Protein AF-A0A933TB86-F1 (afdb_monomer_lite)

pLDDT: mean 75.1, std 18.02, range [29.17, 98.0]

Radius of gyration: 25.92 Å; chains: 1; bounding box: 68×53×65 Å

Sequence (396 aa):
FNLGGTHEAEVLEWTEKRLRVRVPAGRGPGQYRVGVYCNWGSTGFSSGFKDFDILPGPPPAETAAPQRSPCTRLPPGLTTRQRAEALTGAVQSHWMADRIEEGESCAREAIAAHKAAGPGEGLAHAYLHHYYFAYRLGRSDEAYEDLLASARLYRQAIAALPEDQRRSAQWGYTSTLVWLVQMLIHRGELDEAERLAKEKYALHVLLGGDLAVAEQTMGEVALAKGRYEDAIQRFEAAAARYRESGNQAGVRRYTDMAKTARERSEIRGRLGPVEAETADSGTRLRLARARPAPSDPRGALALLRFALTVYASENEGRSPQTLRQLEESGYIAALPRPLLAEHPDPPSETAYPGQAPGGKPPRRLKDSGGWGYDRASGTVFIDCTHQGPKGRFADW

Foldseek 3Di:
DPPPPPWDWAFPDDDPVDTDTHGGPPDAWDKDWDWDWDDQDPDTDIPGTDIDGRDDDDDPDPPPRPPPDQLPPDDPPDDLVRNLVSLLVVLSVCVVVVVLPSSLVSLVVSLVSDVVVPQAQSNLSSLVSNLVSCVVVVNLVSSLVSLVVSLVSLVVRLVPDDPVPNLVSLVSNLSSLLVNLVSCLLVVVLVVSQVSLVVSLVSCVVNVHQNLSSLQSNLSSCVSVLVLVSNLVSLVVSLVSCVVVVNVVSVVVSVVSSVVSVVSVVLDVQQDDDPPPDDDDDDADLDDARDDDQEDPVNLQVLLLVLQVSVCSVVVNAGDPFSVVSCVVRSYVDRHQHDDPVAPDDADEDEDADDAAPDDPDPDQPQNQHWYADRRHRDIFGRHQDAPPVRHGRPD

Structure (mmCIF, N/CA/C/O backbone):
data_AF-A0A933TB86-F1
#
_entry.id   AF-A0A933TB86-F1
#
loop_
_atom_site.group_PDB
_atom_site.id
_atom_site.type_symbol
_atom_site.label_atom_id
_atom_site.label_alt_id
_atom_site.label_comp_id
_atom_site.label_asym_id
_atom_site.label_entity_id
_atom_site.label_seq_id
_atom_site.pdbx_PDB_ins_code
_atom_site.Cartn_x
_atom_site.Cartn_y
_atom_site.Cartn_z
_atom_site.occupancy
_atom_site.B_iso_or_equiv
_atom_site.auth_seq_id
_atom_site.auth_comp_id
_atom_site.auth_asym_id
_atom_site.auth_atom_id
_atom_site.pdbx_PDB_model_num
ATOM 1 N N . PHE A 1 1 ? 19.000 17.407 14.897 1.00 29.17 1 PHE A N 1
ATOM 2 C CA . PHE A 1 1 ? 17.581 17.575 14.531 1.00 29.17 1 PHE A CA 1
ATOM 3 C C . PHE A 1 1 ? 17.389 17.096 13.103 1.00 29.17 1 PHE A C 1
ATOM 5 O O . PHE A 1 1 ? 18.019 17.641 12.208 1.00 29.17 1 PHE A O 1
ATOM 12 N N . ASN A 1 2 ? 16.608 16.031 12.905 1.00 30.84 2 ASN A N 1
ATOM 13 C CA . ASN A 1 2 ? 16.186 15.592 11.577 1.00 30.84 2 ASN A CA 1
ATOM 14 C C . ASN A 1 2 ? 15.119 16.587 11.088 1.00 30.84 2 ASN A C 1
ATOM 16 O O . ASN A 1 2 ? 14.070 16.697 11.715 1.00 30.84 2 ASN A O 1
ATOM 20 N N . LEU A 1 3 ? 15.440 17.367 10.055 1.00 37.25 3 LEU A N 1
ATOM 21 C CA . LEU A 1 3 ? 14.581 18.414 9.481 1.00 37.25 3 LEU A CA 1
ATOM 22 C C . LEU A 1 3 ? 14.000 17.976 8.120 1.00 37.25 3 LEU A C 1
ATOM 24 O O . LEU A 1 3 ? 13.711 18.815 7.267 1.00 37.25 3 LEU A O 1
ATOM 28 N N . GLY A 1 4 ? 13.882 16.661 7.894 1.00 37.38 4 GLY A N 1
ATOM 29 C CA . GLY A 1 4 ? 13.299 16.082 6.684 1.00 37.38 4 GLY A CA 1
ATOM 30 C C . GLY A 1 4 ? 11.836 16.495 6.538 1.00 37.38 4 GLY A C 1
ATOM 31 O O . GLY A 1 4 ? 10.967 15.930 7.196 1.00 37.38 4 GLY A O 1
ATOM 32 N N . GLY A 1 5 ? 11.597 17.523 5.726 1.00 41.97 5 GLY A N 1
ATOM 33 C CA . GLY A 1 5 ? 10.278 18.087 5.435 1.00 41.97 5 GLY A CA 1
ATOM 34 C C . GLY A 1 5 ? 10.263 19.612 5.276 1.00 41.97 5 GLY A C 1
ATOM 35 O O . GLY A 1 5 ? 9.354 20.133 4.646 1.00 41.97 5 GLY A O 1
ATOM 36 N N . THR A 1 6 ? 11.250 20.347 5.808 1.00 45.06 6 THR A N 1
ATOM 37 C CA . THR A 1 6 ? 11.279 21.830 5.717 1.00 45.06 6 THR A CA 1
ATOM 38 C C . THR A 1 6 ? 12.524 22.401 5.043 1.00 45.06 6 THR A C 1
ATOM 40 O O . THR A 1 6 ? 12.585 23.597 4.761 1.00 45.06 6 THR A O 1
ATOM 43 N N . HIS A 1 7 ? 13.527 21.563 4.778 1.00 55.78 7 HIS A N 1
ATOM 44 C CA . HIS A 1 7 ? 14.816 21.970 4.221 1.00 55.78 7 HIS A CA 1
ATOM 45 C C . HIS A 1 7 ? 15.311 20.934 3.205 1.00 55.78 7 HIS A C 1
ATOM 47 O O . HIS A 1 7 ? 16.316 20.258 3.425 1.00 55.78 7 HIS A O 1
ATOM 53 N N . GLU A 1 8 ? 14.571 20.780 2.110 1.00 57.22 8 GLU A N 1
ATOM 54 C CA . GLU A 1 8 ? 14.928 19.878 1.015 1.00 57.22 8 GLU A CA 1
ATOM 55 C C . GLU A 1 8 ? 16.111 20.442 0.225 1.00 57.22 8 GLU A C 1
ATOM 57 O O . GLU A 1 8 ? 16.049 21.551 -0.307 1.00 57.22 8 GLU A O 1
ATOM 62 N N . ALA A 1 9 ? 17.208 19.688 0.170 1.00 63.53 9 ALA A N 1
ATOM 63 C CA . ALA A 1 9 ? 18.290 19.995 -0.751 1.00 63.53 9 ALA A CA 1
ATOM 64 C C . ALA A 1 9 ? 17.865 19.555 -2.157 1.00 63.53 9 ALA A C 1
ATOM 66 O O . ALA A 1 9 ? 17.550 18.386 -2.378 1.00 63.53 9 ALA A O 1
ATOM 67 N N . GLU A 1 10 ? 17.855 20.481 -3.110 1.00 61.72 10 GLU A N 1
ATOM 68 C CA . GLU A 1 10 ? 17.511 20.171 -4.498 1.00 61.72 10 GLU A CA 1
ATOM 69 C C . GLU A 1 10 ? 18.681 19.422 -5.145 1.00 61.72 10 GLU A C 1
ATOM 71 O O . GLU A 1 10 ? 19.806 19.923 -5.179 1.00 61.72 10 GLU A O 1
ATOM 76 N N . VAL A 1 11 ? 18.440 18.219 -5.664 1.00 62.34 11 VAL A N 1
ATOM 77 C CA . VAL A 1 11 ? 19.462 17.461 -6.395 1.00 62.34 11 VAL A CA 1
ATOM 78 C C . VAL A 1 11 ? 19.622 18.064 -7.790 1.00 62.34 11 VAL A C 1
ATOM 80 O O . VAL A 1 11 ? 18.712 18.001 -8.609 1.00 62.34 11 VAL A O 1
ATOM 83 N N . LEU A 1 12 ? 20.791 18.644 -8.064 1.00 56.12 12 LEU A N 1
ATOM 84 C CA . LEU A 1 12 ? 21.126 19.266 -9.348 1.00 56.12 12 LEU A CA 1
ATOM 85 C C . LEU A 1 12 ? 21.749 18.274 -10.336 1.00 56.12 12 LEU A C 1
ATOM 87 O O . LEU A 1 12 ? 21.614 18.436 -11.544 1.00 56.12 12 LEU A O 1
ATOM 91 N N . GLU A 1 13 ? 22.482 17.281 -9.833 1.00 58.75 13 GLU A N 1
ATOM 92 C CA . GLU A 1 13 ? 23.200 16.300 -10.650 1.00 58.75 13 GLU A CA 1
ATOM 93 C C . GLU A 1 13 ? 23.399 15.014 -9.844 1.00 58.75 13 GLU A C 1
ATOM 95 O O . GLU A 1 13 ? 23.857 15.066 -8.701 1.00 58.75 13 GLU A O 1
ATOM 100 N N . TRP A 1 14 ? 23.096 13.862 -10.442 1.00 61.94 14 TRP A N 1
ATOM 101 C CA . TRP A 1 14 ? 23.376 12.553 -9.857 1.00 61.94 14 TRP A CA 1
ATOM 102 C C . TRP A 1 14 ? 24.020 11.665 -10.917 1.00 61.94 14 TRP A C 1
ATOM 104 O O . TRP A 1 14 ? 23.399 11.278 -11.901 1.00 61.94 14 TRP A O 1
ATOM 114 N N . THR A 1 15 ? 25.290 11.343 -10.701 1.00 62.44 15 THR A N 1
ATOM 115 C CA . THR A 1 15 ? 26.043 10.353 -11.474 1.00 62.44 15 THR A CA 1
ATOM 116 C C . THR A 1 15 ? 26.563 9.266 -10.540 1.00 62.44 15 THR A C 1
ATOM 118 O O . THR A 1 15 ? 26.528 9.415 -9.319 1.00 62.44 15 THR A O 1
ATOM 121 N N . GLU A 1 16 ? 27.121 8.196 -11.102 1.00 47.34 16 GLU A N 1
ATOM 122 C CA . GLU A 1 16 ? 27.768 7.130 -10.327 1.00 47.34 16 GLU A CA 1
ATOM 123 C C . GLU A 1 16 ? 28.867 7.658 -9.380 1.00 47.34 16 GLU A C 1
ATOM 125 O O . GLU A 1 16 ? 29.092 7.103 -8.308 1.00 47.34 16 GLU A O 1
ATOM 130 N N . LYS A 1 17 ? 29.534 8.763 -9.745 1.00 50.94 17 LYS A N 1
ATOM 131 C CA . LYS A 1 17 ? 30.700 9.299 -9.019 1.00 50.94 17 LYS A CA 1
ATOM 132 C C . LYS A 1 17 ? 30.437 10.609 -8.281 1.00 50.94 17 LYS A C 1
ATOM 134 O O . LYS A 1 17 ? 31.290 11.053 -7.515 1.00 50.94 17 LYS A O 1
ATOM 139 N N . ARG A 1 18 ? 29.309 11.274 -8.536 1.00 59.56 18 ARG A N 1
ATOM 140 C CA . ARG A 1 18 ? 29.064 12.641 -8.061 1.00 59.56 18 ARG A CA 1
ATOM 141 C C . ARG A 1 18 ? 27.586 12.882 -7.795 1.00 59.56 18 ARG A C 1
ATOM 143 O O . ARG A 1 18 ? 26.765 12.696 -8.688 1.00 59.56 18 ARG A O 1
ATOM 150 N N . LEU A 1 19 ? 27.294 13.383 -6.597 1.00 57.22 19 LEU A N 1
ATOM 151 C CA . LEU A 1 19 ? 26.009 13.967 -6.228 1.00 57.22 19 LEU A CA 1
ATOM 152 C C . LEU A 1 19 ? 26.212 15.471 -6.023 1.00 57.22 19 LEU A C 1
ATOM 154 O O . LEU A 1 19 ? 27.018 15.875 -5.184 1.00 57.22 19 LEU A O 1
ATOM 158 N N . ARG A 1 20 ? 25.499 16.297 -6.789 1.00 64.31 20 ARG A N 1
ATOM 159 C CA . ARG A 1 20 ? 25.502 17.756 -6.650 1.00 64.31 20 ARG A CA 1
ATOM 160 C C . ARG A 1 20 ? 24.141 18.198 -6.145 1.00 64.31 20 ARG A C 1
ATOM 162 O O . ARG A 1 20 ? 23.127 17.877 -6.759 1.00 64.31 20 ARG A O 1
ATOM 169 N N . VAL A 1 21 ? 24.123 18.943 -5.046 1.00 67.56 21 VAL A N 1
ATOM 170 C CA . VAL A 1 21 ? 22.893 19.437 -4.417 1.00 67.56 21 VAL A CA 1
ATOM 171 C C . VAL A 1 21 ? 22.945 20.951 -4.237 1.00 67.56 21 VAL A C 1
ATOM 173 O O . VAL A 1 21 ? 24.023 21.520 -4.062 1.00 67.56 21 VAL A O 1
ATOM 176 N N . ARG A 1 22 ? 21.786 21.609 -4.274 1.00 68.62 22 ARG A N 1
ATOM 177 C CA . ARG A 1 22 ? 21.605 23.005 -3.873 1.00 68.62 22 ARG A CA 1
ATOM 178 C C . ARG A 1 22 ? 21.139 23.038 -2.425 1.00 68.62 22 ARG A C 1
ATOM 180 O O . ARG A 1 22 ? 20.191 22.355 -2.045 1.00 68.62 22 ARG A O 1
ATOM 187 N N . VAL A 1 23 ? 21.823 23.836 -1.619 1.00 70.25 23 VAL A N 1
ATOM 188 C CA . VAL A 1 23 ? 21.514 24.011 -0.199 1.00 70.25 23 VAL A CA 1
ATOM 189 C C . VAL A 1 23 ? 20.287 24.922 -0.060 1.00 70.25 23 VAL A C 1
ATOM 191 O O . VAL A 1 23 ? 20.216 25.920 -0.782 1.00 70.25 23 VAL A O 1
ATOM 194 N N . PRO A 1 24 ? 19.335 24.629 0.845 1.00 66.44 24 PRO A N 1
ATOM 195 C CA . PRO A 1 24 ? 18.181 25.493 1.090 1.00 66.44 24 PRO A CA 1
ATOM 196 C C . PRO A 1 24 ? 18.576 26.939 1.417 1.00 66.44 24 PRO A C 1
ATOM 198 O O . PRO A 1 24 ? 19.557 27.182 2.125 1.00 66.44 24 PRO A O 1
ATOM 201 N N . ALA A 1 25 ? 17.775 27.900 0.950 1.00 62.91 25 ALA A N 1
ATOM 202 C CA . ALA A 1 25 ? 17.990 29.319 1.223 1.00 62.91 25 ALA A CA 1
ATOM 203 C C . ALA A 1 25 ? 18.054 29.607 2.739 1.00 62.91 25 ALA A C 1
ATOM 205 O O . ALA A 1 25 ? 17.291 29.048 3.527 1.00 62.91 25 ALA A O 1
ATOM 206 N N . GLY A 1 26 ? 18.981 30.481 3.152 1.00 66.38 26 GLY A N 1
ATOM 207 C CA . GLY A 1 26 ? 19.199 30.843 4.562 1.00 66.38 26 GLY A CA 1
ATOM 208 C C . GLY A 1 26 ? 20.166 29.934 5.333 1.00 66.38 26 GLY A C 1
ATOM 209 O O . GLY A 1 26 ? 20.379 30.142 6.526 1.00 66.38 26 GLY A O 1
ATOM 210 N N . ARG A 1 27 ? 20.782 28.942 4.678 1.00 66.56 27 ARG A N 1
ATOM 211 C CA . ARG A 1 27 ? 21.853 28.119 5.256 1.00 66.56 27 ARG A CA 1
ATOM 212 C C . ARG A 1 27 ? 23.208 28.595 4.735 1.00 66.56 27 ARG A C 1
ATOM 214 O O . ARG A 1 27 ? 23.501 28.478 3.550 1.00 66.56 27 ARG A O 1
ATOM 221 N N . GLY A 1 28 ? 24.001 29.188 5.626 1.00 66.69 28 GLY A N 1
ATOM 222 C CA . GLY A 1 28 ? 25.348 29.663 5.313 1.00 66.69 28 GLY A CA 1
ATOM 223 C C . GLY A 1 28 ? 26.375 28.527 5.197 1.00 66.69 28 GLY A C 1
ATOM 224 O O . GLY A 1 28 ? 26.043 27.360 5.417 1.00 66.69 28 GLY A O 1
ATOM 225 N N . PRO A 1 29 ? 27.635 28.859 4.885 1.00 71.38 29 PRO A N 1
ATOM 226 C CA . PRO A 1 29 ? 28.747 27.911 4.899 1.00 71.38 29 PRO A CA 1
ATOM 227 C C . PRO A 1 29 ? 28.854 27.177 6.244 1.00 71.38 29 PRO A C 1
ATOM 229 O O . PRO A 1 29 ? 28.568 27.760 7.291 1.00 71.38 29 PRO A O 1
ATOM 232 N N . GLY A 1 30 ? 29.259 25.908 6.232 1.00 75.31 30 GLY A N 1
ATOM 233 C CA . GLY A 1 30 ? 29.384 25.103 7.450 1.00 75.31 30 GLY A CA 1
ATOM 234 C C . GLY A 1 30 ? 29.383 23.597 7.203 1.00 75.31 30 GLY A C 1
ATOM 235 O O . GLY A 1 30 ? 29.290 23.147 6.064 1.00 75.31 30 GLY A O 1
ATOM 236 N N . GLN A 1 31 ? 29.473 22.820 8.283 1.00 70.62 31 GLN A N 1
ATOM 237 C CA . GLN A 1 31 ? 29.372 21.361 8.242 1.00 70.62 31 GLN A CA 1
ATOM 238 C C . GLN A 1 31 ? 27.924 20.899 8.349 1.00 70.62 31 GLN A C 1
ATOM 240 O O . GLN A 1 31 ? 27.204 21.263 9.280 1.00 70.62 31 GLN A O 1
ATOM 245 N N . TYR A 1 32 ? 27.510 20.054 7.410 1.00 70.69 32 TYR A N 1
ATOM 246 C CA . TYR A 1 32 ? 26.160 19.518 7.339 1.00 70.69 32 TYR A CA 1
ATOM 247 C C . TYR A 1 32 ? 26.195 18.005 7.235 1.00 70.69 32 TYR A C 1
ATOM 249 O O . TYR A 1 32 ? 26.988 17.428 6.498 1.00 70.69 32 TYR A O 1
ATOM 257 N N . ARG A 1 33 ? 25.274 17.355 7.943 1.00 64.50 33 ARG A N 1
ATOM 258 C CA . ARG A 1 33 ? 25.039 15.920 7.796 1.00 64.50 33 ARG A CA 1
ATOM 259 C C . ARG A 1 33 ? 23.881 15.734 6.832 1.00 64.50 33 ARG A C 1
ATOM 261 O O . ARG A 1 33 ? 22.749 16.079 7.169 1.00 64.50 33 ARG A O 1
ATOM 268 N N . VAL A 1 34 ? 24.155 15.208 5.647 1.00 65.19 34 VAL A N 1
ATOM 269 C CA . VAL A 1 34 ? 23.131 14.926 4.637 1.00 65.19 34 VAL A CA 1
ATOM 270 C C . VAL A 1 34 ? 22.901 13.422 4.609 1.00 65.19 34 VAL A C 1
ATOM 272 O O . VAL A 1 34 ? 23.836 12.637 4.458 1.00 65.19 34 VAL A O 1
ATOM 275 N N . GLY A 1 35 ? 21.649 13.015 4.794 1.00 58.78 35 GLY A N 1
ATOM 276 C CA . GLY A 1 35 ? 21.212 11.643 4.562 1.00 58.78 35 GLY A CA 1
ATOM 277 C C . GLY A 1 35 ? 20.376 11.599 3.293 1.00 58.78 35 GLY A C 1
ATOM 278 O O . GLY A 1 35 ? 19.479 12.426 3.135 1.00 58.78 35 GLY A O 1
ATOM 279 N N . VAL A 1 36 ? 20.659 10.653 2.399 1.00 57.78 36 VAL A N 1
ATOM 280 C CA . VAL A 1 36 ? 19.753 10.340 1.294 1.00 57.78 36 VAL A CA 1
ATOM 281 C C . VAL A 1 36 ? 18.757 9.318 1.818 1.00 57.78 36 VAL A C 1
ATOM 283 O O . VAL A 1 36 ? 19.139 8.258 2.319 1.00 57.78 36 VAL A O 1
ATOM 286 N N . TYR A 1 37 ? 17.479 9.665 1.735 1.00 51.91 37 TYR A N 1
ATOM 287 C CA . TYR A 1 37 ? 16.388 8.774 2.089 1.00 51.91 37 TYR A CA 1
ATOM 288 C C . TYR A 1 37 ? 15.663 8.402 0.805 1.00 51.91 37 TYR A C 1
ATOM 290 O O . TYR A 1 37 ? 15.026 9.247 0.180 1.00 51.91 37 TYR A O 1
ATOM 298 N N . CYS A 1 38 ? 15.759 7.139 0.405 1.00 44.91 38 CYS A N 1
ATOM 299 C CA . CYS A 1 38 ? 14.837 6.591 -0.575 1.00 44.91 38 CYS A CA 1
ATOM 300 C C . CYS A 1 38 ? 13.590 6.174 0.192 1.00 44.91 38 CYS A C 1
ATOM 302 O O . CYS A 1 38 ? 13.601 5.183 0.924 1.00 44.91 38 CYS A O 1
ATOM 304 N N . ASN A 1 39 ? 12.528 6.963 0.062 1.00 38.94 39 ASN A N 1
ATOM 305 C CA . ASN A 1 39 ? 11.230 6.554 0.562 1.00 38.94 39 ASN A CA 1
ATOM 306 C C . ASN A 1 39 ? 10.613 5.610 -0.472 1.00 38.94 39 ASN A C 1
ATOM 308 O O . ASN A 1 39 ? 10.351 6.028 -1.595 1.00 38.94 39 ASN A O 1
ATOM 312 N N . TRP A 1 40 ? 10.427 4.340 -0.125 1.00 35.31 40 TRP A N 1
ATOM 313 C CA . TRP A 1 40 ? 9.729 3.368 -0.963 1.00 35.31 40 TRP A CA 1
ATOM 314 C C . TRP A 1 40 ? 8.483 2.923 -0.194 1.00 35.31 40 TRP A C 1
ATOM 316 O O . TRP A 1 40 ? 8.542 2.053 0.676 1.00 35.31 40 TRP A O 1
ATOM 326 N N . GLY A 1 41 ? 7.359 3.606 -0.433 1.00 51.66 41 GLY A N 1
ATOM 327 C CA . GLY A 1 41 ? 6.125 3.404 0.331 1.00 51.66 41 GLY A CA 1
ATOM 328 C C . GLY A 1 41 ? 6.292 3.703 1.829 1.00 51.66 41 GLY A C 1
ATOM 329 O O . GLY A 1 41 ? 6.604 4.828 2.206 1.00 51.66 41 GLY A O 1
ATOM 330 N N . SER A 1 42 ? 6.055 2.701 2.685 1.00 32.56 42 SER A N 1
ATOM 331 C CA . SER A 1 42 ? 6.204 2.774 4.151 1.00 32.56 42 SER A CA 1
ATOM 332 C C . SER A 1 42 ? 7.596 2.374 4.663 1.00 32.56 42 SER A C 1
ATOM 334 O O . SER A 1 42 ? 7.836 2.389 5.871 1.00 32.56 42 SER A O 1
ATOM 336 N N . THR A 1 43 ? 8.514 2.005 3.768 1.00 32.62 43 THR A N 1
ATOM 337 C CA . THR A 1 43 ? 9.897 1.628 4.086 1.00 32.62 43 THR A CA 1
ATOM 338 C C . THR A 1 43 ? 10.858 2.698 3.584 1.00 32.62 43 THR A C 1
ATOM 340 O O . THR A 1 43 ? 11.032 2.891 2.382 1.00 32.62 43 THR A O 1
ATOM 343 N N . GLY A 1 44 ? 11.488 3.409 4.520 1.00 39.84 44 GLY A N 1
ATOM 344 C CA . GLY A 1 44 ? 12.569 4.341 4.218 1.00 39.84 44 GLY A CA 1
ATOM 345 C C . GLY A 1 44 ? 13.910 3.619 4.246 1.00 39.84 44 GLY A C 1
ATOM 346 O O . GLY A 1 44 ? 14.334 3.157 5.304 1.00 39.84 44 GLY A O 1
ATOM 347 N N . PHE A 1 45 ? 14.602 3.557 3.112 1.00 40.25 45 PHE A N 1
ATOM 348 C CA . PHE A 1 45 ? 16.017 3.202 3.083 1.00 40.25 45 PHE A CA 1
ATOM 349 C C . PHE A 1 45 ? 16.826 4.476 3.304 1.00 40.25 45 PHE A C 1
ATOM 351 O O . PHE A 1 45 ? 16.698 5.441 2.550 1.00 40.25 45 PHE A O 1
ATOM 358 N N . SER A 1 46 ? 17.645 4.497 4.352 1.00 48.94 46 SER A N 1
ATOM 359 C CA . SER A 1 46 ? 18.608 5.571 4.578 1.00 48.94 46 SER A CA 1
ATOM 360 C C . SER A 1 46 ? 19.977 5.117 4.093 1.00 48.94 46 SER A C 1
ATOM 362 O O . SER A 1 46 ? 20.434 4.038 4.461 1.00 48.94 46 SER A O 1
ATOM 364 N N . SER A 1 47 ? 20.678 5.967 3.345 1.00 51.56 47 SER A N 1
ATOM 365 C CA . SER A 1 47 ? 22.103 5.776 3.046 1.00 51.56 47 SER A CA 1
ATOM 366 C C . SER A 1 47 ? 23.015 5.915 4.279 1.00 51.56 47 SER A C 1
ATOM 368 O O . SER A 1 47 ? 24.236 5.934 4.136 1.00 51.56 47 SER A O 1
ATOM 370 N N . GLY A 1 48 ? 22.444 6.124 5.472 1.00 51.81 48 GLY A N 1
ATOM 371 C CA . GLY A 1 48 ? 23.131 6.742 6.599 1.00 51.81 48 GLY A CA 1
ATOM 372 C C . GLY A 1 48 ? 23.338 8.245 6.375 1.00 51.81 48 GLY A C 1
ATOM 373 O O . GLY A 1 48 ? 23.019 8.790 5.313 1.00 51.81 48 GLY A O 1
ATOM 374 N N . PHE A 1 49 ? 23.873 8.924 7.389 1.00 59.59 49 PHE A N 1
ATOM 375 C CA . PHE A 1 49 ? 24.314 10.313 7.270 1.00 59.59 49 PHE A CA 1
ATOM 376 C C . PHE A 1 49 ? 25.747 10.355 6.743 1.00 59.59 49 PHE A C 1
ATOM 378 O O . PHE A 1 49 ? 26.615 9.665 7.278 1.00 59.59 49 PHE A O 1
ATOM 385 N N . LYS A 1 50 ? 25.999 11.194 5.740 1.00 58.72 50 LYS A N 1
ATOM 386 C CA . LYS A 1 50 ? 27.350 11.585 5.333 1.00 58.72 50 LYS A CA 1
ATOM 387 C C . LYS A 1 50 ? 27.598 13.032 5.732 1.00 58.72 50 LYS A C 1
ATOM 389 O O . LYS A 1 50 ? 26.689 13.861 5.651 1.00 58.72 50 LYS A O 1
ATOM 394 N N . ASP A 1 51 ? 28.815 13.312 6.172 1.00 65.38 51 ASP A N 1
ATOM 395 C CA . ASP A 1 51 ? 29.238 14.657 6.539 1.00 65.38 51 ASP A CA 1
ATOM 396 C C . ASP A 1 51 ? 29.723 15.387 5.276 1.00 65.38 51 ASP A C 1
ATOM 398 O O . ASP A 1 51 ? 30.466 14.828 4.467 1.00 65.38 51 ASP A O 1
ATOM 402 N N . PHE A 1 52 ? 29.250 16.614 5.080 1.00 67.56 52 PHE A N 1
ATOM 403 C CA . PHE A 1 52 ? 29.585 17.480 3.955 1.00 67.56 52 PHE A CA 1
ATOM 404 C C . PHE A 1 52 ? 30.023 18.847 4.471 1.00 67.56 52 PHE A C 1
ATOM 406 O O . PHE A 1 52 ? 29.340 19.450 5.302 1.00 67.56 52 PHE A O 1
ATOM 413 N N . ASP A 1 53 ? 31.115 19.363 3.917 1.00 62.31 53 ASP A N 1
ATOM 414 C CA . ASP A 1 53 ? 31.523 20.751 4.099 1.00 62.31 53 ASP A CA 1
ATOM 415 C C . ASP A 1 53 ? 30.880 21.617 3.009 1.00 62.31 53 ASP A C 1
ATOM 417 O O . ASP A 1 53 ? 31.083 21.404 1.811 1.00 62.31 53 ASP A O 1
ATOM 421 N N . ILE A 1 54 ? 30.102 22.615 3.419 1.00 67.56 54 ILE A N 1
ATOM 422 C CA . ILE A 1 54 ? 29.571 23.647 2.528 1.00 67.56 54 ILE A CA 1
ATOM 423 C C . ILE A 1 54 ? 30.524 24.831 2.605 1.00 67.56 54 ILE A C 1
ATOM 425 O O . ILE A 1 54 ? 30.565 25.551 3.604 1.00 67.56 54 ILE A O 1
ATOM 429 N N . LEU A 1 55 ? 31.322 25.000 1.554 1.00 63.81 55 LEU A N 1
ATOM 430 C CA . LEU A 1 55 ? 32.348 26.034 1.479 1.00 63.81 55 LEU A CA 1
ATOM 431 C C . LEU A 1 55 ? 31.736 27.419 1.197 1.00 63.81 55 LEU A C 1
ATOM 433 O O . LEU A 1 55 ? 30.735 27.517 0.483 1.00 63.81 55 LEU A O 1
ATOM 437 N N . PRO A 1 56 ? 32.336 28.503 1.720 1.00 56.03 56 PRO A N 1
ATOM 438 C CA . PRO A 1 56 ? 31.970 29.860 1.338 1.00 56.03 56 PRO A CA 1
ATOM 439 C C . PRO A 1 56 ? 32.304 30.124 -0.135 1.00 56.03 56 PRO A C 1
ATOM 441 O O . PRO A 1 56 ? 33.413 29.857 -0.592 1.00 56.03 56 PRO A O 1
ATOM 444 N N . GLY A 1 57 ? 31.348 30.687 -0.870 1.00 60.81 57 GLY A N 1
ATOM 445 C CA . GLY A 1 57 ? 31.531 31.115 -2.252 1.00 60.81 57 GLY A CA 1
ATOM 446 C C . GLY A 1 57 ? 30.232 31.672 -2.836 1.00 60.81 57 GLY A C 1
ATOM 447 O O . GLY A 1 57 ? 29.156 31.356 -2.319 1.00 60.81 57 GLY A O 1
ATOM 448 N N . PRO A 1 58 ? 30.300 32.513 -3.885 1.00 55.66 58 PRO A N 1
ATOM 449 C CA . PRO A 1 58 ? 29.102 32.879 -4.627 1.00 55.66 58 PRO A CA 1
ATOM 450 C C . PRO A 1 58 ? 28.424 31.591 -5.117 1.00 55.66 58 PRO A C 1
ATOM 452 O O . PRO A 1 58 ? 29.133 30.649 -5.496 1.00 55.66 58 PRO A O 1
ATOM 455 N N . PRO A 1 59 ? 27.078 31.512 -5.105 1.00 53.78 59 PRO A N 1
ATOM 456 C CA . PRO A 1 59 ? 26.402 30.385 -5.727 1.00 53.78 59 PRO A CA 1
ATOM 457 C C . PRO A 1 59 ? 26.952 30.247 -7.154 1.00 53.78 59 PRO A C 1
ATOM 459 O O . PRO A 1 59 ? 27.126 31.269 -7.827 1.00 53.78 59 PRO A O 1
ATOM 462 N N . PRO A 1 60 ? 27.297 29.028 -7.612 1.00 55.69 60 PRO A N 1
ATOM 463 C CA . PRO A 1 60 ? 27.728 28.845 -8.991 1.00 55.69 60 PRO A CA 1
ATOM 464 C C . PRO A 1 60 ? 26.686 29.494 -9.901 1.00 55.69 60 PRO A C 1
ATOM 466 O O . PRO A 1 60 ? 25.493 29.370 -9.608 1.00 55.69 60 PRO A O 1
ATOM 469 N N . ALA A 1 61 ? 27.155 30.212 -10.935 1.00 55.78 61 ALA A N 1
ATOM 470 C CA . ALA A 1 61 ? 26.318 30.967 -11.867 1.00 55.78 61 ALA A CA 1
ATOM 471 C C . ALA A 1 61 ? 25.024 30.202 -12.119 1.00 55.78 61 ALA A C 1
ATOM 473 O O . ALA A 1 61 ? 25.097 29.014 -12.446 1.00 55.78 61 ALA A O 1
ATOM 474 N N . GLU A 1 62 ? 23.897 30.867 -11.841 1.00 45.62 62 GLU A N 1
ATOM 475 C CA . GLU A 1 62 ? 22.565 30.286 -11.722 1.00 45.62 62 GLU A CA 1
ATOM 476 C C . GLU A 1 62 ? 22.379 29.225 -12.805 1.00 45.62 62 GLU A C 1
ATOM 478 O O . GLU A 1 62 ? 22.161 29.514 -13.981 1.00 45.62 62 GLU A O 1
ATOM 483 N N . THR A 1 63 ? 22.588 27.963 -12.426 1.00 44.88 63 THR A N 1
ATOM 484 C CA . THR A 1 63 ? 22.315 26.868 -13.341 1.00 44.88 63 THR A CA 1
ATOM 485 C C . THR A 1 63 ? 20.811 26.879 -13.406 1.00 44.88 63 THR A C 1
ATOM 487 O O . THR A 1 63 ? 20.167 26.572 -12.395 1.00 44.88 63 THR A O 1
ATOM 490 N N . ALA A 1 64 ? 20.282 27.345 -14.545 1.00 43.28 64 ALA A N 1
ATOM 491 C CA . ALA A 1 64 ? 18.861 27.330 -14.838 1.00 43.28 64 ALA A CA 1
ATOM 492 C C . ALA A 1 64 ? 18.301 26.026 -14.275 1.00 43.28 64 ALA A C 1
ATOM 494 O O . ALA A 1 64 ? 18.882 24.966 -14.543 1.00 43.28 64 ALA A O 1
ATOM 495 N N . ALA A 1 65 ? 17.265 26.125 -13.429 1.00 40.41 65 ALA A N 1
ATOM 496 C CA . ALA A 1 65 ? 16.605 24.951 -12.868 1.00 40.41 65 ALA A CA 1
ATOM 497 C C . ALA A 1 65 ? 16.469 23.932 -14.004 1.00 40.41 65 ALA A C 1
ATOM 499 O O . ALA A 1 65 ? 16.013 24.347 -15.080 1.00 40.41 65 ALA A O 1
ATOM 500 N N . PRO A 1 66 ? 16.977 22.690 -13.840 1.00 39.62 66 PRO A N 1
ATOM 501 C CA . PRO A 1 66 ? 17.086 21.749 -14.942 1.00 39.62 66 PRO A CA 1
ATOM 502 C C . PRO A 1 66 ? 15.752 21.753 -15.667 1.00 39.62 66 PRO A C 1
ATOM 504 O O . PRO A 1 66 ? 14.710 21.520 -15.048 1.00 39.62 66 PRO A O 1
ATOM 507 N N . GLN A 1 67 ? 15.779 22.169 -16.940 1.00 42.62 67 GLN A N 1
ATOM 508 C CA . GLN A 1 67 ? 14.552 22.321 -17.702 1.00 42.62 67 GLN A CA 1
ATOM 509 C C . GLN A 1 67 ? 13.784 21.017 -17.563 1.00 42.62 67 GLN A C 1
ATOM 511 O O . GLN A 1 67 ? 14.340 19.947 -17.836 1.00 42.62 67 GLN A O 1
ATOM 516 N N . ARG A 1 68 ? 12.536 21.151 -17.092 1.00 48.91 68 ARG A N 1
ATOM 517 C CA . ARG A 1 68 ? 11.512 20.108 -17.021 1.00 48.91 68 ARG A CA 1
ATOM 518 C C . ARG A 1 68 ? 11.748 19.171 -18.192 1.00 48.91 68 ARG A C 1
ATOM 520 O O . ARG A 1 68 ? 11.537 19.574 -19.333 1.00 48.91 68 ARG A O 1
ATOM 527 N N . SER A 1 69 ? 12.296 17.990 -17.935 1.00 47.09 69 SER A N 1
ATOM 528 C CA . SER A 1 69 ? 12.485 17.027 -19.006 1.00 47.09 69 SER A CA 1
ATOM 529 C C . SER A 1 69 ? 11.156 16.304 -19.120 1.00 47.09 69 SER A C 1
ATOM 531 O O . SER A 1 69 ? 10.841 15.520 -18.227 1.00 47.09 69 SER A O 1
ATOM 533 N N . PRO A 1 70 ? 10.323 16.611 -20.133 1.00 57.44 70 PRO A N 1
ATOM 534 C CA . PRO A 1 70 ? 9.179 15.763 -20.402 1.00 57.44 70 PRO A CA 1
ATOM 535 C C . PRO A 1 70 ? 9.708 14.351 -20.659 1.00 57.44 70 PRO A C 1
ATOM 537 O O . PRO A 1 70 ? 10.814 14.185 -21.188 1.00 57.44 70 PRO A O 1
ATOM 540 N N . CYS A 1 71 ? 8.916 13.335 -20.328 1.00 64.31 71 CYS A N 1
ATOM 541 C CA . CYS A 1 71 ? 9.280 11.931 -20.553 1.00 64.31 71 CYS A CA 1
ATOM 542 C C . CYS A 1 71 ? 9.645 11.598 -22.008 1.00 64.31 71 CYS A C 1
ATOM 544 O O . CYS A 1 71 ? 10.274 10.581 -22.284 1.00 64.31 71 CYS A O 1
ATOM 546 N N . THR A 1 72 ? 9.354 12.517 -22.927 1.00 58.94 72 THR A N 1
ATOM 547 C CA . THR A 1 72 ? 9.655 12.454 -24.351 1.00 58.94 72 THR A CA 1
ATOM 548 C C . THR A 1 72 ? 11.090 12.831 -24.743 1.00 58.94 72 THR A C 1
ATOM 550 O O . THR A 1 72 ? 11.472 12.559 -25.880 1.00 58.94 72 THR A O 1
ATOM 553 N N . ARG A 1 73 ? 11.928 13.406 -23.863 1.00 69.00 73 ARG A N 1
ATOM 554 C CA . ARG A 1 73 ? 13.346 13.704 -24.181 1.00 69.00 73 ARG A CA 1
ATOM 555 C C . ARG A 1 73 ? 14.294 12.593 -23.731 1.00 69.00 73 ARG A C 1
ATOM 557 O O . ARG A 1 73 ? 15.239 12.828 -22.981 1.00 69.00 73 ARG A O 1
ATOM 564 N N . LEU A 1 74 ? 14.055 11.376 -24.206 1.00 72.69 74 LEU A N 1
ATOM 565 C CA . LEU A 1 74 ? 15.044 10.308 -24.079 1.00 72.69 74 LEU A CA 1
ATOM 566 C C . LEU A 1 74 ? 16.113 10.435 -25.176 1.00 72.69 74 LEU A C 1
ATOM 568 O O . LEU A 1 74 ? 15.784 10.859 -26.288 1.00 72.69 74 LEU A O 1
ATOM 572 N N . PRO A 1 75 ? 17.380 10.078 -24.893 1.00 74.88 75 PRO A N 1
ATOM 573 C CA . PRO A 1 75 ? 18.432 10.068 -25.900 1.00 74.88 75 PRO A CA 1
ATOM 574 C C . PRO A 1 75 ? 18.018 9.275 -27.153 1.00 74.88 75 PRO A C 1
ATOM 576 O O . PRO A 1 75 ? 17.415 8.203 -27.026 1.00 74.88 75 PRO A O 1
ATOM 579 N N . PRO A 1 76 ? 18.336 9.758 -28.367 1.00 78.75 76 PRO A N 1
ATOM 580 C CA . PRO A 1 76 ? 18.141 8.962 -29.572 1.00 78.75 76 PRO A CA 1
ATOM 581 C C . PRO A 1 76 ? 19.043 7.716 -29.544 1.00 78.75 76 PRO A C 1
ATOM 583 O O . PRO A 1 76 ? 20.116 7.726 -28.944 1.00 78.75 76 PRO A O 1
ATOM 586 N N . GLY A 1 77 ? 18.615 6.639 -30.210 1.00 84.62 77 GLY A N 1
ATOM 587 C CA . GLY A 1 77 ? 19.401 5.403 -30.344 1.00 84.62 77 GLY A CA 1
ATOM 588 C C . GLY A 1 77 ? 19.254 4.385 -29.205 1.00 84.62 77 GLY A C 1
ATOM 589 O O . GLY A 1 77 ? 19.908 3.347 -29.249 1.00 84.62 77 GLY A O 1
ATOM 590 N N . LEU A 1 78 ? 18.392 4.633 -28.211 1.00 84.62 78 LEU A N 1
ATOM 591 C CA . LEU A 1 78 ? 18.060 3.624 -27.200 1.00 84.62 78 LEU A CA 1
ATOM 592 C C . LEU A 1 78 ? 17.298 2.447 -27.819 1.00 84.62 78 LEU A C 1
ATOM 594 O O . LEU A 1 78 ? 16.365 2.632 -28.602 1.00 84.62 78 LEU A O 1
ATOM 598 N N . THR A 1 79 ? 17.644 1.232 -27.397 1.00 90.12 79 THR A N 1
ATOM 599 C CA . THR A 1 79 ? 16.824 0.043 -27.673 1.00 90.12 79 THR A CA 1
ATOM 600 C C . THR A 1 79 ? 15.453 0.154 -26.994 1.00 90.12 79 THR A C 1
ATOM 602 O O . THR A 1 79 ? 15.289 0.893 -26.020 1.00 90.12 79 THR A O 1
ATOM 605 N N . THR A 1 80 ? 14.465 -0.626 -27.448 1.00 88.12 80 THR A N 1
ATOM 606 C CA . THR A 1 80 ? 13.116 -0.658 -26.846 1.00 88.12 80 THR A CA 1
ATOM 607 C C . THR A 1 80 ? 13.161 -0.923 -25.341 1.00 88.12 80 THR A C 1
ATOM 609 O O . THR A 1 80 ? 12.472 -0.253 -24.575 1.00 88.12 80 THR A O 1
ATOM 612 N N . ARG A 1 81 ? 14.027 -1.846 -24.903 1.00 83.94 81 ARG A N 1
ATOM 613 C CA . ARG A 1 81 ? 14.201 -2.186 -23.487 1.00 83.94 81 ARG A CA 1
ATOM 614 C C . ARG A 1 81 ? 14.817 -1.041 -22.683 1.00 83.94 81 ARG A C 1
ATOM 616 O O . ARG A 1 81 ? 14.265 -0.663 -21.658 1.00 83.94 81 ARG A O 1
ATOM 623 N N . GLN A 1 82 ? 15.907 -0.450 -23.174 1.00 84.69 82 GLN A N 1
ATOM 624 C CA . GLN A 1 82 ? 16.545 0.692 -22.507 1.00 84.69 82 GLN A CA 1
ATOM 625 C C . GLN A 1 82 ? 15.599 1.891 -22.413 1.00 84.69 82 GLN A C 1
ATOM 627 O O . GLN A 1 82 ? 15.574 2.589 -21.403 1.00 84.69 82 GLN A O 1
ATOM 632 N N . ARG A 1 83 ? 14.786 2.116 -23.451 1.00 86.69 83 ARG A N 1
ATOM 633 C CA . ARG A 1 83 ? 13.748 3.145 -23.437 1.00 86.69 83 ARG A CA 1
ATOM 634 C C . ARG A 1 83 ? 12.709 2.868 -22.351 1.00 86.69 83 ARG A C 1
ATOM 636 O O . ARG A 1 83 ? 12.370 3.779 -21.604 1.00 86.69 83 ARG A O 1
ATOM 643 N N . ALA A 1 84 ? 12.225 1.632 -22.253 1.00 86.00 84 ALA A N 1
ATOM 644 C CA . ALA A 1 84 ? 11.240 1.242 -21.250 1.00 86.00 84 ALA A CA 1
ATOM 645 C C . ALA A 1 84 ? 11.777 1.409 -19.815 1.00 86.00 84 ALA A C 1
ATOM 647 O O . ALA A 1 84 ? 11.100 1.981 -18.964 1.00 86.00 84 ALA A O 1
ATOM 648 N N . GLU A 1 85 ? 13.021 0.993 -19.562 1.00 83.94 85 GLU A N 1
ATOM 649 C CA . GLU A 1 85 ? 13.699 1.163 -18.269 1.00 83.94 85 GLU A CA 1
ATOM 650 C C . GLU A 1 85 ? 13.912 2.649 -17.921 1.00 83.94 85 GLU A C 1
ATOM 652 O O . GLU A 1 85 ? 13.635 3.070 -16.795 1.00 83.94 85 GLU A O 1
ATOM 657 N N . ALA A 1 86 ? 14.322 3.473 -18.893 1.00 82.19 86 ALA A N 1
ATOM 658 C CA . ALA A 1 86 ? 14.485 4.913 -18.697 1.00 82.19 86 ALA A CA 1
ATOM 659 C C . ALA A 1 86 ? 13.155 5.613 -18.369 1.00 82.19 86 ALA A C 1
ATOM 661 O O . ALA A 1 86 ? 13.112 6.467 -17.481 1.00 82.19 86 ALA A O 1
ATOM 662 N N . LEU A 1 87 ? 12.061 5.219 -19.033 1.00 85.38 87 LEU A N 1
ATOM 663 C CA . LEU A 1 87 ? 10.721 5.720 -18.723 1.00 85.38 87 LEU A CA 1
ATOM 664 C C . LEU A 1 87 ? 10.303 5.339 -17.301 1.00 85.38 87 LEU A C 1
ATOM 666 O O . LEU A 1 87 ? 9.839 6.202 -16.566 1.00 85.38 87 LEU A O 1
ATOM 670 N N . THR A 1 88 ? 10.531 4.098 -16.861 1.00 84.31 88 THR A N 1
ATOM 671 C CA . THR A 1 88 ? 10.249 3.696 -15.471 1.00 84.31 88 THR A CA 1
ATOM 672 C C . THR A 1 88 ? 11.033 4.541 -14.455 1.00 84.31 88 THR A C 1
ATOM 674 O O . THR A 1 88 ? 10.470 4.966 -13.447 1.00 84.31 88 THR A O 1
ATOM 677 N N . GLY A 1 89 ? 12.303 4.859 -14.732 1.00 81.50 89 GLY A N 1
ATOM 678 C CA . GLY A 1 89 ? 13.093 5.770 -13.892 1.00 81.50 89 GLY A CA 1
ATOM 679 C C . GLY A 1 89 ? 12.543 7.204 -13.857 1.00 81.50 89 GLY A C 1
ATOM 680 O O . GLY A 1 89 ? 12.503 7.841 -12.799 1.00 81.50 89 GLY A O 1
ATOM 681 N N . ALA A 1 90 ? 12.060 7.712 -14.993 1.00 82.19 90 ALA A N 1
ATOM 682 C CA . ALA A 1 90 ? 11.399 9.014 -15.054 1.00 82.19 90 ALA A CA 1
ATOM 683 C C . ALA A 1 90 ? 10.100 9.022 -14.231 1.00 82.19 90 ALA A C 1
ATOM 685 O O . ALA A 1 90 ? 9.887 9.930 -13.428 1.00 82.19 90 ALA A O 1
ATOM 686 N N . VAL A 1 91 ? 9.281 7.975 -14.348 1.00 85.38 91 VAL A N 1
ATOM 687 C CA . VAL A 1 91 ? 8.042 7.801 -13.576 1.00 85.38 91 VAL A CA 1
ATOM 688 C C . VAL A 1 91 ? 8.307 7.850 -12.070 1.00 85.38 91 VAL A C 1
ATOM 690 O O . VAL A 1 91 ? 7.665 8.625 -11.363 1.00 85.38 91 VAL A O 1
ATOM 693 N N . GLN A 1 92 ? 9.312 7.112 -11.588 1.00 82.00 92 GLN A N 1
ATOM 694 C CA . GLN A 1 92 ? 9.750 7.161 -10.188 1.00 82.00 92 GLN A CA 1
ATOM 695 C C . GLN A 1 92 ? 10.116 8.592 -9.756 1.00 82.00 92 GLN A C 1
ATOM 697 O O . GLN A 1 92 ? 9.825 9.014 -8.639 1.00 82.00 92 GLN A O 1
ATOM 702 N N . SER A 1 93 ? 10.741 9.361 -10.646 1.00 79.00 93 SER A N 1
ATOM 703 C CA . SER A 1 93 ? 11.142 10.743 -10.366 1.00 79.00 93 SER A CA 1
ATOM 704 C C . SER A 1 93 ? 9.941 11.690 -10.281 1.00 79.00 93 SER A C 1
ATOM 706 O O . SER A 1 93 ? 9.939 12.606 -9.462 1.00 79.00 93 SER A O 1
ATOM 708 N N . HIS A 1 94 ? 8.906 11.471 -11.096 1.00 81.69 94 HIS A N 1
ATOM 709 C CA . HIS A 1 94 ? 7.635 12.193 -10.992 1.00 81.69 94 HIS A CA 1
ATOM 710 C C . HIS A 1 94 ? 6.857 11.820 -9.729 1.00 81.69 94 HIS A C 1
ATOM 712 O O . HIS A 1 94 ? 6.308 12.708 -9.083 1.00 81.69 94 HIS A O 1
ATOM 718 N N . TRP A 1 95 ? 6.878 10.542 -9.346 1.00 81.12 95 TRP A N 1
ATOM 719 C CA . TRP A 1 95 ? 6.269 10.048 -8.112 1.00 81.12 95 TRP A CA 1
ATOM 720 C C . TRP A 1 95 ? 6.861 10.734 -6.877 1.00 81.12 95 TRP A C 1
ATOM 722 O O . TRP A 1 95 ? 6.128 11.283 -6.060 1.00 81.12 95 TRP A O 1
ATOM 732 N N . MET A 1 96 ? 8.195 10.784 -6.777 1.00 75.44 96 MET A N 1
ATOM 733 C CA . MET A 1 96 ? 8.878 11.442 -5.655 1.00 75.44 96 MET A CA 1
ATOM 734 C C . MET A 1 96 ? 8.625 12.952 -5.599 1.00 75.44 96 MET A C 1
ATOM 736 O O . MET A 1 96 ? 8.662 13.533 -4.521 1.00 75.44 96 MET A O 1
ATOM 740 N N . ALA A 1 97 ? 8.383 13.584 -6.747 1.00 76.62 97 ALA A N 1
ATOM 741 C CA . ALA A 1 97 ? 8.128 15.018 -6.842 1.00 76.62 97 ALA A CA 1
ATOM 742 C C . ALA A 1 97 ? 6.636 15.389 -6.770 1.00 76.62 97 ALA A C 1
ATOM 744 O O . ALA A 1 97 ? 6.295 16.539 -7.038 1.00 76.62 97 ALA A O 1
ATOM 745 N N . ASP A 1 98 ? 5.760 14.419 -6.485 1.00 78.81 98 ASP A N 1
ATOM 746 C CA . ASP A 1 98 ? 4.299 14.561 -6.470 1.00 78.81 98 ASP A CA 1
ATOM 747 C C . ASP A 1 98 ? 3.706 15.193 -7.748 1.00 78.81 98 ASP A C 1
ATOM 749 O O . ASP A 1 98 ? 2.685 15.878 -7.725 1.00 78.81 98 ASP A O 1
ATOM 753 N N . ARG A 1 99 ? 4.353 14.965 -8.898 1.00 84.06 99 ARG A N 1
ATOM 754 C CA . ARG A 1 99 ? 3.915 15.477 -10.205 1.00 84.06 99 ARG A CA 1
ATOM 755 C C . ARG A 1 99 ? 2.945 14.498 -10.841 1.00 84.06 99 ARG A C 1
ATOM 757 O O . ARG A 1 99 ? 3.352 13.635 -11.621 1.00 84.06 99 ARG A O 1
ATOM 764 N N . ILE A 1 100 ? 1.686 14.589 -10.422 1.00 86.31 100 ILE A N 1
ATOM 765 C CA . ILE A 1 100 ? 0.686 13.552 -10.680 1.00 86.31 100 ILE A CA 1
ATOM 766 C C . ILE A 1 100 ? 0.373 13.396 -12.169 1.00 86.31 100 ILE A C 1
ATOM 768 O O . ILE A 1 100 ? 0.419 12.281 -12.680 1.00 86.31 100 ILE A O 1
ATOM 772 N N . GLU A 1 101 ? 0.084 14.491 -12.867 1.00 87.69 101 GLU A N 1
ATOM 773 C CA . GLU A 1 101 ? -0.365 14.465 -14.264 1.00 87.69 101 GLU A CA 1
ATOM 774 C C . GLU A 1 101 ? 0.770 14.066 -15.211 1.00 87.69 101 GLU A C 1
ATOM 776 O O . GLU A 1 101 ? 0.602 13.201 -16.070 1.00 87.69 101 G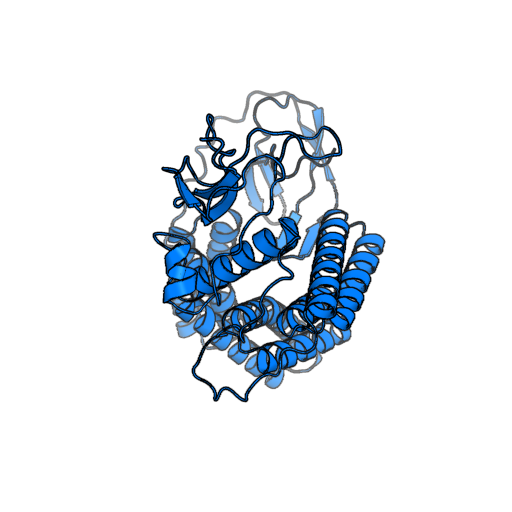LU A O 1
ATOM 781 N N . GLU A 1 102 ? 1.963 14.633 -15.023 1.00 86.62 102 GLU A N 1
ATOM 782 C CA . GLU A 1 102 ? 3.112 14.259 -15.839 1.00 86.62 102 GLU A CA 1
ATOM 783 C C . GLU A 1 102 ? 3.560 12.831 -15.532 1.00 86.62 102 GLU A C 1
ATOM 785 O O . GLU A 1 102 ? 3.838 12.071 -16.455 1.00 86.62 102 GLU A O 1
ATOM 790 N N . GLY A 1 103 ? 3.588 12.439 -14.254 1.00 90.62 103 GLY A N 1
ATOM 791 C CA . GLY A 1 103 ? 3.929 11.078 -13.850 1.00 90.62 103 GLY A CA 1
ATOM 792 C C . GLY A 1 103 ? 2.986 10.032 -14.436 1.00 90.62 103 GLY A C 1
ATOM 793 O O . GLY A 1 103 ? 3.447 8.976 -14.866 1.00 90.62 103 GLY A O 1
ATOM 794 N N . GLU A 1 104 ? 1.698 10.357 -14.545 1.00 93.81 104 GLU A N 1
ATOM 795 C CA . GLU A 1 104 ? 0.702 9.521 -15.211 1.00 93.81 104 GLU A CA 1
ATOM 796 C C . GLU A 1 104 ? 1.014 9.314 -16.693 1.00 93.81 104 GLU A C 1
ATOM 798 O O . GLU A 1 104 ? 1.131 8.169 -17.140 1.00 93.81 104 GLU A O 1
ATOM 803 N N . SER A 1 105 ? 1.240 10.409 -17.426 1.00 91.56 105 SER A N 1
ATOM 804 C CA . SER A 1 105 ? 1.574 10.354 -18.851 1.00 91.56 105 SER A CA 1
ATOM 805 C C . SER A 1 105 ? 2.828 9.509 -19.076 1.00 91.56 105 SER A C 1
ATOM 807 O O . SER A 1 105 ? 2.865 8.633 -19.943 1.00 91.56 105 SER A O 1
ATOM 809 N N . CYS A 1 106 ? 3.849 9.718 -18.244 1.00 90.88 106 CYS A N 1
ATOM 810 C CA . CYS A 1 106 ? 5.087 8.948 -18.271 1.00 90.88 106 CYS A CA 1
ATOM 811 C C . CYS A 1 106 ? 4.861 7.464 -17.975 1.00 90.88 106 CYS A C 1
ATOM 813 O O . CYS A 1 106 ? 5.488 6.603 -18.594 1.00 90.88 106 CYS A O 1
ATOM 815 N N . ALA A 1 107 ? 3.976 7.149 -17.030 1.00 94.25 107 ALA A N 1
ATOM 816 C CA . ALA A 1 107 ? 3.689 5.781 -16.633 1.00 94.25 107 ALA A CA 1
ATOM 817 C C . ALA A 1 107 ? 2.951 5.025 -17.744 1.00 94.25 107 ALA A C 1
ATOM 819 O O . ALA A 1 107 ? 3.284 3.869 -18.015 1.00 94.25 107 ALA A O 1
ATOM 820 N N . ARG A 1 108 ? 2.049 5.688 -18.480 1.00 95.06 108 ARG A N 1
ATOM 821 C CA . ARG A 1 108 ? 1.433 5.113 -19.686 1.00 95.06 108 ARG A CA 1
ATOM 822 C C . ARG A 1 108 ? 2.451 4.837 -20.785 1.00 95.06 108 ARG A C 1
ATOM 824 O O . ARG A 1 108 ? 2.435 3.751 -21.367 1.00 95.06 108 ARG A O 1
ATOM 831 N N . GLU A 1 109 ? 3.357 5.778 -21.046 1.00 92.38 109 GLU A N 1
ATOM 832 C CA . GLU A 1 109 ? 4.448 5.567 -22.003 1.00 92.38 109 GLU A CA 1
ATOM 833 C C . GLU A 1 109 ? 5.354 4.404 -21.576 1.00 92.38 109 GLU A C 1
ATOM 835 O O . GLU A 1 109 ? 5.709 3.564 -22.406 1.00 92.38 109 GLU A O 1
ATOM 840 N N . ALA A 1 110 ? 5.686 4.306 -20.284 1.00 92.25 110 ALA A N 1
ATOM 841 C CA . ALA A 1 110 ? 6.479 3.208 -19.740 1.00 92.25 110 ALA A CA 1
ATOM 842 C C . ALA A 1 110 ? 5.782 1.856 -19.953 1.00 92.25 110 ALA A C 1
ATOM 844 O O . ALA A 1 110 ? 6.405 0.914 -20.440 1.00 92.25 110 ALA A O 1
ATOM 845 N N . ILE A 1 111 ? 4.482 1.761 -19.650 1.00 95.75 111 ILE A N 1
ATOM 846 C CA . ILE A 1 111 ? 3.681 0.550 -19.882 1.00 95.75 111 ILE A CA 1
ATOM 847 C C . ILE A 1 111 ? 3.688 0.176 -21.367 1.00 95.75 111 ILE A C 1
ATOM 849 O O . ILE A 1 111 ? 3.908 -0.988 -21.701 1.00 95.75 111 ILE A O 1
ATOM 853 N N . ALA A 1 112 ? 3.473 1.138 -22.268 1.00 94.50 112 ALA A N 1
ATOM 854 C CA . ALA A 1 112 ? 3.484 0.887 -23.708 1.00 94.50 112 ALA A CA 1
ATOM 855 C C . ALA A 1 112 ? 4.857 0.389 -24.193 1.00 94.50 112 ALA A C 1
ATOM 857 O O . ALA A 1 112 ? 4.934 -0.591 -24.937 1.00 94.50 112 ALA A O 1
ATOM 858 N N . ALA A 1 113 ? 5.941 1.011 -23.726 1.00 91.62 113 ALA A N 1
ATOM 859 C CA . ALA A 1 113 ? 7.303 0.615 -24.067 1.00 91.62 113 ALA A CA 1
ATOM 860 C C . ALA A 1 113 ? 7.646 -0.790 -23.544 1.00 91.62 113 ALA A C 1
ATOM 862 O O . ALA A 1 113 ? 8.206 -1.597 -24.285 1.00 91.62 113 ALA A O 1
ATOM 863 N N . HIS A 1 114 ? 7.258 -1.119 -22.308 1.00 94.00 114 HIS A N 1
ATOM 864 C CA . HIS A 1 114 ? 7.447 -2.462 -21.750 1.00 94.00 114 HIS A CA 1
ATOM 865 C C . HIS A 1 114 ? 6.600 -3.509 -22.478 1.00 94.00 114 HIS A C 1
ATOM 867 O O . HIS A 1 114 ? 7.103 -4.584 -22.781 1.00 94.00 114 HIS A O 1
ATOM 873 N N . LYS A 1 115 ? 5.353 -3.199 -22.859 1.00 95.25 115 LYS A N 1
ATOM 874 C CA . LYS A 1 115 ? 4.542 -4.099 -23.702 1.00 95.25 115 LYS A CA 1
ATOM 875 C C . LYS A 1 115 ? 5.224 -4.398 -25.038 1.00 95.25 115 LYS A C 1
ATOM 877 O O . LYS A 1 115 ? 5.210 -5.547 -25.469 1.00 95.25 115 LYS A O 1
ATOM 882 N N . ALA A 1 116 ? 5.842 -3.394 -25.662 1.00 93.12 116 ALA A N 1
ATOM 883 C CA . ALA A 1 116 ? 6.596 -3.569 -26.902 1.00 93.12 116 ALA A CA 1
ATOM 884 C C . ALA A 1 116 ? 7.907 -4.354 -26.706 1.00 93.12 116 ALA A C 1
ATOM 886 O O . ALA A 1 116 ? 8.330 -5.071 -27.609 1.00 93.12 116 ALA A O 1
ATOM 887 N N . ALA A 1 117 ? 8.550 -4.234 -25.540 1.00 90.38 117 ALA A N 1
ATOM 888 C CA . ALA A 1 117 ? 9.750 -4.997 -25.189 1.00 90.38 117 ALA A CA 1
ATOM 889 C C . ALA A 1 117 ? 9.453 -6.460 -24.798 1.00 90.38 117 ALA A C 1
ATOM 891 O O . ALA A 1 117 ? 10.353 -7.297 -24.855 1.00 90.38 117 ALA A O 1
ATOM 892 N N . GLY A 1 118 ? 8.208 -6.762 -24.418 1.00 88.44 118 GLY A N 1
ATOM 893 C CA . GLY A 1 118 ? 7.743 -8.076 -23.974 1.00 88.44 118 GLY A CA 1
ATOM 894 C C . GLY A 1 118 ? 7.343 -8.096 -22.490 1.00 88.44 118 GLY A C 1
ATOM 895 O O . GLY A 1 118 ? 7.799 -7.265 -21.702 1.00 88.44 118 GLY A O 1
ATOM 896 N N . PRO A 1 119 ? 6.468 -9.034 -22.075 1.00 83.88 119 PRO A N 1
ATOM 897 C CA . PRO A 1 119 ? 6.031 -9.125 -20.686 1.00 83.88 119 PRO A CA 1
ATOM 898 C C . PRO A 1 119 ? 7.199 -9.513 -19.771 1.00 83.88 119 PRO A C 1
ATOM 900 O O . PRO A 1 119 ? 8.026 -10.354 -20.114 1.00 83.88 119 PRO A O 1
ATOM 903 N N . GLY A 1 120 ? 7.244 -8.925 -18.578 1.00 86.94 120 GLY A N 1
ATOM 904 C CA . GLY A 1 120 ? 8.266 -9.227 -17.582 1.00 86.94 120 GLY A CA 1
ATOM 905 C C . GLY A 1 120 ? 8.163 -8.325 -16.358 1.00 86.94 120 GLY A C 1
ATOM 906 O O . GLY A 1 120 ? 7.220 -7.541 -16.227 1.00 86.94 120 GLY A O 1
ATOM 907 N N . GLU A 1 121 ? 9.158 -8.409 -15.476 1.00 89.12 121 GLU A N 1
ATOM 908 C CA . GLU A 1 121 ? 9.212 -7.616 -14.240 1.00 89.12 121 GLU A CA 1
ATOM 909 C C . GLU A 1 121 ? 9.168 -6.106 -14.502 1.00 89.12 121 GLU A C 1
ATOM 911 O O . GLU A 1 121 ? 8.529 -5.378 -13.751 1.00 89.12 121 GLU A O 1
ATOM 916 N N . GLY A 1 122 ? 9.776 -5.632 -15.597 1.00 89.50 122 GLY A N 1
ATOM 917 C CA . GLY A 1 122 ? 9.723 -4.221 -15.991 1.00 89.50 122 GLY A CA 1
ATOM 918 C C . GLY A 1 122 ? 8.296 -3.730 -16.254 1.00 89.50 122 GLY A C 1
ATOM 919 O O . GLY A 1 122 ? 7.903 -2.676 -15.756 1.00 89.50 122 GLY A O 1
ATOM 920 N N . LEU A 1 123 ? 7.481 -4.539 -16.941 1.00 94.88 123 LEU A N 1
ATOM 921 C CA . LEU A 1 123 ? 6.065 -4.240 -17.153 1.00 94.88 123 LEU A CA 1
ATOM 922 C C . LEU A 1 123 ? 5.280 -4.281 -15.835 1.00 94.88 123 LEU A C 1
ATOM 924 O O . LEU A 1 123 ? 4.450 -3.408 -15.592 1.00 94.88 123 LEU A O 1
ATOM 928 N N . ALA A 1 124 ? 5.563 -5.263 -14.972 1.00 94.69 124 ALA A N 1
ATOM 929 C CA . ALA A 1 124 ? 4.936 -5.370 -13.653 1.00 94.69 124 ALA A CA 1
ATOM 930 C C . ALA A 1 124 ? 5.212 -4.128 -12.792 1.00 94.69 124 ALA A C 1
ATOM 932 O O . ALA A 1 124 ? 4.314 -3.612 -12.124 1.00 94.69 124 ALA A O 1
ATOM 933 N N . HIS A 1 125 ? 6.445 -3.627 -12.856 1.00 92.38 125 HIS A N 1
ATOM 934 C CA . HIS A 1 125 ? 6.885 -2.428 -12.159 1.00 92.38 125 HIS A CA 1
ATOM 935 C C . HIS A 1 125 ? 6.237 -1.167 -12.754 1.00 92.38 125 HIS A C 1
ATOM 937 O O . HIS A 1 125 ? 5.797 -0.291 -12.017 1.00 92.38 125 HIS A O 1
ATOM 943 N N . ALA A 1 126 ? 6.110 -1.074 -14.080 1.00 93.56 126 ALA A N 1
ATOM 944 C CA . ALA A 1 126 ? 5.430 0.051 -14.721 1.00 93.56 126 ALA A CA 1
ATOM 945 C C . ALA A 1 126 ? 3.954 0.156 -14.292 1.00 93.56 126 ALA A C 1
ATOM 947 O O . ALA A 1 126 ? 3.492 1.250 -13.975 1.00 93.56 126 ALA A O 1
ATOM 948 N N . TYR A 1 127 ? 3.250 -0.976 -14.191 1.00 97.69 127 TYR A N 1
ATOM 949 C CA . TYR A 1 127 ? 1.897 -1.029 -13.628 1.00 97.69 127 TYR A CA 1
ATOM 950 C C . TYR A 1 127 ? 1.851 -0.618 -12.149 1.00 97.69 127 TYR A C 1
ATOM 952 O O . TYR A 1 127 ? 1.002 0.180 -11.758 1.00 97.69 127 TYR A O 1
ATOM 960 N N . LEU A 1 128 ? 2.806 -1.088 -11.337 1.00 94.19 128 LEU A N 1
ATOM 961 C CA . LEU A 1 128 ? 2.932 -0.676 -9.934 1.00 94.19 128 LEU A CA 1
ATOM 962 C C . LEU A 1 128 ? 3.175 0.836 -9.779 1.00 94.19 128 LEU A C 1
ATOM 964 O O . LEU A 1 128 ? 2.793 1.419 -8.776 1.00 94.19 128 LEU A O 1
ATOM 968 N N . HIS A 1 129 ? 3.801 1.509 -10.736 1.00 91.38 129 HIS A N 1
ATOM 969 C CA . HIS A 1 129 ? 3.898 2.968 -10.655 1.00 91.38 129 HIS A CA 1
ATOM 970 C C . HIS A 1 129 ? 2.651 3.668 -11.170 1.00 91.38 129 HIS A C 1
ATOM 972 O O . HIS A 1 129 ? 2.213 4.652 -10.577 1.00 91.38 129 HIS A O 1
ATOM 978 N N . HIS A 1 130 ? 2.060 3.162 -12.251 1.00 96.44 130 HIS A N 1
ATOM 979 C CA . HIS A 1 130 ? 0.857 3.753 -12.825 1.00 96.44 130 HIS A CA 1
ATOM 980 C C . HIS A 1 130 ? -0.317 3.748 -11.838 1.00 96.44 130 HIS A C 1
ATOM 982 O O . HIS A 1 130 ? -0.994 4.776 -11.743 1.00 96.44 130 HIS A O 1
ATOM 988 N N . TYR A 1 131 ? -0.486 2.687 -11.024 1.00 95.50 131 TYR A N 1
ATOM 989 C CA . TYR A 1 131 ? -1.585 2.632 -10.046 1.00 95.50 131 TYR A CA 1
ATOM 990 C C . TYR A 1 131 ? -1.591 3.866 -9.144 1.00 95.50 131 TYR A C 1
ATOM 992 O O . TYR A 1 131 ? -2.656 4.394 -8.833 1.00 95.50 131 TYR A O 1
ATOM 1000 N N . TYR A 1 132 ? -0.413 4.332 -8.711 1.00 90.88 132 TYR A N 1
ATOM 1001 C CA . TYR A 1 132 ? -0.318 5.456 -7.790 1.00 90.88 132 TYR A CA 1
ATOM 1002 C C . TYR A 1 132 ? -0.917 6.713 -8.417 1.00 90.88 132 TYR A C 1
ATOM 1004 O O . TYR A 1 132 ? -1.721 7.402 -7.788 1.00 90.88 132 TYR A O 1
ATOM 1012 N N . PHE A 1 133 ? -0.557 6.997 -9.668 1.00 93.31 133 PHE A N 1
ATOM 1013 C CA . PHE A 1 133 ? -1.059 8.164 -10.384 1.00 93.31 133 PHE A CA 1
ATOM 1014 C C . PHE A 1 133 ? -2.544 8.023 -10.710 1.00 93.31 133 PHE A C 1
ATOM 1016 O O . PHE A 1 133 ? -3.307 8.961 -10.488 1.00 93.31 133 PHE A O 1
ATOM 1023 N N . ALA A 1 134 ? -2.980 6.842 -11.161 1.00 90.56 134 ALA A N 1
ATOM 1024 C CA . ALA A 1 134 ? -4.393 6.553 -11.386 1.00 90.56 134 ALA A CA 1
ATOM 1025 C C . ALA A 1 134 ? -5.227 6.763 -10.114 1.00 90.56 134 ALA A C 1
ATOM 1027 O O . ALA A 1 134 ? -6.226 7.481 -10.148 1.00 90.56 134 ALA A O 1
ATOM 1028 N N . TYR A 1 135 ? -4.760 6.245 -8.977 1.00 88.56 135 TYR A N 1
ATOM 1029 C CA . TYR A 1 135 ? -5.403 6.412 -7.679 1.00 88.56 135 TYR A CA 1
ATOM 1030 C C . TYR A 1 135 ? -5.465 7.884 -7.254 1.00 88.56 135 TYR A C 1
ATOM 1032 O O . TYR A 1 135 ? -6.517 8.367 -6.839 1.00 88.56 135 TYR A O 1
ATOM 1040 N N . ARG A 1 136 ? -4.361 8.628 -7.402 1.00 88.38 136 ARG A N 1
ATOM 1041 C CA . ARG A 1 136 ? -4.293 10.060 -7.061 1.00 88.38 136 ARG A CA 1
ATOM 1042 C C . ARG A 1 136 ? -5.193 10.936 -7.931 1.00 88.38 136 ARG A C 1
ATOM 1044 O O . ARG A 1 136 ? -5.638 11.976 -7.458 1.00 88.38 136 ARG A O 1
ATOM 1051 N N . LEU A 1 137 ? -5.493 10.501 -9.151 1.00 87.06 137 LEU A N 1
ATOM 1052 C CA . LEU A 1 137 ? -6.452 11.141 -10.055 1.00 87.06 137 LEU A CA 1
ATOM 1053 C C . LEU A 1 137 ? -7.901 10.671 -9.832 1.00 87.06 137 LEU A C 1
ATOM 1055 O O . LEU A 1 137 ? -8.778 10.999 -10.627 1.00 87.06 137 LEU A O 1
ATOM 1059 N N . GLY A 1 138 ? -8.171 9.896 -8.776 1.00 85.56 138 GLY A N 1
ATOM 1060 C CA . GLY A 1 138 ? -9.514 9.406 -8.451 1.00 85.56 138 GLY A CA 1
ATOM 1061 C C . GLY A 1 138 ? -9.997 8.250 -9.331 1.00 85.56 138 GLY A C 1
ATOM 1062 O O . GLY A 1 138 ? -11.171 7.894 -9.285 1.00 85.56 138 GLY A O 1
ATOM 1063 N N . ARG A 1 139 ? -9.114 7.633 -10.124 1.00 88.88 139 ARG A N 1
ATOM 1064 C CA . ARG A 1 139 ? -9.434 6.491 -10.995 1.00 88.88 139 ARG A CA 1
ATOM 1065 C C . ARG A 1 139 ? -9.143 5.180 -10.268 1.00 88.88 139 ARG A C 1
ATOM 1067 O O . ARG A 1 139 ? -8.223 4.445 -10.620 1.00 88.88 139 ARG A O 1
ATOM 1074 N N . SER A 1 140 ? -9.905 4.914 -9.209 1.00 87.19 140 SER A N 1
ATOM 1075 C CA . SER A 1 140 ? -9.662 3.780 -8.306 1.00 87.19 140 SER A CA 1
ATOM 1076 C C . SER A 1 140 ? -9.791 2.412 -8.979 1.00 87.19 140 SER A C 1
ATOM 1078 O O . SER A 1 140 ? -9.010 1.523 -8.655 1.00 87.19 140 SER A O 1
ATOM 1080 N N . ASP A 1 141 ? -10.715 2.241 -9.929 1.00 86.75 141 ASP A N 1
ATOM 1081 C CA . ASP A 1 141 ? -10.852 0.974 -10.662 1.00 86.75 141 ASP A CA 1
ATOM 1082 C C . ASP A 1 141 ? -9.651 0.722 -11.584 1.00 86.75 141 ASP A C 1
ATOM 1084 O O . ASP A 1 141 ? -9.109 -0.378 -11.598 1.00 86.75 141 ASP A O 1
ATOM 1088 N N . GLU A 1 142 ? -9.162 1.752 -12.284 1.00 90.25 142 GLU A N 1
ATOM 1089 C CA . GLU A 1 142 ? -7.948 1.635 -13.104 1.00 90.25 142 GLU A CA 1
ATOM 1090 C C . GLU A 1 142 ? -6.729 1.287 -12.238 1.00 90.25 142 GLU A C 1
ATOM 1092 O O . GLU A 1 142 ? -5.981 0.368 -12.561 1.00 90.25 142 GLU A O 1
ATOM 1097 N N . ALA A 1 143 ? -6.577 1.948 -11.086 1.00 91.94 143 ALA A N 1
ATOM 1098 C CA . ALA A 1 143 ? -5.506 1.636 -10.144 1.00 91.94 143 ALA A CA 1
ATOM 1099 C C . ALA A 1 143 ? -5.585 0.193 -9.610 1.00 91.94 143 ALA A C 1
ATOM 1101 O O . ALA A 1 143 ? -4.559 -0.461 -9.413 1.00 91.94 143 ALA A O 1
ATOM 1102 N N . TYR A 1 144 ? -6.792 -0.318 -9.370 1.00 91.19 144 TYR A N 1
ATOM 1103 C CA . TYR A 1 144 ? -6.993 -1.701 -8.949 1.00 91.19 144 TYR A CA 1
ATOM 1104 C C . TYR A 1 144 ? -6.589 -2.693 -10.049 1.00 91.19 144 TYR A C 1
ATOM 1106 O O . TYR A 1 144 ? -5.829 -3.626 -9.779 1.00 91.19 144 TYR A O 1
ATOM 1114 N N . GLU A 1 145 ? -7.007 -2.453 -11.293 1.00 95.19 145 GLU A N 1
ATOM 1115 C CA . GLU A 1 145 ? -6.618 -3.273 -12.447 1.00 95.19 145 GLU A CA 1
ATOM 1116 C C . GLU A 1 145 ? -5.102 -3.261 -12.690 1.00 95.19 145 GLU A C 1
ATOM 1118 O O . GLU A 1 145 ? -4.504 -4.304 -12.972 1.00 95.19 145 GLU A O 1
ATOM 1123 N N . ASP A 1 146 ? -4.440 -2.117 -12.504 1.00 96.94 146 ASP A N 1
ATOM 1124 C CA . ASP A 1 146 ? -2.980 -2.030 -12.583 1.00 96.94 146 ASP A CA 1
ATOM 1125 C C . ASP A 1 146 ? -2.294 -2.894 -11.520 1.00 96.94 146 ASP A C 1
ATOM 1127 O O . ASP A 1 146 ? -1.328 -3.608 -11.810 1.00 96.94 146 ASP A O 1
ATOM 1131 N N . LEU A 1 147 ? -2.792 -2.869 -10.280 1.00 97.12 147 LEU A N 1
ATOM 1132 C CA . LEU A 1 147 ? -2.257 -3.691 -9.195 1.00 97.12 147 LEU A CA 1
ATOM 1133 C C . LEU A 1 147 ? -2.468 -5.185 -9.464 1.00 97.12 147 LEU A C 1
ATOM 1135 O O . LEU A 1 147 ? -1.547 -5.975 -9.234 1.00 97.12 147 LEU A O 1
ATOM 1139 N N . LEU A 1 148 ? -3.622 -5.580 -10.009 1.00 97.38 148 LEU A N 1
ATOM 1140 C CA . LEU A 1 148 ? -3.869 -6.956 -10.451 1.00 97.38 148 LEU A CA 1
ATOM 1141 C C . LEU A 1 148 ? -2.918 -7.369 -11.582 1.00 97.38 148 LEU A C 1
ATOM 1143 O O . LEU A 1 148 ? -2.322 -8.451 -11.531 1.00 97.38 148 LEU A O 1
ATOM 1147 N N . ALA A 1 149 ? -2.723 -6.506 -12.582 1.00 97.19 149 ALA A N 1
ATOM 1148 C CA . ALA A 1 149 ? -1.807 -6.756 -13.690 1.00 97.19 149 ALA A CA 1
ATOM 1149 C C . ALA A 1 149 ? -0.358 -6.908 -13.201 1.00 97.19 149 ALA A C 1
ATOM 1151 O O . ALA A 1 149 ? 0.330 -7.857 -13.591 1.00 97.19 149 ALA A O 1
ATOM 1152 N N . SER A 1 150 ? 0.082 -6.021 -12.305 1.00 98.00 150 SER A N 1
ATOM 1153 C CA . SER A 1 150 ? 1.394 -6.072 -11.656 1.00 98.00 150 SER A CA 1
ATOM 1154 C C . SER A 1 150 ? 1.584 -7.377 -10.875 1.00 98.00 150 SER A C 1
ATOM 1156 O O . SER A 1 150 ? 2.547 -8.110 -11.111 1.00 98.00 150 SER A O 1
ATOM 1158 N N . ALA A 1 151 ? 0.625 -7.730 -10.013 1.00 96.69 151 ALA A N 1
ATOM 1159 C CA . ALA A 1 151 ? 0.651 -8.949 -9.207 1.00 96.69 151 ALA A CA 1
ATOM 1160 C C . ALA A 1 151 ? 0.735 -10.209 -10.079 1.00 96.69 151 ALA A C 1
ATOM 1162 O O . ALA A 1 151 ? 1.543 -11.106 -9.818 1.00 96.69 151 ALA A O 1
ATOM 1163 N N . ARG A 1 152 ? -0.063 -10.265 -11.153 1.00 97.00 152 ARG A N 1
ATOM 1164 C CA . ARG A 1 152 ? -0.062 -11.379 -12.107 1.00 97.00 152 ARG A CA 1
ATOM 1165 C C . ARG A 1 152 ? 1.297 -11.543 -12.783 1.00 97.00 152 ARG A C 1
ATOM 1167 O O . ARG A 1 152 ? 1.799 -12.663 -12.857 1.00 97.00 152 ARG A O 1
ATOM 1174 N N . LEU A 1 153 ? 1.888 -10.449 -13.262 1.00 96.75 153 LEU A N 1
ATOM 1175 C CA . LEU A 1 153 ? 3.179 -10.477 -13.952 1.00 96.75 153 LEU A CA 1
ATOM 1176 C C . LEU A 1 153 ? 4.317 -10.888 -13.014 1.00 96.75 153 LEU A C 1
ATOM 1178 O O . LEU A 1 153 ? 5.147 -11.710 -13.400 1.00 96.75 153 LEU A O 1
ATOM 1182 N N . TYR A 1 154 ? 4.333 -10.398 -11.771 1.00 96.94 154 TYR A N 1
ATOM 1183 C CA . TYR A 1 154 ? 5.330 -10.849 -10.802 1.00 96.94 154 TYR A CA 1
ATOM 1184 C C . TYR A 1 154 ? 5.163 -12.324 -10.436 1.00 96.94 154 TYR A C 1
ATOM 1186 O O . TYR A 1 154 ? 6.153 -13.048 -10.414 1.00 96.94 154 TYR A O 1
ATOM 1194 N N . ARG A 1 155 ? 3.936 -12.818 -10.219 1.00 95.69 155 ARG A N 1
ATOM 1195 C CA . ARG A 1 155 ? 3.702 -14.257 -9.996 1.00 95.69 155 ARG A CA 1
ATOM 1196 C C . ARG A 1 155 ? 4.200 -15.108 -11.167 1.00 95.69 155 ARG A C 1
ATOM 1198 O O . ARG A 1 155 ? 4.837 -16.134 -10.942 1.00 95.69 155 ARG A O 1
ATOM 1205 N N . GLN A 1 156 ? 3.945 -14.676 -12.404 1.00 94.94 156 GLN A N 1
ATOM 1206 C CA . GLN A 1 156 ? 4.454 -15.346 -13.605 1.00 94.94 156 GLN A CA 1
ATOM 1207 C C . GLN A 1 156 ? 5.987 -15.353 -13.646 1.00 94.94 156 GLN A C 1
ATOM 1209 O O . GLN A 1 156 ? 6.576 -16.400 -13.905 1.00 94.94 156 GLN A O 1
ATOM 1214 N N . ALA A 1 157 ? 6.630 -14.224 -13.332 1.00 93.38 157 ALA A N 1
ATOM 1215 C CA . ALA A 1 157 ? 8.086 -14.135 -13.256 1.00 93.38 157 ALA A CA 1
ATOM 1216 C C . ALA A 1 157 ? 8.656 -15.075 -12.180 1.00 93.38 157 ALA A C 1
ATOM 1218 O O . ALA A 1 157 ? 9.559 -15.855 -12.466 1.00 93.38 157 ALA A O 1
ATOM 1219 N N . ILE A 1 158 ? 8.082 -15.084 -10.972 1.00 93.62 158 ILE A N 1
ATOM 1220 C CA . ILE A 1 158 ? 8.500 -15.977 -9.879 1.00 93.62 158 ILE A CA 1
ATOM 1221 C C . ILE A 1 158 ? 8.386 -17.450 -10.296 1.00 93.62 158 ILE A C 1
ATOM 1223 O O . ILE A 1 158 ? 9.277 -18.238 -9.992 1.00 93.62 158 ILE A O 1
ATOM 1227 N N . ALA A 1 159 ? 7.312 -17.829 -10.993 1.00 94.12 159 ALA A N 1
ATOM 1228 C CA . ALA A 1 159 ? 7.112 -19.202 -11.452 1.00 94.12 159 ALA A CA 1
ATOM 1229 C C . ALA A 1 159 ? 8.106 -19.619 -12.552 1.00 94.12 159 ALA A C 1
ATOM 1231 O O . ALA A 1 159 ? 8.526 -20.773 -12.585 1.00 94.12 159 ALA A O 1
ATOM 1232 N N . ALA A 1 160 ? 8.477 -18.691 -13.438 1.00 94.25 160 ALA A N 1
ATOM 1233 C CA . ALA A 1 160 ? 9.365 -18.954 -14.568 1.00 94.25 160 ALA A CA 1
ATOM 1234 C C . ALA A 1 160 ? 10.861 -18.910 -14.208 1.00 94.25 160 ALA A C 1
ATOM 1236 O O . ALA A 1 160 ? 11.666 -19.568 -14.865 1.00 94.25 160 ALA A O 1
ATOM 1237 N N . LEU A 1 161 ? 11.246 -18.133 -13.192 1.00 92.50 161 LEU A N 1
ATOM 1238 C CA . LEU A 1 161 ? 12.647 -17.939 -12.826 1.00 92.50 161 LEU A CA 1
ATOM 1239 C C . LEU A 1 161 ? 13.206 -19.110 -11.994 1.00 92.50 161 LEU A C 1
ATOM 1241 O O . LEU A 1 161 ? 12.485 -19.681 -11.163 1.00 92.50 161 LEU A O 1
ATOM 1245 N N . PRO A 1 162 ? 14.502 -19.440 -12.148 1.00 94.06 162 PRO A N 1
ATOM 1246 C CA . PRO A 1 162 ? 15.250 -20.256 -11.191 1.00 94.06 162 PRO A CA 1
ATOM 1247 C C . PRO A 1 162 ? 15.222 -19.659 -9.776 1.00 94.06 162 PRO A C 1
ATOM 1249 O O . PRO A 1 162 ? 15.125 -18.442 -9.618 1.00 94.06 162 PRO A O 1
ATOM 1252 N N . GLU A 1 163 ? 15.293 -20.500 -8.740 1.00 89.31 163 GLU A N 1
ATOM 1253 C CA . GLU A 1 163 ? 15.132 -20.080 -7.337 1.00 89.31 163 GLU A CA 1
ATOM 1254 C C . GLU A 1 163 ? 16.093 -18.954 -6.920 1.00 89.31 163 GLU A C 1
ATOM 1256 O O . GLU A 1 163 ? 15.667 -17.981 -6.296 1.00 89.31 163 GLU A O 1
ATOM 1261 N N . ASP A 1 164 ? 17.352 -19.029 -7.350 1.00 90.44 164 ASP A N 1
ATOM 1262 C CA . ASP A 1 164 ? 18.407 -18.042 -7.099 1.00 90.44 164 ASP A CA 1
ATOM 1263 C C . ASP A 1 164 ? 18.143 -16.672 -7.752 1.00 90.44 164 ASP A C 1
ATOM 1265 O O . ASP A 1 164 ? 18.732 -15.668 -7.351 1.00 90.44 164 ASP A O 1
ATOM 1269 N N . GLN A 1 165 ? 17.212 -16.602 -8.708 1.00 88.56 165 GLN A N 1
ATOM 1270 C CA . GLN A 1 165 ? 16.867 -15.390 -9.460 1.00 88.56 165 GLN A CA 1
ATOM 1271 C C . GLN A 1 165 ? 15.502 -14.803 -9.070 1.00 88.56 165 GLN A C 1
ATOM 1273 O O . GLN A 1 165 ? 15.200 -13.660 -9.409 1.00 88.56 165 GLN A O 1
ATOM 1278 N N . ARG A 1 166 ? 14.675 -15.530 -8.303 1.00 92.31 166 ARG A N 1
ATOM 1279 C CA . ARG A 1 166 ? 13.310 -15.096 -7.929 1.00 92.31 166 ARG A CA 1
ATOM 1280 C C . ARG A 1 166 ? 13.270 -13.903 -6.989 1.00 92.31 166 ARG A C 1
ATOM 1282 O O . ARG A 1 166 ? 12.229 -13.255 -6.879 1.00 92.31 166 ARG A O 1
ATOM 1289 N N . ARG A 1 167 ? 14.371 -13.619 -6.292 1.00 90.62 167 ARG A N 1
ATOM 1290 C CA . ARG A 1 167 ? 14.391 -12.669 -5.174 1.00 90.62 167 ARG A CA 1
ATOM 1291 C C . ARG A 1 167 ? 13.874 -11.283 -5.564 1.00 90.62 167 ARG A C 1
ATOM 1293 O O . ARG A 1 167 ? 13.142 -10.679 -4.785 1.00 90.62 167 ARG A O 1
ATOM 1300 N N . SER A 1 168 ? 14.228 -10.783 -6.752 1.00 88.81 168 SER A N 1
ATOM 1301 C CA . SER A 1 168 ? 13.764 -9.467 -7.218 1.00 88.81 168 SER A CA 1
ATOM 1302 C C . SER A 1 168 ? 12.255 -9.462 -7.477 1.00 88.81 168 SER A C 1
ATOM 1304 O O . SER A 1 168 ? 11.533 -8.650 -6.895 1.00 88.81 168 SER A O 1
ATOM 1306 N N . ALA A 1 169 ? 11.757 -10.448 -8.228 1.00 89.62 169 ALA A N 1
ATOM 1307 C CA . ALA A 1 169 ? 10.334 -10.598 -8.508 1.00 89.62 169 ALA A CA 1
ATOM 1308 C C . ALA A 1 169 ? 9.498 -10.794 -7.229 1.00 89.62 169 ALA A C 1
ATOM 1310 O O . ALA A 1 169 ? 8.410 -10.236 -7.113 1.00 89.62 169 ALA A O 1
ATOM 1311 N N . GLN A 1 170 ? 10.008 -11.538 -6.240 1.00 89.75 170 GLN A N 1
ATOM 1312 C CA . GLN A 1 170 ? 9.358 -11.726 -4.937 1.00 89.75 170 GLN A CA 1
ATOM 1313 C C . GLN A 1 170 ? 9.254 -10.416 -4.144 1.00 89.75 170 GLN A C 1
ATOM 1315 O O . GLN A 1 170 ? 8.216 -10.152 -3.531 1.00 89.75 170 GLN A O 1
ATOM 1320 N N . TRP A 1 171 ? 10.289 -9.571 -4.179 1.00 90.88 171 TRP A N 1
ATOM 1321 C CA . TRP A 1 171 ? 10.235 -8.237 -3.577 1.00 90.88 171 TRP A CA 1
ATOM 1322 C C . TRP A 1 171 ? 9.252 -7.320 -4.303 1.00 90.88 171 TRP A C 1
ATOM 1324 O O . TRP A 1 171 ? 8.423 -6.691 -3.649 1.00 90.88 171 TRP A O 1
ATOM 1334 N N . GLY A 1 172 ? 9.291 -7.292 -5.638 1.00 89.69 172 GLY A N 1
ATOM 1335 C CA . GLY A 1 172 ? 8.334 -6.533 -6.445 1.00 89.69 172 GLY A CA 1
ATOM 1336 C C . GLY A 1 172 ? 6.892 -6.946 -6.154 1.00 89.69 172 GLY A C 1
ATOM 1337 O O . GLY A 1 172 ? 6.040 -6.102 -5.887 1.00 89.69 172 GLY A O 1
ATOM 1338 N N . TYR A 1 173 ? 6.645 -8.254 -6.074 1.00 94.81 173 TYR A N 1
ATOM 1339 C CA . TYR A 1 173 ? 5.342 -8.797 -5.723 1.00 94.81 173 TYR A CA 1
ATOM 1340 C C . TYR A 1 173 ? 4.885 -8.380 -4.321 1.00 94.81 173 TYR A C 1
ATOM 1342 O O . TYR A 1 173 ? 3.756 -7.929 -4.145 1.00 94.81 173 TYR A O 1
ATOM 1350 N N . THR A 1 174 ? 5.777 -8.469 -3.333 1.00 89.88 174 THR A N 1
ATOM 1351 C CA . THR A 1 174 ? 5.514 -8.034 -1.953 1.00 89.88 174 THR A CA 1
ATOM 1352 C C . THR A 1 174 ? 5.096 -6.561 -1.902 1.00 89.88 174 THR A C 1
ATOM 1354 O O . THR A 1 174 ? 4.135 -6.225 -1.206 1.00 89.88 174 THR A O 1
ATOM 1357 N N . SER A 1 175 ? 5.757 -5.693 -2.677 1.00 89.00 175 SER A N 1
ATOM 1358 C CA . SER A 1 175 ? 5.397 -4.275 -2.799 1.00 89.00 175 SER A CA 1
ATOM 1359 C C . SER A 1 175 ? 4.011 -4.080 -3.417 1.00 89.00 175 SER A C 1
ATOM 1361 O O . SER A 1 175 ? 3.227 -3.281 -2.905 1.00 89.00 175 SER A O 1
ATOM 1363 N N . THR A 1 176 ? 3.662 -4.838 -4.460 1.00 95.25 176 THR A N 1
ATOM 1364 C CA . THR A 1 176 ? 2.318 -4.801 -5.061 1.00 95.25 176 THR A CA 1
ATOM 1365 C C . THR A 1 176 ? 1.239 -5.241 -4.070 1.00 95.25 176 THR A C 1
ATOM 1367 O O . THR A 1 176 ? 0.180 -4.617 -3.990 1.00 95.25 176 THR A O 1
ATOM 1370 N N . LEU A 1 177 ? 1.510 -6.274 -3.265 1.00 95.00 177 LEU A N 1
ATOM 1371 C CA . LEU A 1 177 ? 0.549 -6.802 -2.294 1.00 95.00 177 LEU A CA 1
ATOM 1372 C C . LEU A 1 177 ? 0.163 -5.799 -1.205 1.00 95.00 177 LEU A C 1
ATOM 1374 O O . LEU A 1 177 ? -0.981 -5.828 -0.760 1.00 95.00 177 LEU A O 1
ATOM 1378 N N . VAL A 1 178 ? 1.062 -4.897 -0.793 1.00 88.62 178 VAL A N 1
ATOM 1379 C CA . VAL A 1 178 ? 0.729 -3.833 0.177 1.00 88.62 178 VAL A CA 1
ATOM 1380 C C . VAL A 1 178 ? -0.465 -3.015 -0.313 1.00 88.62 178 VAL A C 1
ATOM 1382 O O . VAL A 1 178 ? -1.445 -2.833 0.408 1.00 88.62 178 VAL A O 1
ATOM 1385 N N . TRP A 1 179 ? -0.391 -2.550 -1.556 1.00 92.31 179 TRP A N 1
ATOM 1386 C CA . TRP A 1 179 ? -1.386 -1.653 -2.131 1.00 92.31 179 TRP A CA 1
ATOM 1387 C C . TRP A 1 179 ? -2.643 -2.391 -2.571 1.00 92.31 179 TRP A C 1
ATOM 1389 O O . TRP A 1 179 ? -3.748 -1.892 -2.365 1.00 92.31 179 TRP A O 1
ATOM 1399 N N . LEU A 1 180 ? -2.491 -3.604 -3.105 1.00 95.62 180 LEU A N 1
ATOM 1400 C CA . LEU A 1 180 ? -3.629 -4.428 -3.495 1.00 95.62 180 LEU A CA 1
ATOM 1401 C C . LEU A 1 180 ? -4.490 -4.805 -2.282 1.00 95.62 180 LEU A C 1
ATOM 1403 O O . LEU A 1 180 ? -5.711 -4.683 -2.345 1.00 95.62 180 LEU A O 1
ATOM 1407 N N . VAL A 1 181 ? -3.875 -5.174 -1.151 1.00 95.19 181 VAL A N 1
ATOM 1408 C CA . VAL A 1 181 ? -4.611 -5.429 0.099 1.00 95.19 181 VAL A CA 1
ATOM 1409 C C . VAL A 1 181 ? -5.366 -4.181 0.555 1.00 95.19 181 VAL A C 1
ATOM 1411 O O . VAL A 1 181 ? -6.537 -4.280 0.913 1.00 95.19 181 VAL A O 1
ATOM 1414 N N . GLN A 1 182 ? -4.742 -3.002 0.499 1.00 88.81 182 GLN A N 1
ATOM 1415 C CA . GLN A 1 182 ? -5.407 -1.755 0.881 1.00 88.81 182 GLN A CA 1
ATOM 1416 C C . GLN A 1 182 ? -6.624 -1.450 -0.007 1.00 88.81 182 GLN A C 1
ATOM 1418 O O . GLN A 1 182 ? -7.672 -1.047 0.501 1.00 88.81 182 GLN A O 1
ATOM 1423 N N . MET A 1 183 ? -6.513 -1.672 -1.319 1.00 87.56 183 MET A N 1
ATOM 1424 C CA . MET A 1 183 ? -7.641 -1.517 -2.243 1.00 87.56 183 MET A CA 1
ATOM 1425 C C . MET A 1 183 ? -8.766 -2.510 -1.938 1.00 87.56 183 MET A C 1
ATOM 1427 O O . MET A 1 183 ? -9.923 -2.105 -1.866 1.00 87.56 183 MET A O 1
ATOM 1431 N N . LEU A 1 184 ? -8.446 -3.779 -1.676 1.00 87.25 184 LEU A N 1
ATOM 1432 C CA . LEU A 1 184 ? -9.444 -4.788 -1.305 1.00 87.25 184 LEU A CA 1
ATOM 1433 C C . LEU A 1 184 ? -10.156 -4.442 0.010 1.00 87.25 184 LEU A C 1
ATOM 1435 O O . LEU A 1 184 ? -11.372 -4.598 0.101 1.00 87.25 184 LEU A O 1
ATOM 1439 N N . ILE A 1 185 ? -9.437 -3.901 1.003 1.00 83.81 185 ILE A N 1
ATOM 1440 C CA . ILE A 1 185 ? -10.049 -3.387 2.240 1.00 83.81 185 ILE A CA 1
ATOM 1441 C C . ILE A 1 185 ? -11.065 -2.286 1.922 1.00 83.81 185 ILE A C 1
ATOM 1443 O O . ILE A 1 185 ? -12.186 -2.334 2.423 1.00 83.81 185 ILE A O 1
ATOM 1447 N N . HIS A 1 186 ? -10.705 -1.313 1.079 1.00 83.44 186 HIS A N 1
ATOM 1448 C CA . HIS A 1 186 ? -11.616 -0.228 0.694 1.00 83.44 186 HIS A CA 1
ATOM 1449 C C . HIS A 1 186 ? -12.837 -0.712 -0.090 1.00 83.44 186 HIS A C 1
ATOM 1451 O O . HIS A 1 186 ? -13.908 -0.124 0.030 1.00 83.44 186 HIS A O 1
ATOM 1457 N N . ARG A 1 187 ? -12.690 -1.793 -0.856 1.00 84.44 187 ARG A N 1
ATOM 1458 C CA . ARG A 1 187 ? -13.782 -2.431 -1.600 1.00 84.44 187 ARG A CA 1
ATOM 1459 C C . ARG A 1 187 ? -14.638 -3.369 -0.742 1.00 84.44 187 ARG A C 1
ATOM 1461 O O . ARG A 1 187 ? -15.673 -3.833 -1.205 1.00 84.44 187 ARG A O 1
ATOM 1468 N N . GLY A 1 188 ? -14.236 -3.642 0.502 1.00 79.81 188 GLY A N 1
ATOM 1469 C CA . GLY A 1 188 ? -14.924 -4.581 1.394 1.00 79.81 188 GLY A CA 1
ATOM 1470 C C . GLY A 1 188 ? -14.646 -6.058 1.090 1.00 79.81 188 GLY A C 1
ATOM 1471 O O . GLY A 1 188 ? -15.270 -6.935 1.682 1.00 79.81 188 GLY A O 1
ATOM 1472 N N . GLU A 1 189 ? -13.682 -6.358 0.220 1.00 85.94 189 GLU A N 1
ATOM 1473 C CA . GLU A 1 189 ? -13.287 -7.713 -0.181 1.00 85.94 189 GLU A CA 1
ATOM 1474 C C . GLU A 1 189 ? -12.318 -8.324 0.854 1.00 85.94 189 GLU A C 1
ATOM 1476 O O . GLU A 1 189 ? -11.164 -8.657 0.575 1.00 85.94 189 GLU A O 1
ATOM 1481 N N . LEU A 1 190 ? -12.774 -8.414 2.108 1.00 87.81 190 LEU A N 1
ATOM 1482 C CA . LEU A 1 190 ? -11.908 -8.631 3.273 1.00 87.81 190 LEU A CA 1
ATOM 1483 C C . LEU A 1 190 ? -11.300 -10.039 3.368 1.00 87.81 190 LEU A C 1
ATOM 1485 O O . LEU A 1 190 ? -10.245 -10.205 3.983 1.00 87.81 190 LEU A O 1
ATOM 1489 N N . ASP A 1 191 ? -11.939 -11.053 2.784 1.00 90.94 191 ASP A N 1
ATOM 1490 C CA . ASP A 1 191 ? -11.397 -12.418 2.753 1.00 90.94 191 ASP A CA 1
ATOM 1491 C C . ASP A 1 191 ? -10.226 -12.538 1.779 1.00 90.94 191 ASP A C 1
ATOM 1493 O O . ASP A 1 191 ? -9.189 -13.114 2.120 1.00 90.94 191 ASP A O 1
ATOM 1497 N N . GLU A 1 192 ? -10.341 -11.916 0.605 1.00 90.56 192 GLU A N 1
ATOM 1498 C CA . GLU A 1 192 ? -9.245 -11.863 -0.359 1.00 90.56 192 GLU A CA 1
ATOM 1499 C C . GLU A 1 192 ? -8.109 -10.963 0.149 1.00 90.56 192 GLU A C 1
ATOM 1501 O O . GLU A 1 192 ? -6.933 -11.329 0.048 1.00 90.56 192 GLU A O 1
ATOM 1506 N N . ALA A 1 193 ? -8.444 -9.844 0.805 1.00 92.62 193 ALA A N 1
ATOM 1507 C CA . ALA A 1 193 ? -7.470 -9.007 1.503 1.00 92.62 193 ALA A CA 1
ATOM 1508 C C . ALA A 1 193 ? -6.679 -9.811 2.551 1.00 92.62 193 ALA A C 1
ATOM 1510 O O . ALA A 1 193 ? -5.455 -9.705 2.627 1.00 92.62 193 ALA A O 1
ATOM 1511 N N . GLU A 1 194 ? -7.352 -10.662 3.333 1.00 94.75 194 GLU A N 1
ATOM 1512 C CA . GLU A 1 194 ? -6.699 -11.531 4.314 1.00 94.75 194 GLU A CA 1
ATOM 1513 C C . GLU A 1 194 ? -5.809 -12.592 3.664 1.00 94.75 194 GLU A C 1
ATOM 1515 O O . GLU A 1 194 ? -4.694 -12.834 4.138 1.00 94.75 194 GLU A O 1
ATOM 1520 N N . ARG A 1 195 ? -6.275 -13.223 2.582 1.00 96.75 195 ARG A N 1
ATOM 1521 C CA . ARG A 1 195 ? -5.494 -14.219 1.841 1.00 96.75 195 ARG A CA 1
ATOM 1522 C C . ARG A 1 195 ? -4.183 -13.612 1.337 1.00 96.75 195 ARG A C 1
ATOM 1524 O O . ARG A 1 195 ? -3.116 -14.188 1.555 1.00 96.75 195 ARG A O 1
ATOM 1531 N N . LEU A 1 196 ? -4.254 -12.429 0.725 1.00 96.19 196 LEU A N 1
ATOM 1532 C CA . LEU A 1 196 ? -3.087 -11.709 0.217 1.00 96.19 196 LEU A CA 1
ATOM 1533 C C . LEU A 1 196 ? -2.186 -11.159 1.326 1.00 96.19 196 LEU A C 1
ATOM 1535 O O . LEU A 1 196 ? -0.964 -11.195 1.187 1.00 96.19 196 LEU A O 1
ATOM 1539 N N . ALA A 1 197 ? -2.746 -10.709 2.450 1.00 95.00 197 ALA A N 1
ATOM 1540 C CA . ALA A 1 197 ? -1.957 -10.281 3.602 1.00 95.00 197 ALA A CA 1
ATOM 1541 C C . ALA A 1 197 ? -1.126 -11.438 4.190 1.00 95.00 197 ALA A C 1
ATOM 1543 O O . ALA A 1 197 ? 0.052 -11.251 4.503 1.00 95.00 197 ALA A O 1
ATOM 1544 N N . LYS A 1 198 ? -1.697 -12.650 4.276 1.00 94.38 198 LYS A N 1
ATOM 1545 C CA . LYS A 1 198 ? -0.979 -13.868 4.703 1.00 94.38 198 LYS A CA 1
ATOM 1546 C C . LYS A 1 198 ? 0.120 -14.257 3.716 1.00 94.38 198 LYS A C 1
ATOM 1548 O O . LYS A 1 198 ? 1.228 -14.588 4.131 1.00 94.38 198 LYS A O 1
ATOM 1553 N N . GLU A 1 199 ? -0.168 -14.177 2.420 1.00 92.31 199 GLU A N 1
ATOM 1554 C CA . GLU A 1 199 ? 0.811 -14.428 1.357 1.00 92.31 199 GLU A CA 1
ATOM 1555 C C . GLU A 1 199 ? 1.991 -13.446 1.438 1.00 92.31 199 GLU A C 1
ATOM 1557 O O . GLU A 1 199 ? 3.150 -13.861 1.453 1.00 92.31 199 GLU A O 1
ATOM 1562 N N . LYS A 1 200 ? 1.706 -12.150 1.608 1.00 93.88 200 LYS A N 1
ATOM 1563 C CA . LYS A 1 200 ? 2.719 -11.116 1.847 1.00 93.88 200 LYS A CA 1
ATOM 1564 C C . LYS A 1 200 ? 3.544 -11.403 3.104 1.00 93.88 200 LYS A C 1
ATOM 1566 O O . LYS A 1 200 ? 4.762 -11.233 3.085 1.00 93.88 200 LYS A O 1
ATOM 1571 N N . TYR A 1 201 ? 2.906 -11.825 4.195 1.00 91.12 201 TYR A N 1
ATOM 1572 C CA . TYR A 1 201 ? 3.606 -12.170 5.433 1.00 91.12 201 TYR A CA 1
ATOM 1573 C C . TYR A 1 201 ? 4.615 -13.299 5.209 1.00 91.12 201 TYR A C 1
ATOM 1575 O O . TYR A 1 201 ? 5.778 -13.171 5.589 1.00 91.12 201 TYR A O 1
ATOM 1583 N N . ALA A 1 202 ? 4.195 -14.374 4.535 1.00 89.69 202 ALA A N 1
ATOM 1584 C CA . ALA A 1 202 ? 5.070 -15.492 4.194 1.00 89.69 202 ALA A CA 1
ATOM 1585 C C . ALA A 1 202 ? 6.258 -15.052 3.320 1.00 89.69 202 ALA A C 1
ATOM 1587 O O . ALA A 1 202 ? 7.385 -15.487 3.555 1.00 89.69 202 ALA A O 1
ATOM 1588 N N . LEU A 1 203 ? 6.035 -14.143 2.364 1.00 86.62 203 LEU A N 1
ATOM 1589 C CA . LEU A 1 203 ? 7.106 -13.574 1.541 1.00 86.62 203 LEU A CA 1
ATOM 1590 C C . LEU A 1 203 ? 8.090 -12.731 2.356 1.00 86.62 203 LEU A C 1
ATOM 1592 O O . LEU A 1 203 ? 9.295 -12.883 2.180 1.00 86.62 203 LEU A O 1
ATOM 1596 N N . HIS A 1 204 ? 7.621 -11.892 3.284 1.00 85.25 204 HIS A N 1
ATOM 1597 C CA . HIS A 1 204 ? 8.519 -11.148 4.175 1.00 85.25 204 HIS A CA 1
ATOM 1598 C C . HIS A 1 204 ? 9.375 -12.084 5.035 1.00 85.25 204 HIS A C 1
ATOM 1600 O O . HIS A 1 204 ? 10.568 -11.835 5.182 1.00 85.25 204 HIS A O 1
ATOM 1606 N N . VAL A 1 205 ? 8.806 -13.176 5.559 1.00 85.31 205 VAL A N 1
ATOM 1607 C CA . VAL A 1 205 ? 9.579 -14.195 6.291 1.00 85.31 205 VAL A CA 1
ATOM 1608 C C . VAL A 1 205 ? 10.639 -14.822 5.383 1.00 85.31 205 VAL A C 1
ATOM 1610 O O . VAL A 1 205 ? 11.813 -14.847 5.745 1.00 85.31 205 VAL A O 1
ATOM 1613 N N . LEU A 1 206 ? 10.247 -15.271 4.187 1.00 87.31 206 LEU A N 1
ATOM 1614 C CA . LEU A 1 206 ? 11.146 -15.908 3.219 1.00 87.31 206 LEU A CA 1
ATOM 1615 C C . LEU A 1 206 ? 12.306 -14.991 2.801 1.00 87.31 206 LEU A C 1
ATOM 1617 O O . LEU A 1 206 ? 13.446 -15.432 2.686 1.00 87.31 206 LEU A O 1
ATOM 1621 N N . LEU A 1 207 ? 12.019 -13.712 2.567 1.00 84.94 207 LEU A N 1
ATOM 1622 C CA . LEU A 1 207 ? 12.986 -12.740 2.057 1.00 84.94 207 LEU A CA 1
ATOM 1623 C C . LEU A 1 207 ? 13.879 -12.133 3.148 1.00 84.94 207 LEU A C 1
ATOM 1625 O O . LEU A 1 207 ? 14.802 -11.379 2.815 1.00 84.94 207 LEU A O 1
ATOM 1629 N N . GLY A 1 208 ? 13.608 -12.434 4.425 1.00 83.50 208 GLY A N 1
ATOM 1630 C CA . GLY A 1 208 ? 14.216 -11.747 5.567 1.00 83.50 208 GLY A CA 1
ATOM 1631 C C . GLY A 1 208 ? 13.835 -10.264 5.620 1.00 83.50 208 GLY A C 1
ATOM 1632 O O . GLY A 1 208 ? 14.660 -9.418 5.953 1.00 83.50 208 GLY A O 1
ATOM 1633 N N . GLY A 1 209 ? 12.614 -9.939 5.196 1.00 77.50 209 GLY A N 1
ATOM 1634 C CA . GLY A 1 209 ? 12.087 -8.583 5.141 1.00 77.50 209 GLY A CA 1
ATOM 1635 C C . GLY A 1 209 ? 11.600 -8.058 6.489 1.00 77.50 209 GLY A C 1
ATOM 1636 O O . GLY A 1 209 ? 11.458 -8.799 7.460 1.00 77.50 209 GLY A O 1
ATOM 1637 N N . ASP A 1 210 ? 11.277 -6.763 6.535 1.00 80.56 210 ASP A N 1
ATOM 1638 C CA . ASP A 1 210 ? 10.763 -6.124 7.749 1.00 80.56 210 ASP A CA 1
ATOM 1639 C C . ASP A 1 210 ? 9.377 -6.675 8.114 1.00 80.56 210 ASP A C 1
ATOM 1641 O O . ASP A 1 210 ? 8.368 -6.363 7.474 1.00 80.56 210 ASP A O 1
ATOM 1645 N N . LEU A 1 211 ? 9.328 -7.506 9.154 1.00 88.00 211 LEU A N 1
ATOM 1646 C CA . LEU A 1 211 ? 8.083 -8.084 9.644 1.00 88.00 211 LEU A CA 1
ATOM 1647 C C . LEU A 1 211 ? 7.132 -7.021 10.204 1.00 88.00 211 LEU A C 1
ATOM 1649 O O . LEU A 1 211 ? 5.933 -7.271 10.218 1.00 88.00 211 LEU A O 1
ATOM 1653 N N . ALA A 1 212 ? 7.597 -5.829 10.597 1.00 87.88 212 ALA A N 1
ATOM 1654 C CA . ALA A 1 212 ? 6.710 -4.758 11.053 1.00 87.88 212 ALA A CA 1
ATOM 1655 C C . ALA A 1 212 ? 5.695 -4.361 9.968 1.00 87.88 212 ALA A C 1
ATOM 1657 O O . ALA A 1 212 ? 4.507 -4.197 10.247 1.00 87.88 212 ALA A O 1
ATOM 1658 N N . VAL A 1 213 ? 6.149 -4.299 8.712 1.00 83.00 213 VAL A N 1
ATOM 1659 C CA . VAL A 1 213 ? 5.312 -3.989 7.544 1.00 83.00 213 VAL A CA 1
ATOM 1660 C C . VAL A 1 213 ? 4.301 -5.106 7.280 1.00 83.00 213 VAL A C 1
ATOM 1662 O O . VAL A 1 213 ? 3.173 -4.848 6.862 1.00 83.00 213 VAL A O 1
ATOM 1665 N N . ALA A 1 214 ? 4.679 -6.364 7.505 1.00 85.94 214 ALA A N 1
ATOM 1666 C CA . ALA A 1 214 ? 3.776 -7.503 7.360 1.00 85.94 214 ALA A CA 1
ATOM 1667 C C . ALA A 1 214 ? 2.710 -7.544 8.470 1.00 85.94 214 ALA A C 1
ATOM 1669 O O . ALA A 1 214 ? 1.528 -7.726 8.174 1.00 85.94 214 ALA A O 1
ATOM 1670 N N . GLU A 1 215 ? 3.108 -7.308 9.724 1.00 91.38 215 GLU A N 1
ATOM 1671 C CA . GLU A 1 215 ? 2.200 -7.233 10.874 1.00 91.38 215 GLU A CA 1
ATOM 1672 C C . GLU A 1 215 ? 1.193 -6.089 10.731 1.00 91.38 215 GLU A C 1
ATOM 1674 O O . GLU A 1 215 ? 0.008 -6.292 10.989 1.00 91.38 215 GLU A O 1
ATOM 1679 N N . GLN A 1 216 ? 1.625 -4.917 10.247 1.00 92.31 216 GLN A N 1
ATOM 1680 C CA . GLN A 1 216 ? 0.723 -3.805 9.933 1.00 92.31 216 GLN A CA 1
ATOM 1681 C C . GLN A 1 216 ? -0.434 -4.261 9.039 1.00 92.31 216 GLN A C 1
ATOM 1683 O O . GLN A 1 216 ? -1.592 -4.038 9.381 1.00 92.31 216 GLN A O 1
ATOM 1688 N N . THR A 1 217 ? -0.124 -4.871 7.892 1.00 92.06 217 THR A N 1
ATOM 1689 C CA . THR A 1 217 ? -1.143 -5.229 6.896 1.00 92.06 217 THR A CA 1
ATOM 1690 C C . THR A 1 217 ? -2.114 -6.266 7.459 1.00 92.06 217 THR A C 1
ATOM 1692 O O . THR A 1 217 ? -3.320 -6.162 7.253 1.00 92.06 217 THR A O 1
ATOM 1695 N N . MET A 1 218 ? -1.616 -7.229 8.242 1.00 95.69 218 MET A N 1
ATOM 1696 C CA . MET A 1 218 ? -2.473 -8.176 8.964 1.00 95.69 218 MET A CA 1
ATOM 1697 C C . MET A 1 218 ? -3.376 -7.472 9.988 1.00 95.69 218 MET A C 1
ATOM 1699 O O . MET A 1 218 ? -4.548 -7.825 10.113 1.00 95.69 218 MET A O 1
ATOM 1703 N N . GLY A 1 219 ? -2.855 -6.467 10.698 1.00 94.88 219 GLY A N 1
ATOM 1704 C CA . GLY A 1 219 ? -3.619 -5.658 11.647 1.00 94.88 219 GLY A CA 1
ATOM 1705 C C . GLY A 1 219 ? -4.705 -4.814 10.980 1.00 94.88 219 GLY A C 1
ATOM 1706 O O . GLY A 1 219 ? -5.826 -4.765 11.476 1.00 94.88 219 GLY A O 1
ATOM 1707 N N . GLU A 1 220 ? -4.415 -4.201 9.831 1.00 90.06 220 GLU A N 1
ATOM 1708 C CA . GLU A 1 220 ? -5.382 -3.430 9.034 1.00 90.06 220 GLU A CA 1
ATOM 1709 C C . GLU A 1 220 ? -6.542 -4.309 8.552 1.00 90.06 220 GLU A C 1
ATOM 1711 O O . GLU A 1 220 ? -7.706 -3.935 8.711 1.00 90.06 220 GLU A O 1
ATOM 1716 N N . VAL A 1 221 ? -6.246 -5.514 8.054 1.00 92.56 221 VAL A N 1
ATOM 1717 C CA . VAL A 1 221 ? -7.277 -6.488 7.669 1.00 92.56 221 VAL A CA 1
ATOM 1718 C C . VAL A 1 221 ? -8.091 -6.952 8.879 1.00 92.56 221 VAL A C 1
ATOM 1720 O O . VAL A 1 221 ? -9.319 -7.005 8.814 1.00 92.56 221 VAL A O 1
ATOM 1723 N N . ALA A 1 222 ? -7.441 -7.278 10.000 1.00 92.38 222 ALA A N 1
ATOM 1724 C CA . ALA A 1 222 ? -8.138 -7.685 11.221 1.00 92.38 222 ALA A CA 1
ATOM 1725 C C . ALA A 1 222 ? -9.075 -6.578 11.730 1.00 92.38 222 ALA A C 1
ATOM 1727 O O . ALA A 1 222 ? -10.236 -6.848 12.045 1.00 92.38 222 ALA A O 1
ATOM 1728 N N . LEU A 1 223 ? -8.604 -5.327 11.717 1.00 87.62 223 LEU A N 1
ATOM 1729 C CA . LEU A 1 223 ? -9.384 -4.152 12.086 1.00 87.62 223 LEU A CA 1
ATOM 1730 C C . LEU A 1 223 ? -10.600 -3.978 11.170 1.00 87.62 223 LEU A C 1
ATOM 1732 O O . LEU A 1 223 ? -11.698 -3.726 11.665 1.00 87.62 223 LEU A O 1
ATOM 1736 N N . ALA A 1 224 ? -10.420 -4.138 9.856 1.00 85.06 224 ALA A N 1
ATOM 1737 C CA . ALA A 1 224 ? -11.501 -4.053 8.876 1.00 85.06 224 ALA A CA 1
ATOM 1738 C C . ALA A 1 224 ? -12.549 -5.164 9.064 1.00 85.06 224 ALA A C 1
ATOM 1740 O O . ALA A 1 224 ? -13.743 -4.904 8.948 1.00 85.06 224 ALA A O 1
ATOM 1741 N N . LYS A 1 225 ? -12.127 -6.380 9.443 1.00 87.00 225 LYS A N 1
ATOM 1742 C CA . LYS A 1 225 ? -13.024 -7.508 9.773 1.00 87.00 225 LYS A CA 1
ATOM 1743 C C . LYS A 1 225 ? -13.657 -7.403 11.168 1.00 87.00 225 LYS A C 1
ATOM 1745 O O . LYS A 1 225 ? -14.354 -8.320 11.597 1.00 87.00 225 LYS A O 1
ATOM 1750 N N . GLY A 1 226 ? -13.389 -6.328 11.911 1.00 85.31 226 GLY A N 1
ATOM 1751 C CA . GLY A 1 226 ? -13.877 -6.145 13.278 1.00 85.31 226 GLY A CA 1
ATOM 1752 C C . GLY A 1 226 ? -13.275 -7.121 14.297 1.00 85.31 226 GLY A C 1
ATOM 1753 O O . GLY A 1 226 ? -13.841 -7.290 15.377 1.00 85.31 226 GLY A O 1
ATOM 1754 N N . ARG A 1 227 ? -12.154 -7.774 13.967 1.00 90.44 227 ARG A N 1
ATOM 1755 C CA . ARG A 1 227 ? -11.380 -8.635 14.874 1.00 90.44 227 ARG A CA 1
ATOM 1756 C C . ARG A 1 227 ? -10.409 -7.767 15.661 1.00 90.44 227 ARG A C 1
ATOM 1758 O O . ARG A 1 227 ? -9.226 -7.671 15.336 1.00 90.44 227 ARG A O 1
ATOM 1765 N N . TYR A 1 228 ? -10.943 -7.041 16.633 1.00 91.31 228 TYR A N 1
ATOM 1766 C CA . TYR A 1 228 ? -10.204 -5.969 17.285 1.00 91.31 228 TYR A CA 1
ATOM 1767 C C . TYR A 1 228 ? -9.043 -6.479 18.133 1.00 91.31 228 TYR A C 1
ATOM 1769 O O . TYR A 1 228 ? -7.975 -5.882 18.095 1.00 91.31 228 TYR A O 1
ATOM 1777 N N . GLU A 1 229 ? -9.207 -7.602 18.826 1.00 94.00 229 GLU A N 1
ATOM 1778 C CA . GLU A 1 229 ? -8.161 -8.222 19.642 1.00 94.00 229 GLU A CA 1
ATOM 1779 C C . GLU A 1 229 ? -6.977 -8.656 18.768 1.00 94.00 229 GLU A C 1
ATOM 1781 O O . GLU A 1 229 ? -5.831 -8.322 19.072 1.00 94.00 229 GLU A O 1
ATOM 1786 N N . ASP A 1 230 ? -7.262 -9.297 17.630 1.00 94.12 230 ASP A N 1
ATOM 1787 C CA . ASP A 1 230 ? -6.252 -9.639 16.624 1.00 94.12 230 ASP A CA 1
ATOM 1788 C C . ASP A 1 230 ? -5.553 -8.372 16.108 1.00 94.12 230 ASP A C 1
ATOM 1790 O O . ASP A 1 230 ? -4.326 -8.319 16.035 1.00 94.12 230 ASP A O 1
ATOM 1794 N N . ALA A 1 231 ? -6.313 -7.325 15.771 1.00 94.88 231 ALA A N 1
ATOM 1795 C CA . ALA A 1 231 ? -5.757 -6.074 15.262 1.00 94.88 231 ALA A CA 1
ATOM 1796 C C . ALA A 1 231 ? -4.818 -5.401 16.276 1.00 94.88 231 ALA A C 1
ATOM 1798 O O . ALA A 1 231 ? -3.728 -4.966 15.907 1.00 94.88 231 ALA A O 1
ATOM 1799 N N . ILE A 1 232 ? -5.210 -5.359 17.554 1.00 96.94 232 ILE A N 1
ATOM 1800 C CA . ILE A 1 232 ? -4.399 -4.810 18.649 1.00 96.94 232 ILE A CA 1
ATOM 1801 C C . ILE A 1 232 ? -3.067 -5.551 18.736 1.00 96.94 232 ILE A C 1
ATOM 1803 O O . ILE A 1 232 ? -2.019 -4.909 18.678 1.00 96.94 232 ILE A O 1
ATOM 1807 N N . GLN A 1 233 ? -3.101 -6.886 18.803 1.00 97.88 233 GLN A N 1
ATOM 1808 C CA . GLN A 1 233 ? -1.889 -7.706 18.888 1.00 97.88 233 GLN A CA 1
ATOM 1809 C C . GLN A 1 233 ? -0.948 -7.442 17.708 1.00 97.88 233 GLN A C 1
ATOM 1811 O O . GLN A 1 233 ? 0.258 -7.273 17.890 1.00 97.88 233 GLN A O 1
ATOM 1816 N N . ARG A 1 234 ? -1.493 -7.354 16.489 1.00 97.50 234 ARG A N 1
ATOM 1817 C CA . ARG A 1 234 ? -0.713 -7.095 15.269 1.00 97.50 234 ARG A CA 1
ATOM 1818 C C . ARG A 1 234 ? -0.088 -5.700 15.263 1.00 97.50 234 ARG A C 1
ATOM 1820 O O . ARG A 1 234 ? 1.097 -5.564 14.963 1.00 97.50 234 ARG A O 1
ATOM 1827 N N . PHE A 1 235 ? -0.838 -4.665 15.637 1.00 96.88 235 PHE A N 1
ATOM 1828 C CA . PHE A 1 235 ? -0.309 -3.300 15.696 1.00 96.88 235 PHE A CA 1
ATOM 1829 C C . PHE A 1 235 ? 0.735 -3.119 16.802 1.00 96.88 235 PHE A C 1
ATOM 1831 O O . PHE A 1 235 ? 1.746 -2.451 16.584 1.00 96.88 235 PHE A O 1
ATOM 1838 N N . GLU A 1 236 ? 0.559 -3.754 17.960 1.00 97.12 236 GLU A N 1
ATOM 1839 C CA . GLU A 1 236 ? 1.571 -3.766 19.021 1.00 97.12 236 GLU A CA 1
ATOM 1840 C C . GLU A 1 236 ? 2.849 -4.482 18.578 1.00 97.12 236 GLU A C 1
ATOM 1842 O O . GLU A 1 236 ? 3.952 -3.972 18.793 1.00 97.12 236 GLU A O 1
ATOM 1847 N N . ALA A 1 237 ? 2.712 -5.620 17.892 1.00 95.88 237 ALA A N 1
ATOM 1848 C CA . ALA A 1 237 ? 3.834 -6.365 17.335 1.00 95.88 237 ALA A CA 1
ATOM 1849 C C . ALA A 1 237 ? 4.582 -5.573 16.244 1.00 95.88 237 ALA A C 1
ATOM 1851 O O . ALA A 1 237 ? 5.811 -5.658 16.155 1.00 95.88 237 ALA A O 1
ATOM 1852 N N . ALA A 1 238 ? 3.872 -4.778 15.436 1.00 93.94 238 ALA A N 1
ATOM 1853 C CA . ALA A 1 238 ? 4.478 -3.848 14.483 1.00 93.94 238 ALA A CA 1
ATOM 1854 C C . ALA A 1 238 ? 5.213 -2.703 15.203 1.00 93.94 238 ALA A C 1
ATOM 1856 O O . ALA A 1 238 ? 6.373 -2.418 14.902 1.00 93.94 238 ALA A O 1
ATOM 1857 N N . ALA A 1 239 ? 4.580 -2.075 16.200 1.00 93.69 239 ALA A N 1
ATOM 1858 C CA . ALA A 1 239 ? 5.184 -1.000 16.988 1.00 93.69 239 ALA A CA 1
ATOM 1859 C C . ALA A 1 239 ? 6.443 -1.462 17.741 1.00 93.69 239 ALA A C 1
ATOM 1861 O O . ALA A 1 239 ? 7.410 -0.707 17.838 1.00 93.69 239 ALA A O 1
ATOM 1862 N N . ALA A 1 240 ? 6.455 -2.693 18.263 1.00 94.94 240 ALA A N 1
ATOM 1863 C CA . ALA A 1 240 ? 7.624 -3.284 18.912 1.00 94.94 240 ALA A CA 1
ATOM 1864 C C . ALA A 1 240 ? 8.820 -3.388 17.958 1.00 94.94 240 ALA A C 1
ATOM 1866 O O . ALA A 1 240 ? 9.895 -2.883 18.274 1.00 94.94 240 ALA A O 1
ATOM 1867 N N . ARG A 1 241 ? 8.608 -3.920 16.753 1.00 90.88 241 ARG A N 1
ATOM 1868 C CA . ARG A 1 241 ? 9.661 -4.044 15.735 1.00 90.88 241 ARG A CA 1
ATOM 1869 C C . ARG A 1 241 ? 10.170 -2.693 15.239 1.00 90.88 241 ARG A C 1
ATOM 1871 O O . ARG A 1 241 ? 11.374 -2.484 15.134 1.00 90.88 241 ARG A O 1
ATOM 1878 N N . TYR A 1 242 ? 9.281 -1.721 15.028 1.00 88.12 242 TYR A N 1
ATOM 1879 C CA . TYR A 1 242 ? 9.718 -0.364 14.686 1.00 88.12 242 TYR A CA 1
ATOM 1880 C C . TYR A 1 242 ? 10.523 0.309 15.798 1.00 88.12 242 TYR A C 1
ATOM 1882 O O . TYR A 1 242 ? 11.357 1.170 15.520 1.00 88.12 242 TYR A O 1
ATOM 1890 N N . ARG A 1 243 ? 10.304 -0.072 17.060 1.00 90.88 243 ARG A N 1
ATOM 1891 C CA . ARG A 1 243 ? 11.127 0.404 18.173 1.00 90.88 243 ARG A CA 1
ATOM 1892 C C . ARG A 1 243 ? 12.540 -0.165 18.089 1.00 90.88 243 ARG A C 1
ATOM 1894 O O . ARG A 1 243 ? 13.486 0.604 18.229 1.00 90.88 243 ARG A O 1
ATOM 1901 N N . GLU A 1 244 ? 12.672 -1.461 17.812 1.00 89.25 244 GLU A N 1
ATOM 1902 C CA . GLU A 1 244 ? 13.964 -2.137 17.610 1.00 89.25 244 GLU A CA 1
ATOM 1903 C C . GLU A 1 244 ? 14.747 -1.523 16.442 1.00 89.25 244 GLU A C 1
ATOM 1905 O O . GLU A 1 244 ? 15.953 -1.315 16.544 1.00 89.25 244 GLU A O 1
ATOM 1910 N N . SER A 1 245 ? 14.057 -1.143 15.363 1.00 84.00 245 SER A N 1
ATOM 1911 C CA . SER A 1 245 ? 14.671 -0.510 14.191 1.00 84.00 245 SER A CA 1
ATOM 1912 C C . SER A 1 245 ? 14.903 1.005 14.336 1.00 84.00 245 SER A C 1
ATOM 1914 O O . SER A 1 245 ? 15.334 1.656 13.383 1.00 84.00 245 SER A O 1
ATOM 1916 N N . GLY A 1 246 ? 14.552 1.613 15.476 1.00 83.88 246 GLY A N 1
ATOM 1917 C CA . GLY A 1 246 ? 14.657 3.060 15.703 1.00 83.88 246 GLY A CA 1
ATOM 1918 C C . GLY A 1 246 ? 13.647 3.929 14.931 1.00 83.88 246 GLY A C 1
ATOM 1919 O O . GLY A 1 246 ? 13.754 5.159 14.950 1.00 83.88 246 GLY A O 1
ATOM 1920 N N . ASN A 1 247 ? 12.640 3.339 14.280 1.00 80.81 247 ASN A N 1
ATOM 1921 C CA . ASN A 1 247 ? 11.618 4.057 13.517 1.00 80.81 247 ASN A CA 1
ATOM 1922 C C . ASN A 1 247 ? 10.516 4.622 14.432 1.00 80.81 247 ASN A C 1
ATOM 1924 O O . ASN A 1 247 ? 9.428 4.066 14.584 1.00 80.81 247 ASN A O 1
ATOM 1928 N N . GLN A 1 248 ? 10.776 5.795 15.008 1.00 82.38 248 GLN A N 1
ATOM 1929 C CA . GLN A 1 248 ? 9.846 6.455 15.932 1.00 82.38 248 GLN A CA 1
ATOM 1930 C C . GLN A 1 248 ? 8.504 6.853 15.294 1.00 82.38 248 GLN A C 1
ATOM 1932 O O . GLN A 1 248 ? 7.497 6.948 15.995 1.00 82.38 248 GLN A O 1
ATOM 1937 N N . ALA A 1 249 ? 8.469 7.102 13.980 1.00 76.75 249 ALA A N 1
ATOM 1938 C CA . ALA A 1 249 ? 7.225 7.412 13.276 1.00 76.75 249 ALA A CA 1
ATOM 1939 C C . ALA A 1 249 ? 6.316 6.177 13.190 1.00 76.75 249 ALA A C 1
ATOM 1941 O O . ALA A 1 249 ? 5.129 6.277 13.500 1.00 76.75 249 ALA A O 1
ATOM 1942 N N . GLY A 1 250 ? 6.893 5.017 12.860 1.00 79.75 250 GLY A N 1
ATOM 1943 C CA . GLY A 1 250 ? 6.200 3.730 12.881 1.00 79.75 250 GLY A CA 1
ATOM 1944 C C . GLY A 1 250 ? 5.668 3.395 14.274 1.00 79.75 250 GLY A C 1
ATOM 1945 O O . GLY A 1 250 ? 4.485 3.098 14.420 1.00 79.75 250 GLY A O 1
ATOM 1946 N N . VAL A 1 251 ? 6.495 3.548 15.317 1.00 85.06 251 VAL A N 1
ATOM 1947 C CA . VAL A 1 251 ? 6.069 3.313 16.712 1.00 85.06 251 VAL A CA 1
ATOM 1948 C C . VAL A 1 251 ? 4.822 4.125 17.061 1.00 85.06 251 VAL A C 1
ATOM 1950 O O . VAL A 1 251 ? 3.850 3.553 17.556 1.00 85.06 251 VAL A O 1
ATOM 1953 N N . ARG A 1 252 ? 4.826 5.440 16.793 1.00 85.19 252 ARG A N 1
ATOM 1954 C CA . ARG A 1 252 ? 3.668 6.306 17.070 1.00 85.19 252 ARG A CA 1
ATOM 1955 C C . ARG A 1 252 ? 2.431 5.839 16.310 1.00 85.19 252 ARG A C 1
ATOM 1957 O O . ARG A 1 252 ? 1.413 5.559 16.933 1.00 85.19 252 ARG A O 1
ATOM 1964 N N . ARG A 1 253 ? 2.556 5.665 14.991 1.00 86.62 253 ARG A N 1
ATOM 1965 C CA . ARG A 1 253 ? 1.443 5.275 14.117 1.00 86.62 253 ARG A CA 1
ATOM 1966 C C . ARG A 1 253 ? 0.746 4.003 14.599 1.00 86.62 253 ARG A C 1
ATOM 1968 O O . ARG A 1 253 ? -0.469 4.010 14.763 1.00 86.62 253 ARG A O 1
ATOM 1975 N N . TYR A 1 254 ? 1.487 2.924 14.849 1.00 90.12 254 TYR A N 1
ATOM 1976 C CA . TYR A 1 254 ? 0.852 1.651 15.214 1.00 90.12 254 TYR A CA 1
ATOM 1977 C C . TYR A 1 254 ? 0.419 1.591 16.677 1.00 90.12 254 TYR A C 1
ATOM 1979 O O . TYR A 1 254 ? -0.536 0.889 16.993 1.00 90.12 254 TYR A O 1
ATOM 1987 N N . THR A 1 255 ? 1.016 2.399 17.556 1.00 89.19 255 THR A N 1
ATOM 1988 C CA . THR A 1 255 ? 0.461 2.602 18.904 1.00 89.19 255 THR A CA 1
ATOM 1989 C C . THR A 1 255 ? -0.918 3.268 18.830 1.00 89.19 255 THR A C 1
ATOM 1991 O O . THR A 1 255 ? -1.855 2.820 19.494 1.00 89.19 255 THR A O 1
ATOM 1994 N N . ASP A 1 256 ? -1.079 4.282 17.975 1.00 87.19 256 ASP A N 1
ATOM 1995 C CA . ASP A 1 256 ? -2.361 4.968 17.773 1.00 87.19 256 ASP A CA 1
ATOM 1996 C C . ASP A 1 256 ? -3.405 4.062 17.100 1.00 87.19 256 ASP A C 1
ATOM 1998 O O . ASP A 1 256 ? -4.581 4.069 17.475 1.00 87.19 256 ASP A O 1
ATOM 2002 N N . MET A 1 257 ? -2.989 3.221 16.149 1.00 88.88 257 MET A N 1
ATOM 2003 C CA . MET A 1 257 ? -3.879 2.227 15.535 1.00 88.88 257 MET A CA 1
ATOM 2004 C C . MET A 1 257 ? -4.321 1.149 16.534 1.00 88.88 257 MET A C 1
ATOM 2006 O O . MET A 1 257 ? -5.505 0.812 16.569 1.00 88.88 257 MET A O 1
ATOM 2010 N N . ALA A 1 258 ? -3.423 0.660 17.398 1.00 93.81 258 ALA A N 1
ATOM 2011 C CA . ALA A 1 258 ? -3.781 -0.257 18.482 1.00 93.81 258 ALA A CA 1
ATOM 2012 C C . ALA A 1 258 ? -4.785 0.388 19.449 1.00 93.81 258 ALA A C 1
ATOM 2014 O O . ALA A 1 258 ? -5.781 -0.232 19.821 1.00 93.81 258 ALA A O 1
ATOM 2015 N N . LYS A 1 259 ? -4.577 1.661 19.806 1.00 90.69 259 LYS A N 1
ATOM 2016 C CA . LYS A 1 259 ? -5.526 2.430 20.622 1.00 90.69 259 LYS A CA 1
ATOM 2017 C C . LYS A 1 259 ? -6.896 2.537 19.947 1.00 90.69 259 LYS A C 1
ATOM 2019 O O . LYS A 1 259 ? -7.904 2.249 20.581 1.00 90.69 259 LYS A O 1
ATOM 2024 N N . THR A 1 260 ? -6.926 2.870 18.658 1.00 86.69 260 THR A N 1
ATOM 2025 C CA . THR A 1 260 ? -8.166 2.945 17.867 1.00 86.69 260 THR A CA 1
ATOM 2026 C C . THR A 1 260 ? -8.901 1.601 17.854 1.00 86.69 260 THR A C 1
ATOM 2028 O O . THR A 1 260 ? -10.121 1.551 18.000 1.00 86.69 260 THR A O 1
ATOM 2031 N N . ALA A 1 261 ? -8.173 0.492 17.706 1.00 85.69 261 ALA A N 1
ATOM 2032 C CA . ALA A 1 261 ? -8.751 -0.847 17.748 1.00 85.69 261 ALA A CA 1
ATOM 2033 C C . ALA A 1 261 ? -9.342 -1.182 19.132 1.00 85.69 261 ALA A C 1
ATOM 2035 O O . ALA A 1 261 ? -10.442 -1.728 19.193 1.00 85.69 261 ALA A O 1
ATOM 2036 N N . ARG A 1 2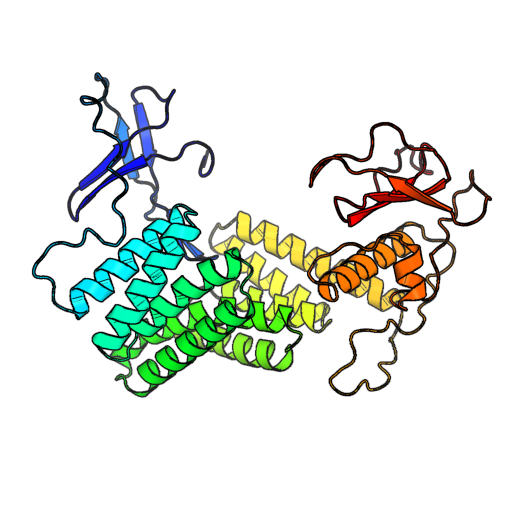62 ? -8.681 -0.790 20.235 1.00 90.25 262 ARG A N 1
ATOM 2037 C CA . ARG A 1 262 ? -9.228 -0.929 21.602 1.00 90.25 262 ARG A CA 1
ATOM 2038 C C . ARG A 1 262 ? -10.512 -0.134 21.785 1.00 90.25 262 ARG A C 1
ATOM 2040 O O . ARG A 1 262 ? -11.503 -0.693 22.236 1.00 90.25 262 ARG A O 1
ATOM 2047 N N . GLU A 1 263 ? -10.520 1.131 21.373 1.00 85.50 263 GLU A N 1
ATOM 2048 C CA . GLU A 1 263 ? -11.711 1.984 21.446 1.00 85.50 263 GLU A CA 1
ATOM 2049 C C . GLU A 1 263 ? -12.887 1.360 20.674 1.00 85.50 263 GLU A C 1
ATOM 2051 O O . GLU A 1 263 ? -14.015 1.331 21.165 1.00 85.50 263 GLU A O 1
ATOM 2056 N N . ARG A 1 264 ? -12.628 0.780 19.494 1.00 81.88 264 ARG A N 1
ATOM 2057 C CA . ARG A 1 264 ? -13.653 0.065 18.716 1.00 81.88 264 ARG A CA 1
ATOM 2058 C C . ARG A 1 264 ? -14.110 -1.242 19.371 1.00 81.88 264 ARG A C 1
ATOM 2060 O O . ARG A 1 264 ? -15.304 -1.538 19.311 1.00 81.88 264 ARG A O 1
ATOM 2067 N N . SER A 1 265 ? -13.207 -1.992 20.008 1.00 85.50 265 SER A N 1
ATOM 2068 C CA . SER A 1 265 ? -13.562 -3.185 20.796 1.00 85.50 265 SER A CA 1
ATOM 2069 C C . SER A 1 265 ? -14.480 -2.823 21.960 1.00 85.50 265 SER A C 1
ATOM 2071 O O . SER A 1 265 ? -15.553 -3.406 22.102 1.00 85.50 265 SER A O 1
ATOM 2073 N N . GLU A 1 266 ? -14.136 -1.784 22.725 1.00 81.38 266 GLU A N 1
ATOM 2074 C CA . GLU A 1 266 ? -14.950 -1.304 23.843 1.00 81.38 266 GLU A CA 1
ATOM 2075 C C . GLU A 1 266 ? -16.343 -0.856 23.390 1.00 81.38 266 GLU A C 1
ATOM 2077 O O . GLU A 1 266 ? -17.343 -1.211 24.016 1.00 81.38 266 GLU A O 1
ATOM 2082 N N . ILE A 1 267 ? -16.427 -0.103 22.287 1.00 77.75 267 ILE A N 1
ATOM 2083 C CA . ILE A 1 267 ? -17.711 0.314 21.711 1.00 77.75 267 ILE A CA 1
ATOM 2084 C C . ILE A 1 267 ? -18.533 -0.914 21.306 1.00 77.75 267 ILE A C 1
ATOM 2086 O O . ILE A 1 267 ? -19.706 -0.998 21.666 1.00 77.75 267 ILE A O 1
ATOM 2090 N N . ARG A 1 268 ? -17.933 -1.892 20.613 1.00 73.69 268 ARG A N 1
ATOM 2091 C CA . ARG A 1 268 ? -18.628 -3.129 20.224 1.00 73.69 268 ARG A CA 1
ATOM 2092 C C . ARG A 1 268 ? -19.099 -3.924 21.441 1.00 73.69 268 ARG A C 1
ATOM 2094 O O . ARG A 1 268 ? -20.230 -4.393 21.444 1.00 73.69 268 ARG A O 1
ATOM 2101 N N . GLY A 1 269 ? -18.282 -4.021 22.488 1.00 71.25 269 GLY A N 1
ATOM 2102 C CA . GLY A 1 269 ? -18.657 -4.668 23.745 1.00 71.25 269 GLY A CA 1
ATOM 2103 C C . GLY A 1 269 ? -19.857 -4.000 24.422 1.00 71.25 269 GLY A C 1
ATOM 2104 O O . GLY A 1 269 ? -20.734 -4.692 24.929 1.00 71.25 269 GLY A O 1
ATOM 2105 N N . ARG A 1 270 ? -19.947 -2.662 24.375 1.00 74.94 270 ARG A N 1
ATOM 2106 C CA . ARG A 1 270 ? -21.102 -1.906 24.900 1.00 74.94 270 ARG A CA 1
ATOM 2107 C C . ARG A 1 270 ? -22.365 -2.068 24.057 1.00 74.94 270 ARG A C 1
ATOM 2109 O O . ARG A 1 270 ? -23.458 -2.039 24.611 1.00 74.94 270 ARG A O 1
ATOM 2116 N 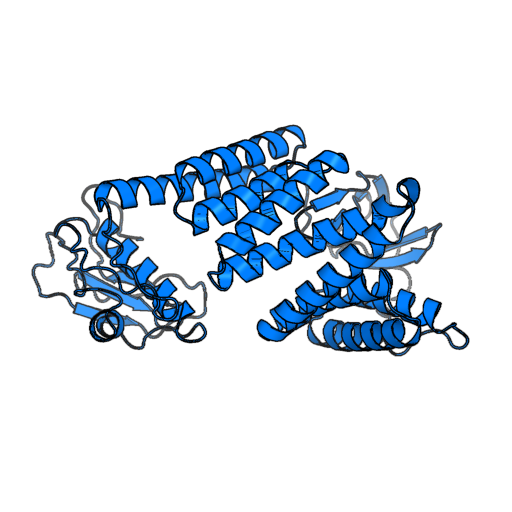N . LEU A 1 271 ? -22.221 -2.195 22.738 1.00 69.75 271 LEU A N 1
ATOM 2117 C CA . LEU A 1 271 ? -23.347 -2.363 21.814 1.00 69.75 271 LEU A CA 1
ATOM 2118 C C . LEU A 1 271 ? -23.877 -3.809 21.770 1.00 69.75 271 LEU A C 1
ATO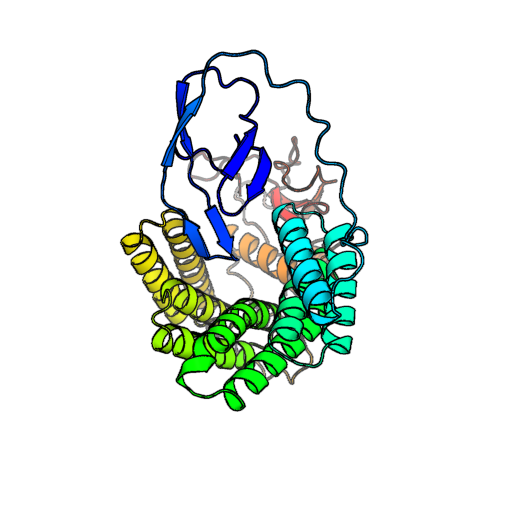M 2120 O O . LEU A 1 271 ? -24.988 -4.021 21.291 1.00 69.75 271 LEU A O 1
ATOM 2124 N N . GLY A 1 272 ? -23.124 -4.782 22.294 1.00 55.66 272 GLY A N 1
ATOM 2125 C CA . GLY A 1 272 ? -23.477 -6.202 22.253 1.00 55.66 272 GLY A CA 1
ATOM 2126 C C . GLY A 1 272 ? -23.278 -6.833 20.865 1.00 55.66 272 GLY A C 1
ATOM 2127 O O . GLY A 1 272 ? -22.820 -6.171 19.927 1.00 55.66 272 GLY A O 1
ATOM 2128 N N . PRO A 1 273 ? -23.570 -8.139 20.709 1.00 51.66 273 PRO A N 1
ATOM 2129 C CA . PRO A 1 273 ? -23.560 -8.778 19.402 1.00 51.66 273 PRO A CA 1
ATOM 2130 C C . PRO A 1 273 ? -24.631 -8.132 18.520 1.00 51.66 273 PRO A C 1
ATOM 2132 O O . PRO A 1 273 ? -25.824 -8.222 18.793 1.00 51.66 273 PRO A O 1
ATOM 2135 N N . VAL A 1 274 ? -24.195 -7.474 17.449 1.00 48.28 274 VAL A N 1
ATOM 2136 C CA . VAL A 1 274 ? -25.085 -7.115 16.348 1.00 48.28 274 VAL A CA 1
ATOM 2137 C C . VAL A 1 274 ? -25.399 -8.425 15.636 1.00 48.28 274 VAL A C 1
ATOM 2139 O O . VAL A 1 274 ? -24.503 -9.007 15.023 1.00 48.28 274 VAL A O 1
ATOM 2142 N N . GLU A 1 275 ? -26.627 -8.929 15.775 1.00 39.78 275 GLU A N 1
ATOM 2143 C CA . GLU A 1 275 ? -27.106 -10.042 14.957 1.00 39.78 275 GLU A CA 1
ATOM 2144 C C . GLU A 1 275 ? -27.021 -9.600 13.495 1.00 39.78 275 GLU A C 1
ATOM 2146 O O . GLU A 1 275 ? -27.788 -8.761 13.021 1.00 39.78 275 GLU A O 1
ATOM 2151 N N . ALA A 1 276 ? -26.003 -10.105 12.802 1.00 39.22 276 ALA A N 1
ATOM 2152 C CA . ALA A 1 276 ? -25.892 -9.980 11.366 1.00 39.22 276 ALA A CA 1
ATOM 2153 C C . ALA A 1 276 ? -26.953 -10.903 10.769 1.00 39.22 276 ALA A C 1
ATOM 2155 O O . ALA A 1 276 ? -26.705 -12.086 10.541 1.00 39.22 276 ALA A O 1
ATOM 2156 N N . GLU A 1 277 ? -28.155 -10.369 10.563 1.00 35.34 277 GLU A N 1
ATOM 2157 C CA . GLU A 1 277 ? -29.088 -10.958 9.613 1.00 35.34 277 GLU A CA 1
ATOM 2158 C C . GLU A 1 277 ? -28.324 -11.084 8.291 1.00 35.34 277 GLU A C 1
ATOM 2160 O O . GLU A 1 277 ? -27.726 -10.119 7.808 1.00 35.34 277 GLU A O 1
ATOM 2165 N N . THR A 1 278 ? -28.226 -12.311 7.789 1.00 36.88 278 THR A N 1
ATOM 2166 C CA . THR A 1 278 ? -27.425 -12.697 6.629 1.00 36.88 278 THR A CA 1
ATOM 2167 C C . THR A 1 278 ? -27.816 -11.861 5.413 1.00 36.88 278 THR A C 1
ATOM 2169 O O . THR A 1 278 ? -28.780 -12.177 4.719 1.00 36.88 278 THR A O 1
ATOM 2172 N N . ALA A 1 279 ? -27.076 -10.782 5.166 1.00 34.06 279 ALA A N 1
ATOM 2173 C CA . ALA A 1 279 ? -27.205 -9.980 3.965 1.00 34.06 279 ALA A CA 1
ATOM 2174 C C . ALA A 1 279 ? -26.334 -10.610 2.876 1.00 34.06 279 ALA A C 1
ATOM 2176 O O . ALA A 1 279 ? -25.104 -10.548 2.914 1.00 34.06 279 ALA A O 1
ATOM 2177 N N . ASP A 1 280 ? -27.019 -11.243 1.930 1.00 31.95 280 ASP A N 1
ATOM 2178 C CA . ASP A 1 280 ? -26.517 -11.612 0.614 1.00 31.95 280 ASP A CA 1
ATOM 2179 C C . ASP A 1 280 ? -25.770 -10.432 -0.045 1.00 31.95 280 ASP A C 1
ATOM 2181 O O . ASP A 1 280 ? -26.034 -9.259 0.240 1.00 31.95 280 ASP A O 1
ATOM 2185 N N . SER A 1 281 ? -24.801 -10.763 -0.895 1.00 37.00 281 SER A N 1
ATOM 2186 C CA . SER A 1 281 ? -23.642 -9.982 -1.355 1.00 37.00 281 SER A CA 1
ATOM 2187 C C . SER A 1 281 ? -23.905 -8.680 -2.144 1.00 37.00 281 SER A C 1
ATOM 2189 O O . SER A 1 281 ? -23.164 -8.353 -3.066 1.00 37.00 281 SER A O 1
ATOM 2191 N N . GLY A 1 282 ? -24.901 -7.871 -1.787 1.00 35.97 282 GLY A N 1
ATOM 2192 C CA . GLY A 1 282 ? -25.231 -6.638 -2.510 1.00 35.97 282 GLY A CA 1
ATOM 2193 C C . GLY A 1 282 ? -25.847 -5.514 -1.683 1.00 35.97 282 GLY A C 1
ATOM 2194 O O . GLY A 1 282 ? -26.297 -4.524 -2.254 1.00 35.97 282 GLY A O 1
ATOM 2195 N N . THR A 1 283 ? -25.905 -5.601 -0.353 1.00 35.69 283 THR A N 1
ATOM 2196 C CA . THR A 1 283 ? -26.487 -4.519 0.462 1.00 35.69 283 THR A CA 1
ATOM 2197 C C . THR A 1 283 ? -25.657 -4.256 1.711 1.00 35.69 283 THR A C 1
ATOM 2199 O O . THR A 1 283 ? -25.877 -4.814 2.779 1.00 35.69 283 THR A O 1
ATOM 2202 N N . ARG A 1 284 ? -24.660 -3.390 1.505 1.00 43.34 284 ARG A N 1
ATOM 2203 C CA . ARG A 1 284 ? -24.249 -2.273 2.367 1.00 43.34 284 ARG A CA 1
ATOM 2204 C C . ARG A 1 284 ? -24.904 -2.215 3.754 1.00 43.34 284 ARG A C 1
ATOM 2206 O O . ARG A 1 284 ? -26.125 -2.182 3.877 1.00 43.34 284 ARG A O 1
ATOM 2213 N N . LEU A 1 285 ? -24.025 -2.152 4.754 1.00 41.53 285 LEU A N 1
ATOM 2214 C CA . LEU A 1 285 ? -24.198 -2.013 6.201 1.00 41.53 285 LEU A CA 1
ATOM 2215 C C . LEU A 1 285 ? -25.413 -1.151 6.625 1.00 41.53 285 LEU A C 1
ATOM 2217 O O . LEU A 1 285 ? -25.269 -0.033 7.115 1.00 41.53 285 LEU A O 1
ATOM 2221 N N . ARG A 1 286 ? -26.636 -1.676 6.497 1.00 39.28 286 ARG A N 1
ATOM 2222 C CA . ARG A 1 286 ? -27.793 -1.123 7.202 1.00 39.28 286 ARG A CA 1
ATOM 2223 C C . ARG A 1 286 ? -27.594 -1.478 8.660 1.00 39.28 286 ARG A C 1
ATOM 2225 O O . ARG A 1 286 ? -27.711 -2.641 9.039 1.00 39.28 286 ARG A O 1
ATOM 2232 N N . LEU A 1 287 ? -27.212 -0.487 9.459 1.00 41.81 287 LEU A N 1
ATOM 2233 C CA . LEU A 1 287 ? -27.109 -0.629 10.901 1.00 41.81 287 LEU A CA 1
ATOM 2234 C C . LEU A 1 287 ? -28.433 -1.204 11.410 1.00 41.81 287 LEU A C 1
ATOM 2236 O O . LEU A 1 287 ? -29.471 -0.537 11.394 1.00 41.81 287 LEU A O 1
ATOM 2240 N N . ALA A 1 288 ? -28.386 -2.460 11.863 1.00 41.53 288 ALA A N 1
ATOM 2241 C CA . ALA A 1 288 ? -29.406 -3.002 12.736 1.00 41.53 288 ALA A CA 1
ATOM 2242 C C . ALA A 1 288 ? -29.620 -1.977 13.851 1.00 41.53 288 ALA A C 1
ATOM 2244 O O . ALA A 1 288 ? -28.651 -1.471 14.414 1.00 41.53 288 ALA A O 1
ATOM 2245 N N . ARG A 1 289 ? -30.894 -1.640 14.066 1.00 42.03 289 ARG A N 1
ATOM 2246 C CA . ARG A 1 289 ? -31.503 -0.635 14.954 1.00 42.03 289 ARG A CA 1
ATOM 2247 C C . ARG A 1 289 ? -30.878 -0.529 16.360 1.00 42.03 289 ARG A C 1
ATOM 2249 O O . ARG A 1 289 ? -31.558 -0.721 17.366 1.00 42.03 289 ARG A O 1
ATOM 2256 N N . ALA A 1 290 ? -29.605 -0.176 16.458 1.00 42.16 290 ALA A N 1
ATOM 2257 C CA . ALA A 1 290 ? -28.926 0.080 17.708 1.00 42.16 290 ALA A CA 1
ATOM 2258 C C . ALA A 1 290 ? -29.365 1.465 18.183 1.00 42.16 290 ALA A C 1
ATOM 2260 O O . ALA A 1 290 ? -28.940 2.493 17.654 1.00 42.16 290 ALA A O 1
ATOM 2261 N N . ARG A 1 291 ? -30.264 1.494 19.168 1.00 44.97 291 ARG A N 1
ATOM 2262 C CA . ARG A 1 291 ? -30.524 2.705 19.947 1.00 44.97 291 ARG A CA 1
ATOM 2263 C C . ARG A 1 291 ? -29.352 2.873 20.915 1.00 44.97 291 ARG A C 1
ATOM 2265 O O . ARG A 1 291 ? -29.215 2.028 21.800 1.00 44.97 291 ARG A O 1
ATOM 2272 N N . PRO A 1 292 ? -28.506 3.913 20.792 1.00 45.94 292 PRO A N 1
ATOM 2273 C CA . PRO A 1 292 ? -27.584 4.232 21.872 1.00 45.94 292 PRO A CA 1
ATOM 2274 C C . PRO A 1 292 ? -28.393 4.470 23.154 1.00 45.94 292 PRO A C 1
ATOM 2276 O O . PRO A 1 292 ? -29.514 4.987 23.101 1.00 45.94 292 PRO A O 1
ATOM 2279 N N . ALA A 1 293 ? -27.837 4.081 24.304 1.00 45.78 293 ALA A N 1
ATOM 2280 C CA . ALA A 1 293 ? -28.424 4.439 25.588 1.00 45.78 293 ALA A CA 1
ATOM 2281 C C . ALA A 1 293 ? -28.627 5.970 25.621 1.00 45.78 293 ALA A C 1
ATOM 2283 O O . ALA A 1 293 ? -27.699 6.699 25.262 1.00 45.78 293 ALA A O 1
ATOM 2284 N N . PRO A 1 294 ? -29.814 6.469 26.009 1.00 47.50 294 PRO A N 1
ATOM 2285 C CA . PRO A 1 294 ? -30.239 7.852 25.766 1.00 47.50 294 PRO A CA 1
ATOM 2286 C C . PRO A 1 294 ? -29.398 8.956 26.438 1.00 47.50 294 PRO A C 1
ATOM 2288 O O . PRO A 1 294 ? -29.749 10.118 26.296 1.00 47.50 294 PRO A O 1
ATOM 2291 N N . SER A 1 295 ? -28.310 8.643 27.149 1.00 55.09 295 SER A N 1
ATOM 2292 C CA . SER A 1 295 ? -27.620 9.568 28.056 1.00 55.09 295 SER A CA 1
ATOM 2293 C C . SER A 1 295 ? -26.135 9.840 27.782 1.00 55.09 295 SER A C 1
ATOM 2295 O O . SER A 1 295 ? -25.542 10.590 28.553 1.00 55.09 295 SER A O 1
ATOM 2297 N N . ASP A 1 296 ? -25.504 9.266 26.745 1.00 68.38 296 ASP A N 1
ATOM 2298 C CA . ASP A 1 296 ? -24.079 9.532 26.452 1.00 68.38 296 ASP A CA 1
ATOM 2299 C C . ASP A 1 296 ? -23.877 10.344 25.153 1.00 68.38 296 ASP A C 1
ATOM 2301 O O . ASP A 1 296 ? -23.911 9.774 24.054 1.00 68.38 296 ASP A O 1
ATOM 2305 N N . PRO A 1 297 ? -23.601 11.661 25.245 1.00 67.06 297 PRO A N 1
ATOM 2306 C CA . PRO A 1 297 ? -23.346 12.500 24.075 1.00 67.06 297 PRO A CA 1
ATOM 2307 C C . PRO A 1 297 ? -22.110 12.061 23.272 1.00 67.06 297 PRO A C 1
ATOM 2309 O O . PRO A 1 297 ? -22.046 12.315 22.070 1.00 67.06 297 PRO A O 1
ATOM 2312 N N . ARG A 1 298 ? -21.147 11.349 23.879 1.00 68.44 298 ARG A N 1
ATOM 2313 C CA . ARG A 1 298 ? -19.964 10.841 23.163 1.00 68.44 298 ARG A CA 1
ATOM 2314 C C . ARG A 1 298 ? -20.290 9.627 22.309 1.00 68.44 298 ARG A C 1
ATOM 2316 O O . ARG A 1 298 ? -19.845 9.554 21.167 1.00 68.44 298 ARG A O 1
ATOM 2323 N N . GLY A 1 299 ? -21.081 8.697 22.843 1.00 68.50 299 GLY A N 1
ATOM 2324 C CA . GLY A 1 299 ? -21.587 7.554 22.083 1.00 68.50 299 GLY A CA 1
ATOM 2325 C C . GLY A 1 299 ? -22.434 8.002 20.890 1.00 68.50 299 GLY A C 1
ATOM 2326 O O . GLY A 1 299 ? -22.261 7.499 19.782 1.00 68.50 299 GLY A O 1
ATOM 2327 N N . ALA A 1 300 ? -23.280 9.014 21.096 1.00 76.12 300 ALA A N 1
ATOM 2328 C CA . ALA A 1 300 ? -24.072 9.627 20.035 1.00 76.12 300 ALA A CA 1
ATOM 2329 C C . ALA A 1 300 ? -23.207 10.300 18.951 1.00 76.12 300 ALA A C 1
ATOM 2331 O O . ALA A 1 300 ? -23.432 10.085 17.760 1.00 76.12 300 ALA A O 1
ATOM 2332 N N . LEU A 1 301 ? -22.176 11.053 19.349 1.00 77.75 301 LEU A N 1
ATOM 2333 C CA . LEU A 1 301 ? -21.243 11.689 18.418 1.00 77.75 301 LEU A CA 1
ATOM 2334 C C . LEU A 1 301 ? -20.444 10.656 17.607 1.00 77.75 301 LEU A C 1
ATOM 2336 O O . LEU A 1 301 ? -20.269 10.810 16.399 1.00 77.75 301 LEU A O 1
ATOM 2340 N N . ALA A 1 302 ? -19.983 9.583 18.254 1.00 70.50 302 ALA A N 1
ATOM 2341 C CA . ALA A 1 302 ? -19.270 8.494 17.592 1.00 70.50 302 ALA A CA 1
ATOM 2342 C C . ALA A 1 302 ? -20.154 7.771 16.562 1.00 70.50 302 ALA A C 1
ATOM 2344 O O . ALA A 1 302 ? -19.699 7.515 15.446 1.00 70.50 302 ALA A O 1
ATOM 2345 N N . LEU A 1 303 ? -21.420 7.505 16.904 1.00 77.50 303 LEU A N 1
ATOM 2346 C CA . LEU A 1 303 ? -22.402 6.929 15.983 1.00 77.50 303 LEU A CA 1
ATOM 2347 C C . LEU A 1 303 ? -22.597 7.816 14.746 1.00 77.50 303 LEU A C 1
ATOM 2349 O O . LEU A 1 303 ? -22.554 7.314 13.626 1.00 77.50 303 LEU A O 1
ATOM 2353 N N . LEU A 1 304 ? -22.755 9.131 14.933 1.00 81.81 304 LEU A N 1
ATOM 2354 C CA . LEU A 1 304 ? -22.933 10.071 13.822 1.00 81.81 304 LEU A CA 1
ATOM 2355 C C . LEU A 1 304 ? -21.692 10.165 12.931 1.00 81.81 304 LEU A C 1
ATOM 2357 O O . LEU A 1 304 ? -21.820 10.125 11.711 1.00 81.81 304 LEU A O 1
ATOM 2361 N N . ARG A 1 305 ? -20.486 10.214 13.511 1.00 81.56 305 ARG A N 1
ATOM 2362 C CA . ARG A 1 305 ? -19.226 10.190 12.742 1.00 81.56 305 ARG A CA 1
ATOM 2363 C C . ARG A 1 305 ? -19.087 8.913 11.915 1.00 81.56 305 ARG A C 1
ATOM 2365 O O . ARG A 1 305 ? -18.661 8.963 10.760 1.00 81.56 305 ARG A O 1
ATOM 2372 N N . PHE A 1 306 ? -19.468 7.775 12.489 1.00 76.12 306 PHE A N 1
ATOM 2373 C CA . PHE A 1 306 ? -19.459 6.502 11.780 1.00 76.12 306 PHE A CA 1
ATOM 2374 C C . PHE A 1 306 ? -20.472 6.494 10.629 1.00 76.12 306 PHE A C 1
ATOM 2376 O O . PHE A 1 306 ? -20.096 6.203 9.497 1.00 76.12 306 PHE A O 1
ATOM 2383 N N . ALA A 1 307 ? -21.720 6.893 10.886 1.00 80.00 307 ALA A N 1
ATOM 2384 C CA . ALA A 1 307 ? -22.766 6.967 9.868 1.00 80.00 307 ALA A CA 1
ATOM 2385 C C . ALA A 1 307 ? -22.399 7.916 8.714 1.00 80.00 307 ALA A C 1
ATOM 2387 O O . ALA A 1 307 ? -22.607 7.572 7.556 1.00 80.00 307 ALA A O 1
ATOM 2388 N N . LEU A 1 308 ? -21.779 9.065 9.009 1.00 81.19 308 LEU A N 1
ATOM 2389 C CA . LEU A 1 308 ? -21.249 9.986 7.997 1.00 81.19 308 LEU A CA 1
ATOM 2390 C C . LEU A 1 308 ? -20.144 9.351 7.149 1.00 81.19 308 LEU A C 1
ATOM 2392 O O . LEU A 1 308 ? -20.116 9.543 5.936 1.00 81.19 308 LEU A O 1
ATOM 2396 N N . THR A 1 309 ? -19.258 8.570 7.770 1.00 73.62 309 THR A N 1
ATOM 2397 C CA . THR A 1 309 ? -18.197 7.847 7.052 1.00 73.62 309 THR A CA 1
ATOM 2398 C C . THR A 1 309 ? -18.790 6.814 6.093 1.00 73.62 309 THR A C 1
ATOM 2400 O O . THR A 1 309 ? -18.373 6.737 4.938 1.00 73.62 309 THR A O 1
ATOM 2403 N N . VAL A 1 310 ? -19.789 6.048 6.548 1.00 71.12 310 VAL A N 1
ATOM 2404 C CA . VAL A 1 310 ? -20.490 5.061 5.711 1.00 71.12 310 VAL A CA 1
ATOM 2405 C C . VAL A 1 310 ? -21.242 5.759 4.576 1.00 71.12 310 VAL A C 1
ATOM 2407 O O . VAL A 1 310 ? -21.050 5.403 3.417 1.00 71.12 310 VAL A O 1
ATOM 2410 N N . TYR A 1 311 ? -22.007 6.813 4.876 1.00 81.06 311 TYR A N 1
ATOM 2411 C CA . TYR A 1 311 ? -22.703 7.613 3.867 1.00 81.06 311 TYR A CA 1
ATOM 2412 C C . TYR A 1 311 ? -21.734 8.132 2.798 1.00 81.06 311 TYR A C 1
ATOM 2414 O O . TYR A 1 311 ? -21.983 7.955 1.607 1.00 81.06 311 TYR A O 1
ATOM 2422 N N . ALA A 1 312 ? -20.611 8.734 3.200 1.00 75.38 312 ALA A N 1
ATOM 2423 C CA . ALA A 1 312 ? -19.625 9.267 2.265 1.00 75.38 312 ALA A CA 1
ATOM 2424 C C . ALA A 1 312 ? -19.009 8.159 1.400 1.00 75.38 312 ALA A C 1
ATOM 2426 O O . ALA A 1 312 ? -18.863 8.336 0.193 1.00 75.38 312 ALA A O 1
ATOM 2427 N N . SER A 1 313 ? -18.710 6.995 1.983 1.00 66.75 313 SER A N 1
ATOM 2428 C CA . SER A 1 313 ? -18.215 5.834 1.233 1.00 66.75 313 SER A CA 1
ATOM 2429 C C . SER A 1 313 ? -19.207 5.356 0.172 1.00 66.75 313 SER A C 1
ATOM 2431 O O . SER A 1 313 ? -18.801 4.868 -0.880 1.00 66.75 313 SER A O 1
ATOM 2433 N N . GLU A 1 314 ? -20.504 5.469 0.439 1.00 72.62 314 GLU A N 1
ATOM 2434 C CA . GLU A 1 314 ? -21.557 4.991 -0.455 1.00 72.62 314 GLU A CA 1
ATOM 2435 C C . GLU A 1 314 ? -21.987 6.006 -1.514 1.00 72.62 314 GLU A C 1
ATOM 2437 O O . GLU A 1 314 ? -22.585 5.608 -2.516 1.00 72.62 314 GLU A O 1
ATOM 2442 N N . ASN A 1 315 ? -21.654 7.281 -1.298 1.00 75.25 315 ASN A N 1
ATOM 2443 C CA . ASN A 1 315 ? -22.066 8.425 -2.107 1.00 75.25 315 ASN A CA 1
ATOM 2444 C C . ASN A 1 315 ? -20.857 9.178 -2.696 1.00 75.25 315 ASN A C 1
ATOM 2446 O O . ASN A 1 315 ? -20.848 10.406 -2.727 1.00 75.25 315 ASN A O 1
ATOM 2450 N N . GLU A 1 316 ? -19.828 8.456 -3.157 1.00 80.12 316 GLU A N 1
ATOM 2451 C CA . GLU A 1 316 ? -18.664 9.019 -3.879 1.00 80.12 316 GLU A CA 1
ATOM 2452 C C . GLU A 1 316 ? -17.911 10.116 -3.097 1.00 80.12 316 GLU A C 1
ATOM 2454 O O . GLU A 1 316 ? -17.505 11.140 -3.643 1.00 80.12 316 GLU A O 1
ATOM 2459 N N . GLY A 1 317 ? -17.770 9.946 -1.783 1.00 71.88 317 GLY A N 1
ATOM 2460 C CA . GLY A 1 317 ? -17.130 10.926 -0.903 1.00 71.88 317 GLY A CA 1
ATOM 2461 C C . GLY A 1 317 ? -17.989 12.155 -0.594 1.00 71.88 317 GLY A C 1
ATOM 2462 O O . GLY A 1 317 ? -17.521 13.067 0.089 1.00 71.88 317 GLY A O 1
ATOM 2463 N N . ARG A 1 318 ? -19.245 12.210 -1.060 1.00 79.31 318 ARG A N 1
ATOM 2464 C CA . ARG A 1 318 ? -20.155 13.324 -0.769 1.00 79.31 318 ARG A CA 1
ATOM 2465 C C . ARG A 1 318 ? -20.705 13.209 0.648 1.00 79.31 318 ARG A C 1
ATOM 2467 O O . ARG A 1 318 ? -21.185 12.163 1.072 1.00 79.31 318 ARG A O 1
ATOM 2474 N N . SER A 1 319 ? -20.687 14.331 1.351 1.00 82.00 319 SER A N 1
ATOM 2475 C CA . SER A 1 319 ? -21.363 14.508 2.636 1.00 82.00 319 SER A CA 1
ATOM 2476 C C . SER A 1 319 ? -22.880 14.676 2.439 1.00 82.00 319 SER A C 1
ATOM 2478 O O . SER A 1 319 ? -23.290 15.243 1.416 1.00 82.00 319 SER A O 1
ATOM 2480 N N . PRO A 1 320 ? -23.732 14.204 3.372 1.00 86.12 320 PRO A N 1
ATOM 2481 C CA . PRO A 1 320 ? -25.169 14.438 3.286 1.00 86.12 320 PRO A CA 1
ATOM 2482 C C . PRO A 1 320 ? -25.506 15.934 3.350 1.00 86.12 320 PRO A C 1
ATOM 2484 O O . PRO A 1 320 ? -24.720 16.764 3.808 1.00 86.12 320 PRO A O 1
ATOM 2487 N N . GLN A 1 321 ? -26.696 16.297 2.874 1.00 85.00 321 GLN A N 1
ATOM 2488 C CA . GLN A 1 321 ? -27.180 17.680 2.950 1.00 85.00 321 GLN A CA 1
ATOM 2489 C C . GLN A 1 321 ? -27.558 18.067 4.385 1.00 85.00 321 GLN A C 1
ATOM 2491 O O . GLN A 1 321 ? -27.372 19.219 4.778 1.00 85.00 321 GLN A O 1
ATOM 2496 N N . THR A 1 322 ? -28.067 17.100 5.150 1.00 87.69 322 THR A N 1
ATOM 2497 C CA . THR A 1 322 ? -28.498 17.217 6.549 1.00 87.69 322 THR A CA 1
ATOM 2498 C C . THR A 1 322 ? -28.170 15.924 7.298 1.00 87.69 322 THR A C 1
ATOM 2500 O O . THR A 1 322 ? -28.074 14.860 6.686 1.00 87.69 322 THR A O 1
ATOM 2503 N N . LEU A 1 323 ? -28.029 15.963 8.626 1.00 85.94 323 LEU A N 1
ATOM 2504 C CA . LEU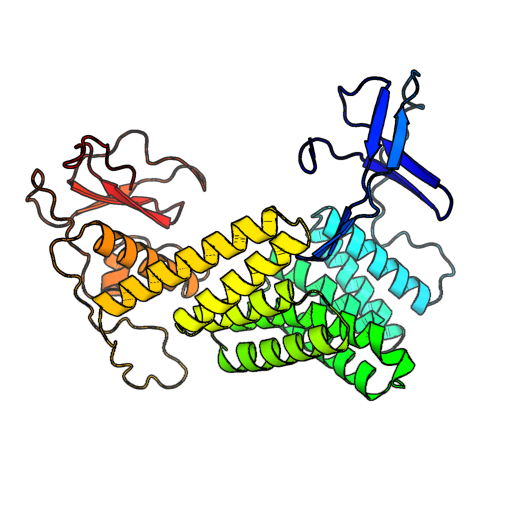 A 1 323 ? -27.882 14.738 9.420 1.00 85.94 323 LEU A CA 1
ATOM 2505 C C . LEU A 1 323 ? -29.172 13.916 9.414 1.00 85.94 323 LEU A C 1
ATOM 2507 O O . LEU A 1 323 ? -29.106 12.692 9.503 1.00 85.94 323 LEU A O 1
ATOM 2511 N N . ARG A 1 324 ? -30.339 14.555 9.243 1.00 86.81 324 ARG A N 1
ATOM 2512 C CA . ARG A 1 324 ? -31.614 13.842 9.063 1.00 86.81 324 ARG A CA 1
ATOM 2513 C C . ARG A 1 324 ? -31.593 12.897 7.857 1.00 86.81 324 ARG A C 1
ATOM 2515 O O . ARG A 1 324 ? -32.189 11.826 7.920 1.00 86.81 324 ARG A O 1
ATOM 2522 N N . GLN A 1 325 ? -30.836 13.220 6.811 1.00 85.94 325 GLN A N 1
ATOM 2523 C CA . GLN A 1 325 ? -30.678 12.334 5.659 1.00 85.94 325 GLN A CA 1
ATOM 2524 C C . GLN A 1 325 ? -30.070 10.971 6.043 1.00 85.94 325 GLN A C 1
ATOM 2526 O O . GLN A 1 325 ? -30.351 9.968 5.389 1.00 85.94 325 GLN A O 1
ATOM 2531 N N . LEU A 1 326 ? -29.271 10.904 7.117 1.00 84.81 326 LEU A N 1
ATOM 2532 C CA . LEU A 1 326 ? -28.737 9.642 7.638 1.00 84.81 326 LEU A CA 1
ATOM 2533 C C . LEU A 1 326 ? -29.844 8.755 8.221 1.00 84.81 326 LEU A C 1
ATOM 2535 O O . LEU A 1 326 ? -29.782 7.536 8.085 1.00 84.81 326 LEU A O 1
ATOM 2539 N N . GLU A 1 327 ? -30.851 9.359 8.854 1.00 83.94 327 GLU A N 1
ATOM 2540 C CA . GLU A 1 327 ? -32.040 8.665 9.360 1.00 83.94 327 GLU A CA 1
ATOM 2541 C C . GLU A 1 327 ? -32.945 8.223 8.204 1.00 83.94 327 GLU A C 1
ATOM 2543 O O . GLU A 1 327 ? -33.295 7.050 8.108 1.00 83.94 327 GLU A O 1
ATOM 2548 N N . GLU A 1 328 ? -33.248 9.130 7.274 1.00 82.50 328 GLU A N 1
ATOM 2549 C CA . GLU A 1 328 ? -34.098 8.858 6.103 1.00 82.50 328 GLU A CA 1
ATOM 2550 C C . GLU A 1 328 ? -33.518 7.763 5.198 1.00 82.50 328 GLU A C 1
ATOM 2552 O O . GLU A 1 328 ? -34.255 6.947 4.646 1.00 82.50 328 GLU A O 1
ATOM 2557 N N . SER A 1 329 ? -32.190 7.714 5.081 1.00 76.69 329 SER A N 1
ATOM 2558 C CA . SER A 1 329 ? -31.478 6.704 4.291 1.00 76.69 329 SER A CA 1
ATOM 2559 C C . SER A 1 329 ? -31.189 5.418 5.079 1.00 76.69 329 SER A C 1
ATOM 2561 O O . SER A 1 329 ? -30.601 4.484 4.539 1.00 76.69 329 SER A O 1
ATOM 2563 N N . GLY A 1 330 ? -31.589 5.349 6.355 1.00 73.62 330 GLY A N 1
ATOM 2564 C CA . GLY A 1 330 ? -31.450 4.158 7.195 1.00 73.62 330 GLY A CA 1
ATOM 2565 C C . GLY A 1 330 ? -30.030 3.861 7.691 1.00 73.62 330 GLY A C 1
ATOM 2566 O O . GLY A 1 330 ? -29.780 2.751 8.160 1.00 73.62 330 GLY A O 1
ATOM 2567 N N . TYR A 1 331 ? -29.101 4.822 7.623 1.00 73.38 331 TYR A N 1
ATOM 2568 C CA . TYR A 1 331 ? -27.762 4.700 8.222 1.00 73.38 331 TYR A CA 1
ATOM 2569 C C . TYR A 1 331 ? -27.805 4.780 9.752 1.00 73.38 331 TYR A C 1
ATOM 2571 O O . TYR A 1 331 ? -26.940 4.229 10.429 1.00 73.38 331 TYR A O 1
ATOM 2579 N N . ILE A 1 332 ? -28.818 5.453 10.302 1.00 77.44 332 ILE A N 1
ATOM 2580 C CA . ILE A 1 332 ? -29.143 5.475 11.732 1.00 77.44 332 ILE A CA 1
ATOM 2581 C C . ILE A 1 332 ? -30.649 5.282 11.920 1.00 77.44 332 ILE A C 1
ATOM 2583 O O . ILE A 1 332 ? -31.441 5.642 11.057 1.00 77.44 332 ILE A O 1
ATOM 2587 N N . ALA A 1 333 ? -31.058 4.727 13.062 1.00 73.25 333 ALA A N 1
ATOM 2588 C CA . ALA A 1 333 ? -32.476 4.489 13.349 1.00 73.25 333 ALA A CA 1
ATOM 2589 C C . ALA A 1 333 ? -33.253 5.767 13.711 1.00 73.25 333 ALA A C 1
ATOM 2591 O O . ALA A 1 333 ? -34.461 5.822 13.510 1.00 73.25 333 ALA A O 1
ATOM 2592 N N . ALA A 1 334 ? -32.569 6.738 14.318 1.00 81.44 334 ALA A N 1
ATOM 2593 C CA . ALA A 1 334 ? -33.078 8.064 14.651 1.00 81.44 334 ALA A CA 1
ATOM 2594 C C . ALA A 1 334 ? -31.893 8.985 14.959 1.00 81.44 334 ALA A C 1
ATOM 2596 O O . ALA A 1 334 ? -30.883 8.514 15.499 1.00 81.44 334 ALA A O 1
ATOM 2597 N N . LEU A 1 335 ? -32.021 10.285 14.681 1.00 81.12 335 LEU A N 1
ATOM 2598 C CA . LEU A 1 335 ? -31.027 11.264 15.120 1.00 81.12 335 LEU A CA 1
ATOM 2599 C C . LEU A 1 335 ? -30.896 11.237 16.663 1.00 81.12 335 LEU A C 1
ATOM 2601 O O . LEU A 1 335 ? -31.890 11.467 17.364 1.00 81.12 335 LEU A O 1
ATOM 2605 N N . PRO A 1 336 ? -29.705 10.943 17.227 1.00 77.81 336 PRO A N 1
ATOM 2606 C CA . PRO A 1 336 ? -29.532 10.855 18.674 1.00 77.81 336 PRO A CA 1
ATOM 2607 C C . PRO A 1 336 ? -29.831 12.183 19.372 1.00 77.81 336 PRO A C 1
ATOM 2609 O O . PRO A 1 336 ? -29.584 13.252 18.818 1.00 77.81 336 PRO A O 1
ATOM 2612 N N . ARG A 1 337 ? -30.308 12.128 20.619 1.00 73.88 337 ARG A N 1
ATOM 2613 C CA . ARG A 1 337 ? -30.516 13.325 21.446 1.00 73.88 337 ARG A CA 1
ATOM 2614 C C . ARG A 1 337 ? -29.298 13.551 22.344 1.00 73.88 337 ARG A C 1
ATOM 2616 O O . ARG A 1 337 ? -29.042 12.700 23.196 1.00 73.88 337 ARG A O 1
ATOM 2623 N N . PRO A 1 338 ? -28.549 14.654 22.192 1.00 68.75 338 PRO A N 1
ATOM 2624 C CA . PRO A 1 338 ? -27.575 15.041 23.200 1.00 68.75 338 PRO A CA 1
ATOM 2625 C C . PRO A 1 338 ? -28.344 15.505 24.447 1.00 68.75 338 PRO A C 1
ATOM 2627 O O . PRO A 1 338 ? -28.972 16.556 24.439 1.00 68.75 338 PRO A O 1
ATOM 2630 N N . LEU A 1 339 ? -28.351 14.704 25.518 1.00 64.62 339 LEU A N 1
ATOM 2631 C CA . LEU A 1 339 ? -28.908 15.144 26.801 1.00 64.62 339 LEU A CA 1
ATOM 2632 C C . LEU A 1 339 ? -27.913 16.088 27.478 1.00 64.62 339 LEU A C 1
ATOM 2634 O O . LEU A 1 339 ? -26.950 15.647 28.108 1.00 64.62 339 LEU A O 1
ATOM 2638 N N . LEU A 1 340 ? -28.153 17.387 27.332 1.00 66.25 340 LEU A N 1
ATOM 2639 C CA . LEU A 1 340 ? -27.434 18.440 28.038 1.00 66.25 340 LEU A CA 1
ATOM 2640 C C . LEU A 1 340 ? -28.356 19.019 29.112 1.00 66.25 340 LEU A C 1
ATOM 2642 O O . LEU A 1 340 ? -29.514 19.320 28.839 1.00 66.25 340 LEU A O 1
ATOM 2646 N N . ALA A 1 341 ? -27.848 19.169 30.336 1.00 63.97 341 ALA A N 1
ATOM 2647 C CA . ALA A 1 341 ? -28.648 19.604 31.486 1.00 63.97 341 ALA A CA 1
ATOM 2648 C C . ALA A 1 341 ? -29.319 20.979 31.284 1.00 63.97 341 ALA A C 1
ATOM 2650 O O . ALA A 1 341 ? -30.357 21.247 31.881 1.00 63.97 341 ALA A O 1
ATOM 2651 N N . GLU A 1 342 ? -28.735 21.825 30.434 1.00 66.69 342 GLU A N 1
ATOM 2652 C CA . GLU A 1 342 ? -29.128 23.223 30.222 1.00 66.69 342 GLU A CA 1
ATOM 2653 C C . GLU A 1 342 ? -29.950 23.436 28.934 1.00 66.69 342 GLU A C 1
ATOM 2655 O O . GLU A 1 342 ? -30.439 24.537 28.703 1.00 66.69 342 GLU A O 1
ATOM 2660 N N . HIS A 1 343 ? -30.169 22.386 28.126 1.00 65.38 343 HIS A N 1
ATOM 2661 C CA . HIS A 1 343 ? -30.950 22.451 26.880 1.00 65.38 343 HIS A CA 1
ATOM 2662 C C . HIS A 1 343 ? -31.951 21.283 26.785 1.00 65.38 343 HIS A C 1
ATOM 2664 O O . HIS A 1 343 ? -31.633 20.239 26.214 1.00 65.38 343 HIS A O 1
ATOM 2670 N N . PRO A 1 344 ? -33.167 21.430 27.346 1.00 57.50 344 PRO A N 1
ATOM 2671 C CA . PRO A 1 344 ? -34.203 20.392 27.318 1.00 57.50 344 PRO A CA 1
ATOM 2672 C C . PRO A 1 344 ? -35.016 20.344 26.007 1.00 57.50 344 PRO A C 1
ATOM 2674 O O . PRO A 1 344 ? -35.893 19.489 25.864 1.00 57.50 344 PRO A O 1
ATOM 2677 N N . ASP A 1 345 ? -34.750 21.257 25.070 1.00 57.03 345 ASP A N 1
ATOM 2678 C CA . ASP A 1 345 ? -35.461 21.384 23.795 1.00 57.03 345 ASP A CA 1
ATOM 2679 C C . ASP A 1 345 ? -35.224 20.178 22.847 1.00 57.03 345 ASP A C 1
ATOM 2681 O O . ASP A 1 345 ? -34.260 19.421 23.009 1.00 57.03 345 ASP A O 1
ATOM 2685 N N . PRO A 1 346 ? -36.123 19.921 21.870 1.00 57.41 346 PRO A N 1
ATOM 2686 C CA . PRO A 1 346 ? -36.048 18.748 20.992 1.00 57.41 346 PRO A CA 1
ATOM 2687 C C . PRO A 1 346 ? -34.763 18.715 20.144 1.00 57.41 346 PRO A C 1
ATOM 2689 O O . PRO A 1 346 ? -34.171 19.762 19.893 1.00 57.41 346 PRO A O 1
ATOM 2692 N N . PRO A 1 347 ? -34.346 17.532 19.636 1.00 58.78 347 PRO A N 1
ATOM 2693 C CA . PRO A 1 347 ? -33.128 17.408 18.837 1.00 58.78 347 PRO A CA 1
ATOM 2694 C C . PRO A 1 347 ? -33.186 18.331 17.618 1.00 58.78 347 PRO A C 1
ATOM 2696 O O . PRO A 1 347 ? -33.952 18.093 16.682 1.00 58.78 347 PRO A O 1
ATOM 2699 N N . SER A 1 348 ? -32.363 19.375 17.635 1.00 69.81 348 SER A N 1
ATOM 2700 C CA . SER A 1 348 ? -32.158 20.271 16.506 1.00 69.81 348 SER A CA 1
ATOM 2701 C C . SER A 1 348 ? -30.795 20.020 15.875 1.00 69.81 348 SER A C 1
ATOM 2703 O O . SER A 1 348 ? -29.808 19.775 16.571 1.00 69.81 348 SER A O 1
ATOM 2705 N N . GLU A 1 349 ? -30.735 20.110 14.552 1.00 79.75 349 GLU A N 1
ATOM 2706 C CA . GLU A 1 349 ? -29.479 20.237 13.820 1.00 79.75 349 GLU A CA 1
ATOM 2707 C C . GLU A 1 349 ? -29.319 21.683 13.337 1.00 79.75 349 GLU A C 1
ATOM 2709 O O . GLU A 1 349 ? -30.266 22.294 12.836 1.00 79.75 349 GLU A O 1
ATOM 2714 N N . THR A 1 350 ? -28.115 22.229 13.482 1.00 78.69 350 THR A N 1
ATOM 2715 C CA . THR A 1 350 ? -27.717 23.500 12.879 1.00 78.69 350 THR A CA 1
ATOM 2716 C C . THR A 1 350 ? -26.692 23.195 11.792 1.00 78.69 350 THR A C 1
ATOM 2718 O O . THR A 1 350 ? -25.574 22.758 12.077 1.00 78.69 350 THR A O 1
ATOM 2721 N N . ALA A 1 351 ? -27.069 23.424 10.534 1.00 74.94 351 ALA A N 1
ATOM 2722 C CA . ALA A 1 351 ? -26.141 23.342 9.414 1.00 74.94 351 ALA A CA 1
ATOM 2723 C C . ALA A 1 351 ? -25.300 24.623 9.348 1.00 74.94 351 ALA A C 1
ATOM 2725 O O . ALA A 1 351 ? -25.841 25.727 9.251 1.00 74.94 351 ALA A O 1
ATOM 2726 N N . TYR A 1 352 ? -23.979 24.474 9.375 1.00 73.75 352 TYR A N 1
ATOM 2727 C CA . TYR A 1 352 ? -23.046 25.587 9.274 1.00 73.75 352 TYR A CA 1
ATOM 2728 C C . TYR A 1 352 ? -22.474 25.675 7.852 1.00 73.75 352 TYR A C 1
ATOM 2730 O O . TYR A 1 352 ? -22.013 24.662 7.315 1.00 73.75 352 TYR A O 1
ATOM 2738 N N . PRO A 1 353 ? -22.483 26.864 7.217 1.00 64.50 353 PRO A N 1
ATOM 2739 C CA . PRO A 1 353 ? -21.775 27.073 5.962 1.00 64.50 353 PRO A CA 1
ATOM 2740 C C . PRO A 1 353 ? -20.274 26.982 6.257 1.00 64.50 353 PRO A C 1
ATOM 2742 O O . PRO A 1 353 ? -19.718 27.834 6.951 1.00 64.50 353 PRO A O 1
ATOM 2745 N N . GLY A 1 354 ? -19.645 25.897 5.810 1.00 58.84 354 GLY A N 1
ATOM 2746 C CA . GLY A 1 354 ? -18.279 25.557 6.190 1.00 58.84 354 GLY A CA 1
ATOM 2747 C C . GLY A 1 354 ? -17.242 26.626 5.854 1.00 58.84 354 GLY A C 1
ATOM 2748 O O . GLY A 1 354 ? -17.355 27.355 4.866 1.00 58.84 354 GLY A O 1
ATOM 2749 N N . GLN A 1 355 ? -16.193 26.685 6.675 1.00 53.38 355 GLN A N 1
ATOM 2750 C CA . GLN A 1 355 ? -14.894 27.206 6.248 1.00 53.38 355 GLN A CA 1
ATOM 2751 C C . GLN A 1 355 ? -14.060 26.037 5.704 1.00 53.38 355 GLN A C 1
ATOM 2753 O O . GLN A 1 355 ? -14.375 24.881 5.963 1.00 53.38 355 GLN A O 1
ATOM 2758 N N . ALA A 1 356 ? -13.040 26.346 4.900 1.00 41.81 356 ALA A N 1
ATOM 2759 C CA . ALA A 1 356 ? -12.232 25.388 4.140 1.00 41.81 356 ALA A CA 1
ATOM 2760 C C . ALA A 1 356 ? -11.824 24.106 4.919 1.00 41.81 356 ALA A C 1
ATOM 2762 O O . ALA A 1 356 ? -11.691 24.151 6.147 1.00 41.81 356 ALA A O 1
ATOM 2763 N N . PRO A 1 357 ? -11.571 22.977 4.219 1.00 39.34 357 PRO A N 1
ATOM 2764 C CA . PRO A 1 357 ? -11.266 21.686 4.840 1.00 39.34 357 PRO A CA 1
ATOM 2765 C C . PRO A 1 357 ? -10.141 21.800 5.880 1.00 39.34 357 PRO A C 1
ATOM 2767 O O . PRO A 1 357 ? -9.056 22.287 5.571 1.00 39.34 357 PRO A O 1
ATOM 2770 N N . GLY A 1 358 ? -10.409 21.367 7.117 1.00 53.12 358 GLY A N 1
ATOM 2771 C CA . GLY A 1 358 ? -9.474 21.476 8.250 1.00 53.12 358 GLY A CA 1
ATOM 2772 C C . GLY A 1 358 ? -9.656 22.713 9.145 1.00 53.12 358 GLY A C 1
ATOM 2773 O O . GLY A 1 358 ? -8.826 22.959 10.021 1.00 53.12 358 GLY A O 1
ATOM 2774 N N . GLY A 1 359 ? -10.718 23.500 8.945 1.00 47.16 359 GLY A N 1
ATOM 2775 C CA . GLY A 1 359 ? -11.046 24.665 9.767 1.00 47.16 359 GLY A CA 1
ATOM 2776 C C . GLY A 1 359 ? -11.580 24.319 11.165 1.00 47.16 359 GLY A C 1
ATOM 2777 O O . GLY A 1 359 ? -12.311 23.352 11.353 1.00 47.16 359 GLY A O 1
ATOM 2778 N N . LYS A 1 360 ? -11.220 25.148 12.154 1.00 50.75 360 LYS A N 1
ATOM 2779 C CA . LYS A 1 360 ? -11.809 25.163 13.507 1.00 50.75 360 LYS A CA 1
ATOM 2780 C C . LYS A 1 360 ? -13.342 25.302 13.434 1.00 50.75 360 LYS A C 1
ATOM 2782 O O . LYS A 1 360 ? -13.822 25.874 12.451 1.00 50.75 360 LYS A O 1
ATOM 2787 N N . PRO A 1 361 ? -14.100 24.865 14.464 1.00 54.31 361 PRO A N 1
ATOM 2788 C CA . PRO A 1 361 ? -15.541 25.098 14.520 1.00 54.31 361 PRO A CA 1
ATOM 2789 C C . PRO A 1 361 ? -15.874 26.576 14.247 1.00 54.31 361 PRO A C 1
ATOM 2791 O O . PRO A 1 361 ? -15.055 27.463 14.531 1.00 54.31 361 PRO A O 1
ATOM 2794 N N . PRO A 1 362 ? -17.051 26.857 13.661 1.00 59.97 362 PRO A N 1
ATOM 2795 C CA . PRO A 1 362 ? -17.447 28.207 13.281 1.00 59.97 362 PRO A CA 1
ATOM 2796 C C . PRO A 1 362 ? -17.287 29.170 14.463 1.00 59.97 362 PRO A C 1
ATOM 2798 O O . PRO A 1 362 ? -17.640 28.850 15.594 1.00 59.97 362 PRO A O 1
ATOM 2801 N N . ARG A 1 363 ? -16.756 30.377 14.201 1.00 57.53 363 ARG A N 1
ATOM 2802 C CA . ARG A 1 363 ? -16.394 31.377 15.234 1.00 57.53 363 ARG A CA 1
ATOM 2803 C C . ARG A 1 363 ? -17.536 31.764 16.187 1.00 57.53 363 ARG A C 1
ATOM 2805 O O . ARG A 1 363 ? -17.269 32.419 17.191 1.00 57.53 363 ARG A O 1
ATOM 2812 N N . ARG A 1 364 ? -18.787 31.436 15.855 1.00 65.00 364 ARG A N 1
ATOM 2813 C CA . ARG A 1 364 ? -19.968 31.645 16.696 1.00 65.00 364 ARG A CA 1
ATOM 2814 C C . ARG A 1 364 ? -20.888 30.434 16.578 1.00 65.00 364 ARG A C 1
ATOM 2816 O O . ARG A 1 364 ? -21.515 30.246 15.537 1.00 65.00 364 ARG A O 1
ATOM 2823 N N . LEU A 1 365 ? -20.931 29.638 17.639 1.00 69.44 365 LEU A N 1
ATOM 2824 C CA . LEU A 1 365 ? -21.943 28.607 17.845 1.00 69.44 365 LEU A CA 1
ATOM 2825 C C . LEU A 1 365 ? -23.283 29.271 18.176 1.00 69.44 365 LEU A C 1
ATOM 2827 O O . LEU A 1 365 ? -23.307 30.359 18.755 1.00 69.44 365 LEU A O 1
ATOM 2831 N N . LYS A 1 366 ? -24.389 28.638 17.781 1.00 71.00 366 LYS A N 1
ATOM 2832 C CA . LYS A 1 366 ? -25.747 29.123 18.061 1.00 71.00 366 LYS A CA 1
ATOM 2833 C C . LYS A 1 366 ? -26.178 28.810 19.497 1.00 71.00 366 LYS A C 1
ATOM 2835 O O . LYS A 1 366 ? -27.145 29.402 19.962 1.00 71.00 366 LYS A O 1
ATOM 2840 N N . ASP A 1 367 ? -25.449 27.921 20.173 1.00 74.38 367 ASP A N 1
ATOM 2841 C CA . ASP A 1 367 ? -25.754 27.451 21.527 1.00 74.38 367 ASP A CA 1
ATOM 2842 C C . ASP A 1 367 ? -27.136 26.795 21.622 1.00 74.38 367 ASP A C 1
ATOM 2844 O O . ASP A 1 367 ? -27.942 27.077 22.504 1.00 74.38 367 ASP A O 1
ATOM 2848 N N . SER A 1 368 ? -27.456 25.960 20.634 1.00 74.31 368 SER A N 1
ATOM 2849 C CA . SER A 1 368 ? -28.747 25.274 20.572 1.00 74.31 368 SER A CA 1
ATOM 2850 C C . SER A 1 368 ? -28.825 24.057 21.496 1.00 74.31 368 SER A C 1
ATOM 2852 O O . SER A 1 368 ? -29.906 23.515 21.704 1.00 74.31 368 SER A O 1
ATOM 2854 N N . GLY A 1 369 ? -27.685 23.577 21.998 1.00 73.25 369 GLY A N 1
ATOM 2855 C CA . GLY A 1 369 ? -27.568 22.297 22.690 1.00 73.25 369 GLY A CA 1
ATOM 2856 C C . GLY A 1 369 ? -27.747 21.075 21.779 1.00 73.25 369 GLY A C 1
ATOM 2857 O O . GLY A 1 369 ? -27.658 19.946 22.256 1.00 73.25 369 GLY A O 1
ATOM 2858 N N . GLY A 1 370 ? -27.985 21.285 20.480 1.00 80.88 370 GLY A N 1
ATOM 2859 C CA . GLY A 1 370 ? -28.190 20.247 19.473 1.00 80.88 370 GLY A CA 1
ATOM 2860 C C . GLY A 1 370 ? -26.909 19.835 18.742 1.00 80.88 370 GLY A C 1
ATOM 2861 O O . GLY A 1 370 ? -25.794 19.988 19.244 1.00 80.88 370 GLY A O 1
ATOM 2862 N N . TRP A 1 371 ? -27.060 19.304 17.527 1.00 85.56 371 TRP A N 1
ATOM 2863 C CA . TRP A 1 371 ? -25.929 18.934 16.671 1.00 85.56 371 TRP A CA 1
ATOM 2864 C C . TRP A 1 371 ? -25.531 20.085 15.753 1.00 85.56 371 TRP A C 1
ATOM 2866 O O . TRP A 1 371 ? -26.361 20.624 15.023 1.00 85.56 371 TRP A O 1
ATOM 2876 N N . GLY A 1 372 ? -24.245 20.414 15.729 1.00 84.81 372 GLY A N 1
ATOM 2877 C CA . GLY A 1 372 ? -23.653 21.224 14.677 1.00 84.81 372 GLY A CA 1
ATOM 2878 C C . GLY A 1 372 ? -23.104 20.332 13.572 1.00 84.81 372 GLY A C 1
ATOM 2879 O O . GLY A 1 372 ? -22.400 19.358 13.848 1.00 84.81 372 GLY A O 1
ATOM 2880 N N . TYR A 1 373 ? -23.429 20.659 12.323 1.00 86.44 373 TYR A N 1
ATOM 2881 C CA . TYR A 1 373 ? -22.933 19.935 11.159 1.00 86.44 373 TYR A CA 1
ATOM 2882 C C . TYR A 1 373 ? -22.304 20.890 10.148 1.00 86.44 373 TYR A C 1
ATOM 2884 O O . TYR A 1 373 ? -22.969 21.780 9.614 1.00 86.44 373 TYR A O 1
ATOM 2892 N N . ASP A 1 374 ? -21.013 20.705 9.889 1.00 80.81 3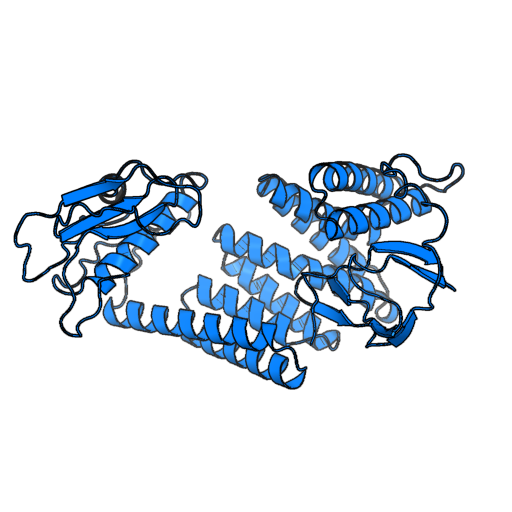74 ASP A N 1
ATOM 2893 C CA . ASP A 1 374 ? -20.297 21.402 8.830 1.00 80.81 374 ASP A CA 1
ATOM 2894 C C . ASP A 1 374 ? -20.305 20.548 7.564 1.00 80.81 374 ASP A C 1
ATOM 2896 O O . ASP A 1 374 ? -19.596 19.548 7.443 1.00 80.81 374 ASP A O 1
ATOM 2900 N N . ARG A 1 375 ? -21.095 20.990 6.590 1.00 74.75 375 ARG A N 1
ATOM 2901 C CA . ARG A 1 375 ? -21.266 20.303 5.312 1.00 74.75 375 ARG A CA 1
ATOM 2902 C C . ARG A 1 375 ? -19.994 20.280 4.460 1.00 74.75 375 ARG A C 1
ATOM 2904 O O . ARG A 1 375 ? -19.831 19.361 3.661 1.00 74.75 375 ARG A O 1
ATOM 2911 N N . ALA A 1 376 ? -19.122 21.283 4.576 1.00 70.12 376 ALA A N 1
ATOM 2912 C CA . ALA A 1 376 ? -17.918 21.358 3.749 1.00 70.12 376 ALA A CA 1
ATOM 2913 C C . ALA A 1 376 ? -16.855 20.360 4.218 1.00 70.12 376 ALA A C 1
ATOM 2915 O O . ALA A 1 376 ? -16.171 19.757 3.395 1.00 70.12 376 ALA A O 1
ATOM 2916 N N . SER A 1 377 ? -16.728 20.182 5.535 1.00 72.69 377 SER A N 1
ATOM 2917 C CA . SER A 1 377 ? -15.768 19.248 6.128 1.00 72.69 377 SER A CA 1
ATOM 2918 C C . SER A 1 377 ? -16.357 17.872 6.453 1.00 72.69 377 SER A C 1
ATOM 2920 O O . SER A 1 377 ? -15.601 16.935 6.694 1.00 72.69 377 SER A O 1
ATOM 2922 N N . GLY A 1 378 ? -17.686 17.734 6.479 1.00 74.75 378 GLY A N 1
ATOM 2923 C CA . GLY A 1 378 ? -18.364 16.533 6.972 1.00 74.75 378 GLY A CA 1
ATOM 2924 C C . GLY A 1 378 ? -18.256 16.365 8.491 1.00 74.75 378 GLY A C 1
ATOM 2925 O O . GLY A 1 378 ? -18.495 15.275 9.009 1.00 74.75 378 GLY A O 1
ATOM 2926 N N . THR A 1 379 ? -17.878 17.420 9.219 1.00 79.19 379 THR A N 1
ATOM 2927 C CA . THR A 1 379 ? -17.672 17.362 10.670 1.00 79.19 379 THR A CA 1
ATOM 2928 C C . THR A 1 379 ? -18.997 17.510 11.405 1.00 79.19 379 THR A C 1
ATOM 2930 O O . THR A 1 379 ? -19.762 18.437 11.149 1.00 79.19 379 THR A O 1
ATOM 2933 N N . VAL A 1 380 ? -19.233 16.628 12.375 1.00 81.56 380 VAL A N 1
ATOM 2934 C CA . VAL A 1 380 ? -20.312 16.751 13.361 1.00 81.56 380 VAL A CA 1
ATOM 2935 C C . VAL A 1 380 ? -19.723 17.041 14.741 1.00 81.56 380 VAL A C 1
ATOM 2937 O O . VAL A 1 380 ? -18.684 16.477 15.106 1.00 81.56 380 VAL A O 1
ATOM 2940 N N . PHE A 1 381 ? -20.382 17.930 15.479 1.00 81.75 381 PHE A N 1
ATOM 2941 C CA . PHE A 1 381 ? -20.021 18.382 16.824 1.00 81.75 381 PHE A CA 1
ATOM 2942 C C . PHE A 1 381 ? -21.285 18.758 17.615 1.00 81.75 381 PHE A C 1
ATOM 2944 O O . PHE A 1 381 ? -22.391 18.764 17.072 1.00 81.75 381 PHE A O 1
ATOM 2951 N N . ILE A 1 382 ? -21.138 19.066 18.903 1.00 80.00 382 ILE A N 1
ATOM 2952 C CA . ILE A 1 382 ? -22.245 19.531 19.752 1.00 80.00 382 ILE A CA 1
ATOM 2953 C C . ILE A 1 382 ? -22.290 21.062 19.714 1.00 80.00 382 ILE A C 1
ATOM 2955 O O . ILE A 1 382 ? -21.305 21.725 20.027 1.00 80.00 382 ILE A O 1
ATOM 2959 N N . ASP A 1 383 ? -23.431 21.628 19.336 1.00 78.31 383 ASP A N 1
ATOM 2960 C CA . ASP A 1 383 ? -23.647 23.073 19.210 1.00 78.31 383 ASP A CA 1
ATOM 2961 C C . ASP A 1 383 ? -24.012 23.694 20.569 1.00 78.31 383 ASP A C 1
ATOM 2963 O O . ASP A 1 383 ? -25.156 24.083 20.797 1.00 78.31 383 ASP A O 1
ATOM 2967 N N . CYS A 1 384 ? -23.048 23.732 21.493 1.00 74.75 384 CYS A N 1
ATOM 2968 C CA . CYS A 1 384 ? -23.226 24.215 22.866 1.00 74.75 384 CYS A CA 1
ATOM 2969 C C . CYS A 1 384 ? -22.040 25.088 23.313 1.00 74.75 384 CYS A C 1
ATOM 2971 O O . CYS A 1 384 ? -20.886 24.777 23.013 1.00 74.75 384 CYS A O 1
ATOM 2973 N N . THR A 1 385 ? -22.314 26.171 24.041 1.00 68.62 385 THR A N 1
ATOM 2974 C CA . THR A 1 385 ? -21.313 27.100 24.595 1.00 68.62 385 THR A CA 1
ATOM 2975 C C . THR A 1 385 ? -21.013 26.854 26.072 1.00 68.62 385 THR A C 1
ATOM 2977 O O . THR A 1 385 ? -20.030 27.380 26.604 1.00 68.62 385 THR A O 1
ATOM 2980 N N . HIS A 1 386 ? -21.803 26.001 26.724 1.00 66.50 386 HIS A N 1
ATOM 2981 C CA . HIS A 1 386 ? -21.640 25.651 28.125 1.00 66.50 386 HIS A CA 1
ATOM 2982 C C . HIS A 1 386 ? -20.436 24.731 28.373 1.00 66.50 386 HIS A C 1
ATOM 2984 O O . HIS A 1 386 ? -20.035 23.905 27.544 1.00 66.50 386 HIS A O 1
ATOM 2990 N N . GLN A 1 387 ? -19.837 24.869 29.555 1.00 58.53 387 GLN A N 1
ATOM 2991 C CA . GLN A 1 387 ? -18.759 23.991 29.999 1.00 58.53 387 GLN A CA 1
ATOM 2992 C C . GLN A 1 387 ? -19.347 22.720 30.609 1.00 58.53 387 GLN A C 1
ATOM 2994 O O . GLN A 1 387 ? -20.275 22.771 31.410 1.00 58.53 387 GLN A O 1
ATOM 2999 N N . GLY A 1 388 ? -18.776 21.561 30.278 1.00 56.72 388 GLY A N 1
ATOM 3000 C CA . GLY A 1 388 ? -19.187 20.311 30.919 1.00 56.72 388 GLY A CA 1
ATOM 3001 C C . GLY A 1 388 ? -18.851 20.289 32.423 1.00 56.72 388 GLY A C 1
ATOM 3002 O O . GLY A 1 388 ? -18.110 21.148 32.903 1.00 56.72 388 GLY A O 1
ATOM 3003 N N . PRO A 1 389 ? -19.247 19.236 33.167 1.00 46.12 389 PRO A N 1
ATOM 3004 C CA . PRO A 1 389 ? -19.057 19.123 34.626 1.00 46.12 389 PRO A CA 1
ATOM 3005 C C . PRO A 1 389 ? -17.606 19.252 35.130 1.00 46.12 389 PRO A C 1
ATOM 3007 O O . PRO A 1 389 ? -17.361 19.331 36.328 1.00 46.12 389 PRO A O 1
ATOM 3010 N N . LYS A 1 390 ? -16.624 19.221 34.220 1.00 52.00 390 LYS A N 1
ATOM 3011 C CA . LYS A 1 390 ? -15.186 19.360 34.493 1.00 52.00 390 LYS A CA 1
ATOM 3012 C C . LYS A 1 390 ? -14.612 20.725 34.073 1.00 52.00 390 LYS A C 1
ATOM 3014 O O . LYS A 1 390 ? -13.397 20.827 33.916 1.00 52.00 390 LYS A O 1
ATOM 3019 N N . GLY A 1 391 ? -15.451 21.737 33.829 1.00 44.94 391 GLY A N 1
ATOM 3020 C CA . GLY A 1 391 ? -15.020 23.105 33.499 1.00 44.94 391 GLY A CA 1
ATOM 3021 C C . GLY A 1 391 ? -14.293 23.238 32.155 1.00 44.94 391 GLY A C 1
ATOM 3022 O O . GLY A 1 391 ? -13.514 24.164 31.950 1.00 44.94 391 GLY A O 1
ATOM 3023 N N . ARG A 1 392 ? -14.485 22.278 31.242 1.00 50.03 392 ARG A N 1
ATOM 3024 C CA . ARG A 1 392 ? -13.947 22.344 29.878 1.00 50.03 392 ARG A CA 1
ATOM 3025 C C . ARG A 1 392 ? -15.076 22.691 28.926 1.00 50.03 392 ARG A C 1
ATOM 3027 O O . ARG A 1 392 ? -16.134 22.060 28.996 1.00 50.03 392 ARG A O 1
ATOM 3034 N N . PHE A 1 393 ? -14.827 23.659 28.046 1.00 48.94 393 PHE A N 1
ATOM 3035 C CA . PHE A 1 393 ? -15.673 23.883 26.880 1.00 48.94 393 PHE A CA 1
ATOM 3036 C C . PHE A 1 393 ? -15.776 22.576 26.097 1.00 48.94 393 PHE A C 1
ATOM 3038 O O . PHE A 1 393 ? -14.816 21.800 26.040 1.00 48.94 393 PHE A O 1
ATOM 3045 N N . ALA A 1 394 ? -16.958 22.313 25.558 1.00 47.25 394 ALA A N 1
ATOM 3046 C CA . ALA A 1 394 ? -17.220 21.188 24.684 1.00 47.25 394 ALA A CA 1
ATOM 3047 C C . ALA A 1 394 ? -16.486 21.356 23.335 1.00 47.25 394 ALA A C 1
ATOM 3049 O O . ALA A 1 394 ? -17.119 21.434 22.294 1.00 47.25 394 ALA A O 1
ATOM 3050 N N . ASP A 1 395 ? -15.151 21.399 23.334 1.00 38.75 395 ASP A N 1
ATOM 3051 C CA . ASP A 1 395 ? -14.368 21.069 22.142 1.00 38.75 395 ASP A CA 1
ATOM 3052 C C . ASP A 1 395 ? -14.497 19.543 21.944 1.00 38.75 395 ASP A C 1
ATOM 3054 O O . ASP A 1 395 ? -13.658 18.775 22.425 1.00 38.75 395 ASP A O 1
ATOM 3058 N N . TRP A 1 396 ? -15.599 19.092 21.329 1.00 45.72 396 TRP A N 1
ATOM 3059 C CA . TRP A 1 396 ? -15.878 17.681 21.012 1.00 45.72 396 TRP A CA 1
ATOM 3060 C C . TRP A 1 396 ? -16.119 17.453 19.527 1.00 45.72 396 TRP A C 1
ATOM 3062 O O . TRP A 1 396 ? -17.061 18.060 18.971 1.00 45.72 396 TRP A O 1
#

Secondary structure (DSSP, 8-state):
---TTT-PPEEEEE-SS-EEEEPPTT--SEEEEEEEEEEETTEEEEEEEEEEEE--SPPPS---------TT-PPTT--HHHHHHHHHHHHHHHHHTT-HHHHHHHHHHHHHHHHHH-SSHHHHHHHHHHHHHHHHTT-HHHHHHHHHHHHHHHHHHHHHS-GGGTHHHHHHHHHHHHHHHHHHHHHT-HHHHHHHHHHHHHHHHHHT--HHHHHHHHHHHHHHTT-HHHHHHHHHHHHHHHHHTT-HHHHHHHHHHHHHHHHHHHHHHHH---------TT-----------TT-HHHHHHHHHHHHHHHHHHTTTPPPSSTHHHHHTTSSSSPPP--BTTB-S---EEEE---STTPPSPSS----SSEEEETTTTEEEE---SB-TTS-B---